Protein AF-A0A6M0GAZ0-F1 (afdb_monomer_lite)

Radius of gyration: 35.44 Å; chains: 1; bounding box: 78×43×115 Å

pLDDT: mean 94.2, std 7.36, range [50.94, 98.94]

Secondary structure (DSSP, 8-state):
--PEEEETTEEE-TT--EEE---SS--EEE-SS-EEE-TT-EEE--SSS-EEEEEESSS-SEEESSEEE--BSS-EEEEEESSS-SEEESSEEE--BSS-EEEEEESSS-SEEESSEEE--BSS-EEEEEE--TTS---SEEESSEEE--BSS-EEEEEESSS-SEEESSEEE--BSS-EEEEEESSS-SEEESSEEE--BSS-EEEEEESSSS-SEEESSEEE--BSS-EEEEEESSS-SEEE-S-EEE--BSS-EEEEEESSSEEEEESSEEE--BSS-EEEEEESSSEEEEESSEEEEEESS-EEEEEESSSEEEEESSEEEEEESS-EEEEEESSSEEEEESSEEEEEESS-EEEEEESSSEEEEESSEEE--BSS-EEEEESSSEEEEESSEEE--BSS-EEEEEESSSEEEEESSEEE--BSS-EEEEEESSSEEEEESSEEE--SB--EEEEEESSSEEEEESSEEE--EE--EEEEEESSSEEEEESSEEE--EES-EEE--STT-EE-SS--EEE--EE--EEE----SS-----EEE--EE--EEE--S---GGGEEE-SSSS-EEETTEEEES--EEEETTEEEEHHHHHHHHH-

Structure (mmCIF, N/CA/C/O backbone):
data_AF-A0A6M0GAZ0-F1
#
_entry.id   AF-A0A6M0GAZ0-F1
#
loop_
_atom_site.group_PDB
_atom_site.id
_atom_site.type_symbol
_atom_site.label_atom_id
_atom_site.label_alt_id
_atom_site.label_comp_id
_atom_site.label_asym_id
_atom_site.label_entity_id
_atom_site.label_seq_id
_atom_site.pdbx_PDB_ins_code
_atom_site.Cartn_x
_atom_site.Cartn_y
_atom_site.Cartn_z
_atom_site.occupancy
_atom_site.B_iso_or_equiv
_atom_site.auth_seq_id
_atom_site.auth_comp_id
_atom_site.auth_asym_id
_atom_site.auth_atom_id
_atom_site.pdbx_PDB_model_num
ATOM 1 N N . MET A 1 1 ? 18.419 14.462 -52.217 1.00 55.22 1 MET A N 1
ATOM 2 C CA . MET A 1 1 ? 19.013 14.616 -50.875 1.00 55.22 1 MET A CA 1
ATOM 3 C C . MET A 1 1 ? 20.013 13.489 -50.832 1.00 55.22 1 MET A C 1
ATOM 5 O O . MET A 1 1 ? 19.638 12.420 -51.302 1.00 55.22 1 MET A O 1
ATOM 9 N N . MET A 1 2 ? 21.279 13.795 -50.565 1.00 67.31 2 MET A N 1
ATOM 10 C CA . MET A 1 2 ? 22.370 12.916 -50.977 1.00 67.31 2 MET A CA 1
ATOM 11 C C . MET A 1 2 ? 22.547 11.798 -49.957 1.00 67.31 2 MET A C 1
ATOM 13 O O . MET A 1 2 ? 23.384 11.908 -49.081 1.00 67.31 2 MET A O 1
ATOM 17 N N . ALA A 1 3 ? 21.794 10.711 -50.103 1.00 78.88 3 ALA A N 1
ATOM 18 C CA . ALA A 1 3 ? 21.869 9.586 -49.179 1.00 78.88 3 ALA A CA 1
ATOM 19 C C . ALA A 1 3 ? 23.193 8.821 -49.288 1.00 78.88 3 ALA A C 1
ATOM 21 O O . ALA A 1 3 ? 23.699 8.556 -50.385 1.00 78.88 3 ALA A O 1
ATOM 22 N N . ILE A 1 4 ? 23.716 8.401 -48.138 1.00 85.19 4 ILE A N 1
ATOM 23 C CA . ILE A 1 4 ? 24.783 7.413 -48.031 1.00 85.19 4 ILE A CA 1
ATOM 24 C C . ILE A 1 4 ? 24.148 6.029 -47.999 1.00 85.19 4 ILE A C 1
ATOM 26 O O . ILE A 1 4 ? 23.398 5.678 -47.088 1.00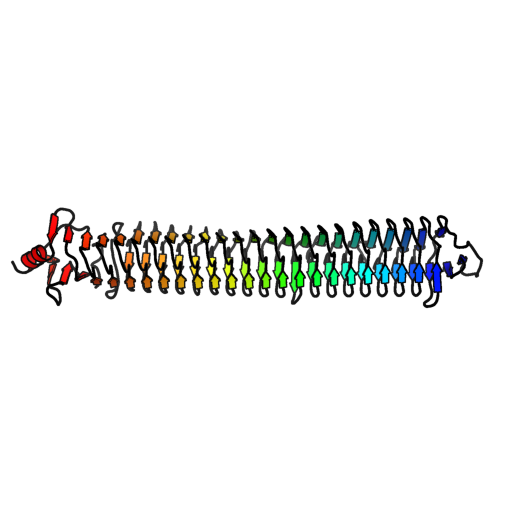 85.19 4 ILE A O 1
ATOM 30 N N . SER A 1 5 ? 24.472 5.226 -49.008 1.00 85.56 5 SER A N 1
ATOM 31 C CA . SER A 1 5 ? 24.066 3.824 -49.054 1.00 85.56 5 SER A CA 1
ATOM 32 C C . SER A 1 5 ? 25.159 2.967 -48.432 1.00 85.56 5 SER A C 1
ATOM 34 O O . SER A 1 5 ? 26.288 2.920 -48.938 1.00 85.56 5 SER A O 1
ATOM 36 N N . LEU A 1 6 ? 24.835 2.277 -47.340 1.00 88.25 6 LEU A N 1
ATOM 37 C CA . LEU A 1 6 ? 25.714 1.245 -46.796 1.00 88.25 6 LEU A CA 1
ATOM 38 C C . LEU A 1 6 ? 25.483 -0.055 -47.566 1.00 88.25 6 LEU A C 1
ATOM 40 O O . LEU A 1 6 ? 24.366 -0.366 -47.964 1.00 88.25 6 LEU A O 1
ATOM 44 N N . THR A 1 7 ? 26.544 -0.818 -47.806 1.00 86.88 7 THR A N 1
ATOM 45 C CA . THR A 1 7 ? 26.481 -2.106 -48.511 1.00 86.88 7 THR A CA 1
ATOM 46 C C . THR A 1 7 ? 27.345 -3.137 -47.794 1.00 86.88 7 THR A C 1
ATOM 48 O O . THR A 1 7 ? 28.139 -2.793 -46.924 1.00 86.88 7 THR A O 1
ATOM 51 N N . SER A 1 8 ? 27.312 -4.391 -48.249 1.00 84.25 8 SER A N 1
ATOM 52 C CA . SER A 1 8 ? 28.211 -5.447 -47.745 1.00 84.25 8 SER A CA 1
ATOM 53 C C . SER A 1 8 ? 29.713 -5.205 -47.943 1.00 84.25 8 SER A C 1
ATOM 55 O O . SER A 1 8 ? 30.521 -5.953 -47.400 1.00 84.25 8 SER A O 1
ATOM 57 N N . THR A 1 9 ? 30.114 -4.201 -48.730 1.00 85.06 9 THR A N 1
ATOM 58 C CA . THR A 1 9 ? 31.530 -3.965 -49.075 1.00 85.06 9 THR A CA 1
ATOM 59 C C . THR A 1 9 ? 32.077 -2.605 -48.645 1.00 85.06 9 THR A C 1
ATOM 61 O O . THR A 1 9 ? 33.279 -2.379 -48.762 1.00 85.06 9 THR A O 1
ATOM 64 N N . GLY A 1 10 ? 31.220 -1.694 -48.188 1.00 88.12 10 GLY A N 1
ATOM 65 C CA . GLY A 1 10 ? 31.592 -0.325 -47.839 1.00 88.12 10 GLY A CA 1
ATOM 66 C C . GLY A 1 10 ? 30.415 0.638 -47.948 1.00 88.12 10 GLY A C 1
ATOM 67 O O . GLY A 1 10 ? 29.276 0.209 -48.168 1.00 88.12 10 GLY A O 1
ATOM 68 N N . TRP A 1 11 ? 30.702 1.933 -47.847 1.00 90.56 11 TRP A N 1
ATOM 69 C CA . TRP A 1 11 ? 29.715 3.010 -47.950 1.00 90.56 11 TRP A CA 1
ATOM 70 C C . TRP A 1 11 ? 29.924 3.844 -49.217 1.00 90.56 11 TRP A C 1
ATOM 72 O O . TRP A 1 11 ? 31.056 4.106 -49.640 1.00 90.56 11 TRP A O 1
ATOM 82 N N . PHE A 1 12 ? 28.813 4.233 -49.839 1.00 88.94 12 PHE A N 1
ATOM 83 C CA . PHE A 1 12 ? 28.776 4.873 -51.151 1.00 88.94 12 PHE A CA 1
ATOM 84 C C . PHE A 1 12 ? 27.955 6.163 -51.114 1.00 88.94 12 PHE A C 1
ATOM 86 O O . PHE A 1 12 ? 26.992 6.263 -50.354 1.00 88.94 12 PHE A O 1
ATOM 93 N N . SER A 1 13 ? 28.313 7.131 -51.957 1.00 86.50 13 SER A N 1
ATOM 94 C CA . SER A 1 13 ? 27.469 8.303 -52.215 1.00 86.50 13 SER A CA 1
ATOM 95 C C . SER A 1 13 ? 26.224 7.934 -53.037 1.00 86.50 13 SER A C 1
ATOM 97 O O . SER A 1 13 ? 26.169 6.865 -53.647 1.00 86.50 13 SER A O 1
ATOM 99 N N . GLU A 1 14 ? 25.257 8.854 -53.135 1.00 81.50 14 GLU A N 1
ATOM 100 C CA . GLU A 1 14 ? 24.075 8.727 -54.014 1.00 81.50 14 GLU A CA 1
ATOM 101 C C . GLU A 1 14 ? 24.457 8.469 -55.491 1.00 81.50 14 GLU A C 1
ATOM 103 O O . GLU A 1 14 ? 23.704 7.847 -56.237 1.00 81.50 14 GLU A O 1
ATOM 108 N N . GLU A 1 15 ? 25.648 8.906 -55.920 1.00 85.56 15 GLU A N 1
ATOM 109 C CA . GLU A 1 15 ? 26.173 8.696 -57.279 1.00 85.56 15 GLU A CA 1
ATOM 110 C C . GLU A 1 15 ? 26.929 7.358 -57.444 1.00 85.56 15 GLU A C 1
ATOM 112 O O . GLU A 1 15 ? 27.618 7.158 -58.445 1.00 85.56 15 GLU A O 1
ATOM 117 N N . GLU A 1 16 ? 26.801 6.440 -56.478 1.00 84.81 16 GLU A N 1
ATOM 118 C CA . GLU A 1 16 ? 27.498 5.146 -56.417 1.00 84.81 16 GLU A CA 1
ATOM 119 C C . GLU A 1 16 ? 29.036 5.276 -56.343 1.00 84.81 16 GLU A C 1
ATOM 121 O O . GLU A 1 16 ? 29.774 4.354 -56.712 1.00 84.81 16 GLU A O 1
ATOM 126 N N . GLU A 1 17 ? 29.562 6.403 -55.845 1.00 87.06 17 GLU A N 1
ATOM 127 C CA . GLU A 1 17 ? 31.000 6.545 -55.591 1.00 87.06 17 GLU A CA 1
ATOM 128 C C . GLU A 1 17 ? 31.373 5.890 -54.260 1.00 87.06 17 GLU A C 1
ATOM 130 O O . GLU A 1 17 ? 30.801 6.215 -53.224 1.00 87.06 17 GLU A O 1
ATOM 135 N N . LEU A 1 18 ? 32.359 4.987 -54.275 1.00 90.38 18 LEU A N 1
ATOM 136 C CA . LEU A 1 18 ? 32.896 4.362 -53.064 1.00 90.38 18 LEU A CA 1
ATOM 137 C C . LEU A 1 18 ? 33.609 5.409 -52.198 1.00 90.38 18 LEU A C 1
ATOM 139 O O . LEU A 1 18 ? 34.613 5.985 -52.625 1.00 90.38 18 LEU A O 1
ATOM 143 N N . LEU A 1 19 ? 33.131 5.603 -50.971 1.00 87.38 19 LEU A N 1
ATOM 144 C CA . LEU A 1 19 ? 33.673 6.571 -50.014 1.00 87.38 19 LEU A CA 1
ATOM 145 C C . LEU A 1 19 ? 34.600 5.912 -48.983 1.00 87.38 19 LEU A C 1
ATOM 147 O O . LEU A 1 19 ? 35.550 6.545 -48.522 1.00 87.38 19 LEU A O 1
ATOM 151 N N . GLY A 1 20 ? 34.387 4.628 -48.693 1.00 88.25 20 GLY A N 1
ATOM 152 C CA . GLY A 1 20 ? 35.296 3.795 -47.911 1.00 88.25 20 GLY A CA 1
ATOM 153 C C . GLY A 1 20 ? 34.815 2.351 -47.798 1.00 88.25 20 GLY A C 1
ATOM 154 O O . GLY A 1 20 ? 33.773 1.988 -48.342 1.00 88.25 20 GLY A O 1
ATOM 155 N N . THR A 1 21 ? 35.623 1.509 -47.160 1.00 89.62 21 THR A N 1
ATOM 156 C CA . THR A 1 21 ? 35.412 0.059 -47.050 1.00 89.62 21 THR A CA 1
ATOM 157 C C . THR A 1 21 ? 35.538 -0.374 -45.604 1.00 89.62 21 THR A C 1
ATOM 159 O O . THR A 1 21 ? 36.457 0.092 -44.938 1.00 89.62 21 THR A O 1
ATOM 162 N N . TRP A 1 22 ? 34.702 -1.322 -45.198 1.00 90.25 22 TRP A N 1
ATOM 163 C CA . TRP A 1 22 ? 34.719 -1.922 -43.866 1.00 90.25 22 TRP A CA 1
ATOM 164 C C . TRP A 1 22 ? 36.052 -2.597 -43.531 1.00 90.25 22 TRP A C 1
ATOM 166 O O . TRP A 1 22 ? 36.683 -3.213 -44.408 1.00 90.25 22 TRP A O 1
ATOM 176 N N . SER A 1 23 ? 36.486 -2.497 -42.279 1.00 87.31 23 SER A N 1
ATOM 177 C CA . SER A 1 23 ? 37.766 -3.010 -41.807 1.00 87.31 23 SER A CA 1
ATOM 178 C C . SER A 1 23 ? 37.722 -3.378 -40.328 1.00 87.31 23 SER A C 1
ATOM 180 O O . SER A 1 23 ? 36.991 -2.787 -39.572 1.00 87.31 23 SER A O 1
ATOM 182 N N . SER A 1 24 ? 38.589 -4.284 -39.867 1.00 85.12 24 SER A N 1
ATOM 183 C CA . SER A 1 24 ? 38.675 -4.627 -38.433 1.00 85.12 24 SER A CA 1
ATOM 184 C C . SER A 1 24 ? 39.351 -3.539 -37.562 1.00 85.12 24 SER A C 1
ATOM 186 O O . SER A 1 24 ? 40.131 -3.859 -36.657 1.00 85.12 24 SER A O 1
ATOM 188 N N . GLN A 1 25 ? 39.265 -2.278 -37.970 1.00 89.75 25 GLN A N 1
ATOM 189 C CA . GLN A 1 25 ? 39.718 -1.082 -37.260 1.00 89.75 25 GLN A CA 1
ATOM 190 C C . GLN A 1 25 ? 38.511 -0.155 -37.153 1.00 89.75 25 GLN A C 1
ATOM 192 O O . GLN A 1 25 ? 37.586 -0.317 -37.927 1.00 89.75 25 GLN A O 1
ATOM 197 N N . ASP A 1 26 ? 38.592 0.862 -36.297 1.00 91.12 26 ASP A N 1
ATOM 198 C CA . ASP A 1 26 ? 37.555 1.891 -36.185 1.00 91.12 26 ASP A CA 1
ATOM 199 C C . ASP A 1 26 ? 37.107 2.423 -37.570 1.00 91.12 26 ASP A C 1
ATOM 201 O O . ASP A 1 26 ? 37.853 3.135 -38.263 1.00 91.12 26 ASP A O 1
ATOM 205 N N . ASP A 1 27 ? 35.879 2.092 -37.959 1.00 90.06 27 ASP A N 1
ATOM 206 C CA . ASP A 1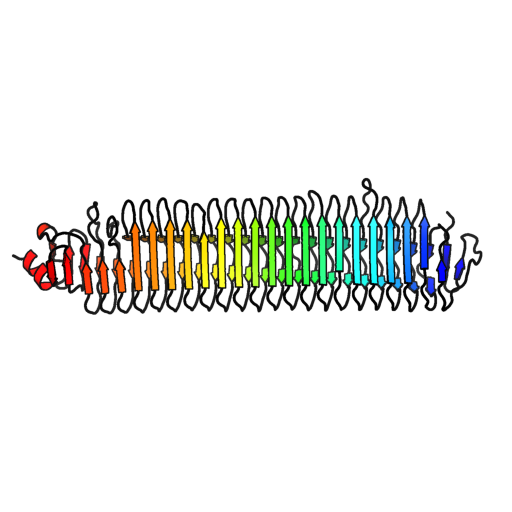 27 ? 35.209 2.541 -39.170 1.00 90.06 27 ASP A CA 1
ATOM 207 C C . ASP A 1 27 ? 34.283 3.722 -38.827 1.00 90.06 27 ASP A C 1
ATOM 209 O O . ASP A 1 27 ? 33.317 3.597 -38.077 1.00 90.06 27 ASP A O 1
ATOM 213 N N . ILE A 1 28 ? 34.564 4.905 -39.391 1.00 90.94 28 ILE A N 1
ATOM 214 C CA . ILE A 1 28 ? 33.798 6.135 -39.119 1.00 90.94 28 ILE A CA 1
ATOM 215 C C . ILE A 1 28 ? 33.057 6.596 -40.378 1.00 90.94 28 ILE A C 1
ATOM 217 O O . ILE A 1 28 ? 33.673 7.012 -41.366 1.00 90.94 28 ILE A O 1
ATOM 221 N N . VAL A 1 29 ? 31.728 6.608 -40.305 1.00 90.62 29 VAL A N 1
ATOM 222 C CA . VAL A 1 29 ? 30.812 7.160 -41.306 1.00 90.62 29 VAL A CA 1
ATOM 223 C C . VAL A 1 29 ? 30.126 8.397 -40.722 1.00 90.62 29 VAL A C 1
ATOM 225 O O . VAL A 1 29 ? 29.138 8.288 -40.009 1.00 90.62 29 VAL A O 1
ATOM 228 N N . ASP A 1 30 ? 30.642 9.584 -41.047 1.00 86.94 30 ASP A N 1
ATOM 229 C CA . ASP A 1 30 ? 30.060 10.880 -40.662 1.00 86.94 30 ASP A CA 1
ATOM 230 C C . ASP A 1 30 ? 30.201 11.871 -41.823 1.00 86.94 30 ASP A C 1
ATOM 232 O O . ASP A 1 30 ? 31.280 12.415 -42.085 1.00 86.94 30 ASP A O 1
ATOM 236 N N . LEU A 1 31 ? 29.117 12.059 -42.578 1.00 78.81 31 LEU A N 1
ATOM 237 C CA . LEU A 1 31 ? 29.119 12.877 -43.797 1.00 78.81 31 LEU A CA 1
ATOM 238 C C . LEU A 1 31 ? 28.058 13.986 -43.803 1.00 78.81 31 LEU A C 1
ATOM 240 O O . LEU A 1 31 ? 27.978 14.725 -44.780 1.00 78.81 31 LEU A O 1
ATOM 244 N N . ASN A 1 32 ? 27.321 14.179 -42.701 1.00 84.00 32 ASN A N 1
ATOM 245 C CA . ASN A 1 32 ? 26.171 15.098 -42.616 1.00 84.00 32 ASN A CA 1
ATOM 246 C C . ASN A 1 32 ? 25.089 14.841 -43.682 1.00 84.00 32 ASN A C 1
ATOM 248 O O . ASN A 1 32 ? 24.550 15.780 -44.269 1.00 84.00 32 ASN A O 1
ATOM 252 N N . GLU A 1 33 ? 24.800 13.568 -43.929 1.00 86.62 33 GLU A N 1
ATOM 253 C CA . GLU A 1 33 ? 23.763 13.105 -44.850 1.00 86.62 33 GLU A CA 1
ATOM 254 C C . GLU A 1 33 ? 22.944 11.982 -44.188 1.00 86.62 33 GLU A C 1
ATOM 256 O O . GLU A 1 33 ? 23.297 11.508 -43.101 1.00 86.62 33 GLU A O 1
ATOM 261 N N . ASP A 1 34 ? 21.847 11.574 -44.829 1.00 89.50 34 ASP A N 1
ATOM 262 C CA . ASP A 1 34 ? 21.031 10.435 -44.413 1.00 89.50 34 ASP A CA 1
ATOM 263 C C . ASP A 1 34 ? 21.744 9.110 -44.701 1.00 89.50 34 ASP A C 1
ATOM 265 O O . ASP A 1 34 ? 22.395 8.944 -45.733 1.00 89.50 34 ASP A O 1
ATOM 269 N N . ILE A 1 35 ? 21.614 8.147 -43.789 1.00 91.94 35 ILE A N 1
ATOM 270 C CA . ILE A 1 35 ? 22.108 6.780 -43.969 1.00 91.94 35 ILE A CA 1
ATOM 271 C C . ILE A 1 35 ? 20.920 5.870 -44.268 1.00 91.94 35 ILE A C 1
ATOM 273 O O . ILE A 1 35 ? 19.993 5.767 -43.463 1.00 91.94 35 ILE A O 1
ATOM 277 N N . PHE A 1 36 ? 20.969 5.172 -45.403 1.00 91.75 36 PHE A N 1
ATOM 278 C CA . PHE A 1 36 ? 19.941 4.213 -45.804 1.00 91.75 36 PHE A CA 1
ATOM 279 C C . PHE A 1 36 ? 20.510 2.795 -45.936 1.00 91.75 36 PHE A C 1
ATOM 281 O O . PHE A 1 36 ? 21.520 2.573 -46.613 1.00 91.75 36 PHE A O 1
ATOM 288 N N . VAL A 1 37 ? 19.826 1.830 -45.314 1.00 92.00 37 VAL A N 1
ATOM 289 C CA . VAL A 1 37 ? 20.124 0.392 -45.397 1.00 92.00 37 VAL A CA 1
ATOM 290 C C . VAL A 1 37 ? 18.864 -0.352 -45.838 1.00 92.00 37 VAL A C 1
ATOM 292 O O . VAL A 1 37 ? 17.895 -0.437 -45.089 1.00 92.00 37 VAL A O 1
ATOM 295 N N . ASP A 1 38 ? 18.880 -0.885 -47.060 1.00 91.69 38 ASP A N 1
ATOM 296 C CA . ASP A 1 38 ? 17.740 -1.593 -47.669 1.00 91.69 38 ASP A CA 1
ATOM 297 C C . ASP A 1 38 ? 17.507 -2.988 -47.047 1.00 91.69 38 ASP A C 1
ATOM 299 O O . ASP A 1 38 ? 18.443 -3.589 -46.518 1.00 91.69 38 ASP A O 1
ATOM 303 N N . GLU A 1 39 ? 16.298 -3.543 -47.189 1.00 90.31 39 GLU A N 1
ATOM 304 C CA . GLU A 1 39 ? 15.793 -4.769 -46.530 1.00 90.31 39 GLU A CA 1
ATOM 305 C C . GLU A 1 39 ? 16.716 -5.996 -46.673 1.00 90.31 39 GLU A C 1
ATOM 307 O O . GLU A 1 39 ? 16.804 -6.844 -45.788 1.00 90.31 39 GLU A O 1
ATOM 312 N N . PHE A 1 40 ? 17.455 -6.093 -47.779 1.00 88.44 40 PHE A N 1
ATOM 313 C CA . PHE A 1 40 ? 18.345 -7.227 -48.073 1.00 88.44 40 PHE A CA 1
ATOM 314 C C . PHE A 1 40 ? 19.833 -6.898 -47.937 1.00 88.44 40 PHE A C 1
ATOM 316 O O . PHE A 1 40 ? 20.690 -7.676 -48.373 1.00 88.44 40 PHE A O 1
ATOM 323 N N . THR A 1 41 ? 20.151 -5.741 -47.366 1.00 92.56 41 THR A N 1
ATOM 324 C CA . THR A 1 41 ? 21.522 -5.284 -47.174 1.00 92.56 41 THR A CA 1
ATOM 325 C C . THR A 1 41 ? 22.059 -5.760 -45.834 1.00 92.56 41 THR A C 1
ATOM 327 O O . THR A 1 41 ? 21.394 -5.655 -44.811 1.00 92.56 41 THR A O 1
ATOM 330 N N . ILE A 1 42 ? 23.295 -6.261 -45.852 1.00 91.31 42 ILE A N 1
ATOM 331 C CA . ILE A 1 42 ? 24.068 -6.569 -44.650 1.00 91.31 42 ILE A CA 1
ATOM 332 C C . ILE A 1 42 ? 25.247 -5.607 -44.616 1.00 91.31 42 ILE A C 1
ATOM 334 O O . ILE A 1 42 ? 26.096 -5.652 -45.506 1.00 91.31 42 ILE A O 1
ATOM 338 N N . VAL A 1 43 ? 25.286 -4.753 -43.606 1.00 90.94 43 VAL A N 1
ATOM 339 C CA . VAL A 1 43 ? 26.424 -3.917 -43.230 1.00 90.94 43 VAL A CA 1
ATOM 340 C C . VAL A 1 43 ? 27.184 -4.667 -42.143 1.00 90.94 43 VAL A C 1
ATOM 342 O O . VAL A 1 43 ? 26.573 -5.120 -41.181 1.00 90.94 43 VAL A O 1
ATOM 345 N N . ASN A 1 44 ? 28.488 -4.855 -42.326 1.00 89.75 44 ASN A N 1
ATOM 346 C CA . ASN A 1 44 ? 29.351 -5.542 -41.367 1.00 89.75 44 ASN A CA 1
ATOM 347 C C . ASN A 1 44 ? 30.700 -4.824 -41.334 1.00 89.75 44 ASN A C 1
ATOM 349 O O . ASN A 1 44 ? 31.423 -4.879 -42.332 1.00 89.75 44 ASN A O 1
ATOM 353 N N . THR A 1 45 ? 30.999 -4.143 -40.232 1.00 88.88 45 THR A N 1
ATOM 354 C CA . THR A 1 45 ? 32.244 -3.377 -40.051 1.00 88.88 45 THR A CA 1
ATOM 355 C C . THR A 1 45 ? 33.417 -4.267 -39.622 1.00 88.88 45 THR A C 1
ATOM 357 O O . THR A 1 45 ? 34.558 -3.911 -39.849 1.00 88.88 45 THR A O 1
ATOM 360 N N . PHE A 1 46 ? 33.179 -5.513 -39.191 1.00 79.38 46 PHE A N 1
ATOM 361 C CA . PHE A 1 46 ? 34.196 -6.492 -38.770 1.00 79.38 46 PHE A CA 1
ATOM 362 C C . PHE A 1 46 ? 34.902 -6.189 -37.424 1.00 79.38 46 PHE A C 1
ATOM 364 O O . PHE A 1 46 ? 35.945 -6.807 -37.158 1.00 79.38 46 PHE A O 1
ATOM 371 N N . GLY A 1 47 ? 34.311 -5.335 -36.574 1.00 79.75 47 GLY A N 1
ATOM 372 C CA . GLY A 1 47 ? 34.767 -4.964 -35.226 1.00 79.75 47 GLY A CA 1
ATOM 373 C C . GLY A 1 47 ? 35.757 -3.793 -35.200 1.00 79.75 47 GLY A C 1
ATOM 374 O O . GLY A 1 47 ? 36.446 -3.527 -36.182 1.00 79.75 47 GLY A O 1
ATOM 375 N N . GLY A 1 48 ? 35.926 -3.160 -34.043 1.00 87.81 48 GLY A N 1
ATOM 376 C CA . GLY A 1 48 ? 36.560 -1.841 -33.917 1.00 87.81 48 GLY A CA 1
ATOM 377 C C . GLY A 1 48 ? 35.739 -0.978 -32.963 1.00 87.81 48 GLY A C 1
ATOM 378 O O . GLY A 1 48 ? 34.795 -1.477 -32.387 1.00 87.81 48 GLY A O 1
ATOM 379 N N . ASN A 1 49 ? 36.103 0.284 -32.723 1.00 93.00 49 ASN A N 1
ATOM 380 C CA . ASN A 1 49 ? 35.142 1.227 -32.130 1.00 93.00 49 ASN A CA 1
ATOM 381 C C . ASN A 1 49 ? 34.506 2.014 -33.276 1.00 93.00 49 ASN A C 1
ATOM 383 O O . ASN A 1 49 ? 35.014 3.068 -33.682 1.00 93.00 49 ASN A O 1
ATOM 387 N N . ASP A 1 50 ? 33.452 1.456 -33.843 1.00 94.00 50 ASP A N 1
ATOM 388 C CA . ASP A 1 50 ? 32.835 1.918 -35.072 1.00 94.00 50 ASP A CA 1
ATOM 389 C C . ASP A 1 50 ? 31.815 3.027 -34.810 1.00 94.00 50 ASP A C 1
ATOM 391 O O . ASP A 1 50 ? 31.208 3.155 -33.743 1.00 94.00 50 ASP A O 1
ATOM 395 N N . SER A 1 51 ? 31.640 3.904 -35.796 1.00 95.44 51 SER A N 1
ATOM 396 C CA . SER A 1 51 ? 30.750 5.052 -35.666 1.00 95.44 51 SER A CA 1
ATOM 397 C C . SER A 1 51 ? 29.967 5.313 -36.939 1.00 95.44 51 SER A C 1
ATOM 399 O O . SER A 1 51 ? 30.521 5.719 -37.961 1.00 95.44 51 SER A O 1
ATOM 401 N N . LEU A 1 52 ? 28.653 5.118 -36.864 1.00 94.81 52 LEU A N 1
ATOM 402 C CA . LEU A 1 52 ? 27.701 5.408 -37.929 1.00 94.81 52 LEU A CA 1
ATOM 403 C C . LEU A 1 52 ? 26.853 6.614 -37.526 1.00 94.81 52 LEU A C 1
ATOM 405 O O . LEU A 1 52 ? 25.992 6.511 -36.655 1.00 94.81 52 LEU A O 1
ATOM 409 N N . ILE A 1 53 ? 27.088 7.763 -38.161 1.00 95.06 53 ILE A N 1
ATOM 410 C CA . ILE A 1 53 ? 26.429 9.032 -37.841 1.00 95.06 53 ILE A CA 1
ATOM 411 C C . ILE A 1 53 ? 25.673 9.545 -39.068 1.00 95.06 53 ILE A C 1
ATOM 413 O O . ILE A 1 53 ? 26.256 10.071 -40.019 1.00 95.06 53 ILE A O 1
ATOM 417 N N . GLY A 1 54 ? 24.348 9.430 -39.018 1.00 92.56 54 GLY A N 1
ATOM 418 C CA . GLY A 1 54 ? 23.445 10.063 -39.973 1.00 92.56 54 GLY A CA 1
ATOM 419 C C . GLY A 1 54 ? 22.938 11.387 -39.416 1.00 92.56 54 GLY A C 1
ATOM 420 O O . GLY A 1 54 ? 22.306 11.402 -38.362 1.00 92.56 54 GLY A O 1
ATOM 421 N N . ASN A 1 55 ? 23.210 12.507 -40.087 1.00 91.50 55 ASN A N 1
ATOM 422 C CA . ASN A 1 55 ? 22.884 13.842 -39.574 1.00 91.50 55 ASN A CA 1
ATOM 423 C C . ASN A 1 55 ? 22.273 14.726 -40.653 1.00 91.50 55 ASN A C 1
ATOM 425 O O . ASN A 1 55 ? 22.973 15.197 -41.549 1.00 91.50 55 ASN A O 1
ATOM 429 N N . VAL A 1 56 ? 20.978 15.004 -40.524 1.00 89.38 56 VAL A N 1
ATOM 430 C CA . VAL A 1 56 ? 20.220 15.758 -41.521 1.00 89.38 56 VAL A CA 1
ATOM 431 C C . VAL A 1 56 ? 19.329 16.828 -40.902 1.00 89.38 56 VAL A C 1
ATOM 433 O O . VAL A 1 56 ? 18.917 16.778 -39.746 1.00 89.38 56 VAL A O 1
ATOM 436 N N . ILE A 1 57 ? 18.990 17.836 -41.705 1.00 85.81 57 ILE A N 1
ATOM 437 C CA . ILE A 1 57 ? 17.988 18.837 -41.315 1.00 85.81 57 ILE A CA 1
ATOM 438 C C . ILE A 1 57 ? 16.580 18.328 -41.654 1.00 85.81 57 ILE A C 1
ATOM 440 O O . ILE A 1 57 ? 15.668 18.442 -40.841 1.00 85.81 57 ILE A O 1
ATOM 444 N N . PHE A 1 58 ? 16.408 17.775 -42.853 1.00 84.81 58 PHE A N 1
ATOM 445 C CA . PHE A 1 58 ? 15.163 17.196 -43.359 1.00 84.81 58 PHE A CA 1
ATOM 446 C C . PHE A 1 58 ? 15.448 15.744 -43.739 1.00 84.81 58 PHE A C 1
ATOM 448 O O . PHE A 1 58 ? 16.524 15.498 -44.270 1.00 84.81 58 PHE A O 1
ATOM 455 N N . GLY A 1 59 ? 14.512 14.820 -43.532 1.00 85.62 59 GLY A N 1
ATOM 456 C CA . GLY A 1 59 ? 14.742 13.393 -43.756 1.00 85.62 59 GLY A CA 1
ATOM 457 C C . GLY A 1 59 ? 15.190 12.649 -42.500 1.00 85.62 59 GLY A C 1
ATOM 458 O O . GLY A 1 59 ? 15.309 13.227 -41.420 1.00 85.62 59 GLY A O 1
ATOM 459 N N . ILE A 1 60 ? 15.405 11.346 -42.649 1.00 89.75 60 ILE A N 1
ATOM 460 C CA . ILE A 1 60 ? 15.728 10.451 -41.538 1.00 89.75 60 ILE A CA 1
ATOM 461 C C . ILE A 1 60 ? 17.248 10.388 -41.380 1.00 89.75 60 ILE A C 1
ATOM 463 O O . ILE A 1 60 ? 17.943 10.219 -42.375 1.00 89.75 60 ILE A O 1
ATOM 467 N N . GLY A 1 61 ? 17.763 10.515 -40.153 1.00 92.75 61 GLY A N 1
ATOM 468 C CA . GLY A 1 61 ? 19.204 10.399 -39.898 1.00 92.75 61 GLY A CA 1
ATOM 469 C C . GLY A 1 61 ? 19.724 9.016 -40.295 1.00 92.75 61 GLY A C 1
ATOM 470 O O . GLY A 1 61 ? 20.569 8.899 -41.179 1.00 92.75 61 GLY A O 1
ATOM 471 N N . ILE A 1 62 ? 19.162 7.967 -39.693 1.00 94.94 62 ILE A N 1
ATOM 472 C CA . ILE A 1 62 ? 19.419 6.568 -40.062 1.00 94.94 62 ILE A CA 1
ATOM 473 C C . ILE A 1 62 ? 18.093 5.860 -40.331 1.00 94.94 62 ILE A C 1
ATOM 475 O O . ILE A 1 62 ? 17.247 5.770 -39.442 1.00 94.94 62 ILE A O 1
ATOM 479 N N . HIS A 1 63 ? 17.926 5.331 -41.539 1.00 95.38 63 HIS A N 1
ATOM 480 C CA . HIS A 1 63 ? 16.793 4.494 -41.922 1.00 95.38 63 HIS A CA 1
ATOM 481 C C . HIS A 1 63 ? 17.288 3.079 -42.238 1.00 95.38 63 HIS A C 1
ATOM 483 O O . HIS A 1 63 ? 17.892 2.832 -43.285 1.00 95.38 63 HIS A O 1
ATOM 489 N N . ASN A 1 64 ? 17.022 2.152 -41.317 1.00 96.88 64 ASN A N 1
ATOM 490 C CA . ASN A 1 64 ? 17.437 0.759 -41.414 1.00 96.88 64 ASN A CA 1
ATOM 491 C C . ASN A 1 64 ? 16.252 -0.177 -41.676 1.00 96.88 64 ASN A C 1
ATOM 493 O O . ASN A 1 64 ? 15.330 -0.284 -40.864 1.00 96.88 64 ASN A O 1
ATOM 497 N N . GLN A 1 65 ? 16.311 -0.897 -42.792 1.00 96.88 65 GLN A N 1
ATOM 498 C CA . GLN A 1 65 ? 15.411 -2.001 -43.137 1.00 96.88 65 GLN A CA 1
ATOM 499 C C . GLN A 1 65 ? 16.155 -3.346 -43.200 1.00 96.88 65 GLN A C 1
ATOM 501 O O . GLN A 1 65 ? 15.513 -4.392 -43.163 1.00 96.88 65 GLN A O 1
ATOM 506 N N . GLY A 1 66 ? 17.491 -3.325 -43.293 1.00 94.94 66 GLY A N 1
ATOM 507 C CA . GLY A 1 66 ? 18.360 -4.502 -43.387 1.00 94.94 66 GLY A CA 1
ATOM 508 C C . GLY A 1 66 ? 19.069 -4.838 -42.072 1.00 94.94 66 GLY A C 1
ATOM 509 O O . GLY A 1 66 ? 18.503 -4.689 -40.994 1.00 94.94 66 GLY A O 1
ATOM 510 N N . LEU A 1 67 ? 20.315 -5.310 -42.154 1.00 96.38 67 LEU A N 1
ATOM 511 C CA . LEU A 1 67 ? 21.171 -5.594 -40.997 1.00 96.38 67 LEU A CA 1
ATOM 512 C C . LEU A 1 67 ? 22.322 -4.588 -40.926 1.00 96.38 67 LEU A C 1
ATOM 514 O O . LEU A 1 67 ? 23.126 -4.511 -41.856 1.00 96.38 67 LEU A O 1
ATOM 518 N N . ILE A 1 68 ? 22.432 -3.885 -39.803 1.00 96.75 68 ILE A N 1
ATOM 519 C CA . ILE A 1 68 ? 23.631 -3.166 -39.369 1.00 96.75 68 ILE A CA 1
ATOM 520 C C . ILE A 1 68 ? 24.303 -4.011 -38.293 1.00 96.75 68 ILE A C 1
ATOM 522 O O . ILE A 1 68 ? 23.712 -4.199 -37.240 1.00 96.75 68 ILE A O 1
ATOM 526 N N . ASN A 1 69 ? 25.499 -4.530 -38.568 1.00 95.38 69 ASN A N 1
ATOM 527 C CA . ASN A 1 69 ? 26.317 -5.267 -37.608 1.00 95.38 69 ASN A CA 1
ATOM 528 C C . ASN A 1 69 ? 27.669 -4.554 -37.436 1.00 95.38 69 ASN A C 1
ATOM 530 O O . ASN A 1 69 ? 28.394 -4.421 -38.430 1.00 95.38 69 ASN A O 1
ATOM 534 N N . THR A 1 70 ? 27.987 -4.079 -36.228 1.00 94.62 70 THR A N 1
ATOM 535 C CA . THR A 1 70 ? 29.264 -3.385 -35.955 1.00 94.62 70 THR A CA 1
ATOM 536 C C . THR A 1 70 ? 30.352 -4.289 -35.341 1.00 94.62 70 THR A C 1
ATOM 538 O O . THR A 1 70 ? 31.538 -3.987 -35.390 1.00 94.62 70 THR A O 1
ATOM 541 N N . GLY A 1 71 ? 30.009 -5.518 -34.948 1.00 90.56 71 GLY A N 1
ATOM 542 C CA . GLY A 1 71 ? 30.992 -6.492 -34.457 1.00 90.56 71 GLY A CA 1
ATOM 543 C C . GLY A 1 71 ? 31.391 -6.238 -33.002 1.00 90.56 71 GLY A C 1
ATOM 544 O O . GLY A 1 71 ? 30.588 -5.750 -32.246 1.00 90.56 71 GLY A O 1
ATOM 545 N N . ASP A 1 72 ? 32.579 -6.661 -32.560 1.00 92.69 72 ASP A N 1
ATOM 546 C CA . ASP A 1 72 ? 33.010 -6.386 -31.177 1.00 92.69 72 ASP A CA 1
ATOM 547 C C . ASP A 1 72 ? 33.729 -5.024 -31.088 1.00 92.69 72 ASP A C 1
ATOM 549 O O . ASP A 1 72 ? 34.628 -4.752 -31.894 1.00 92.69 72 ASP A O 1
ATOM 553 N N . GLY A 1 73 ? 33.466 -4.273 -30.022 1.00 93.06 73 GLY A N 1
ATOM 554 C CA . GLY A 1 73 ? 34.122 -3.030 -29.623 1.00 93.06 73 GLY A CA 1
ATOM 555 C C . GLY A 1 73 ? 33.117 -2.037 -29.042 1.00 93.06 73 GLY A C 1
ATOM 556 O O . GLY A 1 73 ? 32.010 -2.427 -28.734 1.00 93.06 73 GLY A O 1
ATOM 557 N N . ASN A 1 74 ? 33.524 -0.790 -28.784 1.00 96.00 74 ASN A N 1
ATOM 558 C CA . ASN A 1 74 ? 32.604 0.220 -28.247 1.00 96.00 74 ASN A CA 1
ATOM 559 C C . ASN A 1 74 ? 32.027 1.037 -29.405 1.00 96.00 74 ASN A C 1
ATOM 561 O O . ASN A 1 74 ? 32.614 2.050 -29.814 1.00 96.00 74 ASN A O 1
ATOM 565 N N . ASP A 1 75 ? 30.898 0.589 -29.924 1.00 97.00 75 ASP A N 1
ATOM 566 C CA . ASP A 1 75 ? 30.316 1.057 -31.166 1.00 97.00 75 ASP A CA 1
ATOM 567 C C . ASP A 1 75 ? 29.235 2.112 -30.955 1.00 97.00 75 ASP A C 1
ATOM 569 O O . ASP A 1 75 ? 28.576 2.222 -29.920 1.00 97.00 75 ASP A O 1
ATOM 573 N N . THR A 1 76 ? 29.043 2.949 -31.973 1.00 97.06 76 THR A N 1
ATOM 574 C CA . THR A 1 76 ? 28.066 4.037 -31.935 1.00 97.06 76 THR A CA 1
ATOM 575 C C . THR A 1 76 ? 27.228 4.087 -33.207 1.00 97.06 76 THR A C 1
ATOM 577 O O . THR A 1 76 ? 27.739 4.241 -34.316 1.00 97.06 76 THR A O 1
ATOM 580 N N . VAL A 1 77 ? 25.906 4.044 -33.050 1.00 97.38 77 VAL A N 1
ATOM 581 C CA . VAL A 1 77 ? 24.929 4.232 -34.130 1.00 97.38 77 VAL A CA 1
ATOM 582 C C . VAL A 1 77 ? 24.058 5.430 -33.780 1.00 97.38 77 VAL A C 1
ATOM 584 O O . VAL A 1 77 ? 23.199 5.361 -32.905 1.00 97.38 77 VAL A O 1
ATOM 587 N N . THR A 1 78 ? 24.298 6.562 -34.440 1.00 96.88 78 THR A N 1
ATOM 588 C CA . THR A 1 78 ? 23.656 7.841 -34.123 1.00 96.88 78 THR A CA 1
ATOM 589 C C . THR A 1 78 ? 22.864 8.393 -35.300 1.00 96.88 78 THR A C 1
ATOM 591 O O . THR A 1 78 ? 23.418 8.812 -36.315 1.00 96.88 78 THR A O 1
ATOM 594 N N . GLY A 1 79 ? 21.549 8.468 -35.129 1.00 95.31 79 GLY A N 1
ATOM 595 C CA . GLY A 1 79 ? 20.656 9.208 -36.006 1.00 95.31 79 GLY A CA 1
ATOM 596 C C . GLY A 1 79 ? 20.373 10.603 -35.457 1.00 95.31 79 GLY A C 1
ATOM 597 O O . GLY A 1 79 ? 20.012 10.761 -34.290 1.00 95.31 79 GLY A O 1
ATOM 598 N N . MET A 1 80 ? 20.496 11.630 -36.294 1.00 93.12 80 MET A N 1
ATOM 599 C CA . MET A 1 80 ? 20.125 13.010 -35.985 1.00 93.12 80 MET A CA 1
ATOM 600 C C . MET A 1 80 ? 19.252 13.584 -37.098 1.00 93.12 80 MET A C 1
ATOM 602 O O . MET A 1 80 ? 19.632 13.576 -38.269 1.00 93.12 80 MET A O 1
ATOM 606 N N . SER A 1 81 ? 18.084 14.112 -36.730 1.00 91.12 81 SER A N 1
ATOM 607 C CA . SER A 1 81 ? 17.206 14.827 -37.660 1.00 91.12 81 SER A CA 1
ATOM 608 C C . SER A 1 81 ? 16.536 16.014 -36.987 1.00 91.12 81 SER A C 1
ATOM 610 O O . SER A 1 81 ? 16.052 15.921 -35.862 1.00 91.12 81 SER A O 1
ATOM 612 N N . TYR A 1 82 ? 16.468 17.158 -37.668 1.00 85.50 82 TYR A N 1
ATOM 613 C CA . TYR A 1 82 ? 15.738 18.298 -37.121 1.00 85.50 82 TYR A CA 1
ATOM 614 C C . TYR A 1 82 ? 14.222 18.133 -37.304 1.00 85.50 82 TYR A C 1
ATOM 616 O O . TYR A 1 82 ? 13.485 18.293 -36.335 1.00 85.50 82 TYR A O 1
ATOM 624 N N . PHE A 1 83 ? 13.735 17.797 -38.503 1.00 83.06 83 PHE A N 1
ATOM 625 C CA . PHE A 1 83 ? 12.293 17.787 -38.803 1.00 83.06 83 PHE A CA 1
ATOM 626 C C . PHE A 1 83 ? 11.608 16.413 -38.780 1.00 83.06 83 PHE A C 1
ATOM 628 O O . PHE A 1 83 ? 10.413 16.373 -38.488 1.00 83.06 83 PHE A O 1
ATOM 635 N N . ASP A 1 84 ? 12.323 15.324 -39.065 1.00 85.56 84 ASP A N 1
ATOM 636 C CA . ASP A 1 84 ? 11.762 13.968 -39.172 1.00 85.56 84 ASP A CA 1
ATOM 637 C C . ASP A 1 84 ? 12.361 13.037 -38.099 1.00 85.56 84 ASP A C 1
ATOM 639 O O . ASP A 1 84 ? 12.979 13.503 -37.136 1.00 85.56 84 ASP A O 1
ATOM 643 N N . PHE A 1 85 ? 12.115 11.725 -38.215 1.00 85.88 85 PHE A N 1
ATOM 644 C CA . PHE A 1 85 ? 12.678 10.721 -37.311 1.00 85.88 85 PHE A CA 1
ATOM 645 C C . PHE A 1 85 ? 14.202 10.754 -37.354 1.00 85.88 85 PHE A C 1
ATOM 647 O O . PHE A 1 85 ? 14.797 10.934 -38.416 1.00 85.88 85 PHE A O 1
ATOM 654 N N . SER A 1 86 ? 14.854 10.584 -36.210 1.00 92.19 86 SER A N 1
ATOM 655 C CA . SER A 1 86 ? 16.314 10.586 -36.181 1.00 92.19 86 SER A CA 1
ATOM 656 C C . SER A 1 86 ? 16.873 9.200 -36.489 1.00 92.19 86 SER A C 1
ATOM 658 O O . SER A 1 86 ? 17.770 9.090 -37.324 1.00 92.19 86 SER A O 1
ATOM 660 N N . LEU A 1 87 ? 16.267 8.151 -35.929 1.00 95.25 87 LEU A N 1
ATOM 661 C CA . LEU A 1 87 ? 16.564 6.752 -36.223 1.00 95.25 87 LEU A CA 1
ATOM 662 C C . LEU A 1 87 ? 15.259 5.969 -36.432 1.00 95.25 87 LEU A C 1
ATOM 664 O O . LEU A 1 87 ? 14.456 5.824 -35.510 1.00 95.25 87 LEU A O 1
ATOM 668 N N . GLU A 1 88 ? 15.054 5.446 -37.641 1.00 96.50 88 GLU A N 1
ATOM 669 C CA . GLU A 1 88 ? 13.956 4.535 -37.985 1.00 96.50 88 GLU A CA 1
ATOM 670 C C . GLU A 1 88 ? 14.519 3.137 -38.253 1.00 96.50 88 GLU A C 1
ATOM 672 O O . GLU A 1 88 ? 15.247 2.922 -39.224 1.00 96.50 88 GLU A O 1
ATOM 677 N N . ASN A 1 89 ? 14.177 2.182 -37.387 1.00 97.69 89 ASN A N 1
ATOM 678 C CA . ASN A 1 89 ? 14.619 0.798 -37.483 1.00 97.69 89 ASN A CA 1
ATOM 679 C C . ASN A 1 89 ? 13.431 -0.144 -37.706 1.00 97.69 89 ASN A C 1
ATOM 681 O O . ASN A 1 89 ? 12.557 -0.295 -36.851 1.00 97.69 89 ASN A O 1
ATOM 685 N N . SER A 1 90 ? 13.426 -0.809 -38.855 1.00 97.75 90 SER A N 1
ATOM 686 C CA . SER A 1 90 ? 12.526 -1.922 -39.187 1.00 97.75 90 SER A CA 1
ATOM 687 C C . SER A 1 90 ? 13.276 -3.225 -39.489 1.00 97.75 90 SER A C 1
ATOM 689 O O . SER A 1 90 ? 12.647 -4.276 -39.584 1.00 97.75 90 SER A O 1
ATOM 691 N N . GLY A 1 91 ? 14.608 -3.156 -39.597 1.00 97.31 91 GLY A N 1
ATOM 692 C CA . GLY A 1 91 ? 15.509 -4.300 -39.705 1.00 97.31 91 GLY A CA 1
ATOM 693 C C . GLY A 1 91 ? 16.175 -4.645 -38.369 1.00 97.31 91 GLY A C 1
ATOM 694 O O . GLY A 1 91 ? 15.533 -4.643 -37.320 1.00 97.31 91 GLY A O 1
ATOM 695 N N . THR A 1 92 ? 17.473 -4.935 -38.397 1.00 98.12 92 THR A N 1
ATOM 696 C CA . THR A 1 92 ? 18.285 -5.247 -37.214 1.00 98.12 92 THR A CA 1
ATOM 697 C C . THR A 1 92 ? 19.467 -4.289 -37.106 1.00 98.12 92 THR A C 1
ATOM 699 O O . THR A 1 92 ? 20.191 -4.094 -38.082 1.00 98.12 92 THR A O 1
ATOM 702 N N . ILE A 1 93 ? 19.662 -3.714 -35.925 1.00 98.19 93 ILE A N 1
ATOM 703 C CA . ILE A 1 93 ? 20.909 -3.082 -35.487 1.00 98.19 93 ILE A CA 1
ATOM 704 C C . ILE A 1 93 ? 21.506 -4.021 -34.438 1.00 98.19 93 ILE A C 1
ATOM 706 O O . ILE A 1 93 ? 20.808 -4.367 -33.493 1.00 98.19 93 ILE A O 1
ATOM 710 N N . ASP A 1 94 ? 22.737 -4.469 -34.649 1.00 97.81 94 ASP A N 1
ATOM 711 C CA . ASP A 1 94 ? 23.459 -5.447 -33.832 1.00 97.81 94 ASP A CA 1
ATOM 712 C C . ASP A 1 94 ? 24.868 -4.910 -33.552 1.00 97.81 94 ASP A C 1
ATOM 714 O O . ASP A 1 94 ? 25.712 -4.929 -34.454 1.00 97.81 94 ASP A O 1
ATOM 718 N N . THR A 1 95 ? 25.106 -4.373 -32.355 1.00 97.06 95 THR A N 1
ATOM 719 C CA . THR A 1 95 ? 26.398 -3.751 -32.022 1.00 97.06 95 THR A CA 1
ATOM 720 C C . THR A 1 95 ? 27.407 -4.682 -31.363 1.00 97.06 95 THR A C 1
ATOM 722 O O . THR A 1 95 ? 28.553 -4.303 -31.230 1.00 97.06 95 THR A O 1
ATOM 725 N N . GLY A 1 96 ? 27.037 -5.943 -31.112 1.00 94.19 96 GLY A N 1
ATOM 726 C CA . GLY A 1 96 ? 27.974 -7.006 -30.747 1.00 94.19 96 GLY A CA 1
ATOM 727 C C . GLY A 1 96 ? 28.386 -7.021 -29.276 1.00 94.19 96 GLY A C 1
ATOM 728 O O . GLY A 1 96 ? 27.557 -7.313 -28.438 1.00 94.19 96 GLY A O 1
ATOM 729 N N . ASN A 1 97 ? 29.675 -6.938 -28.945 1.00 95.56 97 ASN A N 1
ATOM 730 C CA . ASN A 1 97 ? 30.104 -6.880 -27.539 1.00 95.56 97 ASN A CA 1
ATOM 731 C C . ASN A 1 97 ? 30.985 -5.659 -27.322 1.00 95.56 97 ASN A C 1
ATOM 733 O O . ASN A 1 97 ? 31.977 -5.491 -28.031 1.00 95.56 97 ASN A O 1
ATOM 737 N N . GLY A 1 98 ? 30.757 -4.956 -26.228 1.00 95.88 98 GLY A N 1
ATOM 738 C CA . GLY A 1 98 ? 31.478 -3.777 -25.789 1.00 95.88 98 GLY A CA 1
ATOM 739 C C . GLY A 1 98 ? 30.493 -2.810 -25.157 1.00 95.88 98 GLY A C 1
ATOM 740 O O . GLY A 1 98 ? 29.383 -3.193 -24.847 1.00 95.88 98 GLY A O 1
ATOM 741 N N . ASN A 1 99 ? 30.931 -1.587 -24.876 1.00 97.69 99 ASN A N 1
ATOM 742 C CA . ASN A 1 99 ? 30.042 -0.575 -24.312 1.00 97.69 99 ASN A CA 1
ATOM 743 C C . ASN A 1 99 ? 29.503 0.286 -25.452 1.00 97.69 99 ASN A C 1
ATOM 745 O O . ASN A 1 99 ? 30.148 1.272 -25.847 1.00 97.69 99 ASN A O 1
ATOM 749 N N . ASP A 1 100 ? 28.345 -0.094 -25.961 1.00 98.19 100 ASP A N 1
ATOM 750 C CA . ASP A 1 100 ? 27.768 0.412 -27.190 1.00 98.19 100 ASP A CA 1
ATOM 751 C C . ASP A 1 100 ? 26.724 1.503 -26.957 1.00 98.19 100 ASP A C 1
ATOM 753 O O . ASP A 1 100 ? 26.149 1.690 -25.878 1.00 98.19 100 ASP A O 1
ATOM 757 N N . ALA A 1 101 ? 26.474 2.285 -28.006 1.00 98.25 101 ALA A N 1
ATOM 758 C CA . ALA A 1 101 ? 25.478 3.341 -27.974 1.00 98.25 101 ALA A CA 1
ATOM 759 C C . ALA A 1 101 ? 24.637 3.404 -29.249 1.00 98.25 101 ALA A C 1
ATOM 761 O O . ALA A 1 101 ? 25.121 3.749 -30.331 1.00 98.25 101 ALA A O 1
ATOM 762 N N . VAL A 1 102 ? 23.325 3.229 -29.096 1.00 98.38 102 VAL A N 1
ATOM 763 C CA . VAL A 1 102 ? 22.330 3.516 -30.134 1.00 98.38 102 VAL A CA 1
ATOM 764 C C . VAL A 1 102 ? 21.565 4.775 -29.752 1.00 98.38 102 VAL A C 1
ATOM 766 O O . VAL A 1 102 ? 20.793 4.808 -28.794 1.00 98.38 102 VAL A O 1
ATOM 769 N N . THR A 1 103 ? 21.784 5.852 -30.502 1.00 97.69 103 THR A N 1
ATOM 770 C CA . THR A 1 103 ? 21.258 7.179 -30.174 1.00 97.69 103 THR A CA 1
ATOM 771 C C . THR A 1 103 ? 20.405 7.745 -31.301 1.00 97.69 103 THR A C 1
ATOM 773 O O . THR A 1 103 ? 20.835 7.859 -32.444 1.00 97.69 103 THR A O 1
ATOM 776 N N . GLY A 1 104 ? 19.200 8.192 -30.963 1.00 95.44 104 GLY A N 1
ATOM 777 C CA . GLY A 1 104 ? 18.394 9.059 -31.809 1.00 95.44 104 GLY A CA 1
ATOM 778 C C . GLY A 1 104 ? 18.277 10.446 -31.185 1.00 95.44 104 GLY A C 1
ATOM 779 O O . GLY A 1 104 ? 17.827 10.567 -30.042 1.00 95.44 104 GLY A O 1
ATOM 780 N N . ILE A 1 105 ? 18.559 11.511 -31.939 1.00 92.88 105 ILE A N 1
ATOM 781 C CA . ILE A 1 105 ? 18.266 12.903 -31.546 1.00 92.88 105 ILE A CA 1
ATOM 782 C C . ILE A 1 105 ? 17.386 13.572 -32.599 1.00 92.88 105 ILE A C 1
ATOM 784 O O . ILE A 1 105 ? 17.808 13.796 -33.733 1.00 92.88 105 ILE A O 1
ATOM 788 N N . SER A 1 106 ? 16.154 13.896 -32.225 1.00 89.62 106 SER A N 1
ATOM 789 C CA . SER A 1 106 ? 15.165 14.510 -33.110 1.00 89.62 106 SER A CA 1
ATOM 790 C C . SER A 1 106 ? 14.769 15.904 -32.631 1.00 89.62 106 SER A C 1
ATOM 792 O O . SER A 1 106 ? 14.689 16.171 -31.433 1.00 89.62 106 SER A O 1
ATOM 794 N N . GLY A 1 107 ? 14.503 16.816 -33.565 1.00 83.19 107 GLY A N 1
ATOM 795 C CA . GLY A 1 107 ? 13.922 18.116 -33.240 1.00 83.19 107 GLY A CA 1
ATOM 796 C C . GLY A 1 107 ? 12.407 18.024 -33.034 1.00 83.19 107 GLY A C 1
ATOM 797 O O . GLY A 1 107 ? 11.919 18.274 -31.935 1.00 83.19 107 GLY A O 1
ATOM 798 N N . TYR A 1 108 ? 11.660 17.680 -34.092 1.00 80.00 108 TYR A N 1
ATOM 799 C CA . TYR A 1 108 ? 10.184 17.724 -34.115 1.00 80.00 108 TYR A CA 1
ATOM 800 C C . TYR A 1 108 ? 9.470 16.362 -34.057 1.00 80.00 108 TYR A C 1
ATOM 802 O O . TYR A 1 108 ? 8.304 16.317 -33.644 1.00 80.00 108 TYR A O 1
ATOM 810 N N . ALA A 1 109 ? 10.112 15.284 -34.512 1.00 83.19 109 ALA A N 1
ATOM 811 C CA . ALA A 1 109 ? 9.509 13.953 -34.614 1.00 83.19 109 ALA A CA 1
ATOM 812 C C . ALA A 1 109 ? 9.949 13.031 -33.468 1.00 83.19 109 ALA A C 1
ATOM 814 O O . ALA A 1 109 ? 10.526 13.491 -32.489 1.00 83.19 109 ALA A O 1
ATOM 815 N N . SER A 1 110 ? 9.617 11.739 -33.558 1.00 82.56 110 SER A N 1
ATOM 816 C CA . SER A 1 110 ? 10.125 10.759 -32.591 1.00 82.56 110 SER A CA 1
ATOM 817 C C . SER A 1 110 ? 11.603 10.497 -32.836 1.00 82.56 110 SER A C 1
ATOM 819 O O . SER A 1 110 ? 12.051 10.534 -33.982 1.00 82.56 110 SER A O 1
ATOM 821 N N . SER A 1 111 ? 12.354 10.230 -31.772 1.00 91.56 111 SER A N 1
ATOM 822 C CA . SER A 1 111 ? 13.788 10.025 -31.901 1.00 91.56 111 SER A CA 1
ATOM 823 C C . SER A 1 111 ? 14.104 8.637 -32.426 1.00 91.56 111 SER A C 1
ATOM 825 O O . SER A 1 111 ? 14.481 8.486 -33.584 1.00 91.56 111 SER A O 1
ATOM 827 N N . ILE A 1 112 ? 13.868 7.619 -31.607 1.00 95.75 112 ILE A N 1
ATOM 828 C CA . ILE A 1 112 ? 14.001 6.229 -32.028 1.00 95.75 112 ILE A CA 1
ATOM 829 C C . ILE A 1 112 ? 12.605 5.706 -32.349 1.00 95.75 112 ILE A C 1
ATOM 831 O O . ILE A 1 112 ? 11.737 5.674 -31.475 1.00 95.75 112 ILE A O 1
ATOM 835 N N . LEU A 1 113 ? 12.388 5.298 -33.597 1.00 96.31 113 LEU A N 1
ATOM 836 C CA . LEU A 1 113 ? 11.227 4.528 -34.028 1.00 96.31 113 LEU A CA 1
ATOM 837 C C . LEU A 1 113 ? 11.684 3.098 -34.327 1.00 96.31 113 LEU A C 1
ATOM 839 O O . LEU A 1 113 ? 12.232 2.832 -35.395 1.00 96.31 113 LEU A O 1
ATOM 843 N N . ASN A 1 114 ? 11.465 2.185 -33.381 1.00 98.06 114 ASN A N 1
ATOM 844 C CA . ASN A 1 114 ? 11.851 0.785 -33.502 1.00 98.06 114 ASN A CA 1
ATOM 845 C C . ASN A 1 114 ? 10.633 -0.115 -33.754 1.00 98.06 114 ASN A C 1
ATOM 847 O O . ASN A 1 114 ? 9.707 -0.203 -32.943 1.00 98.06 114 ASN A O 1
ATOM 851 N N . SER A 1 115 ? 10.653 -0.807 -34.884 1.00 98.12 115 SER A N 1
ATOM 852 C CA . SER A 1 115 ? 9.722 -1.881 -35.255 1.00 98.12 115 SER A CA 1
ATOM 853 C C . SER A 1 115 ? 10.435 -3.194 -35.593 1.00 98.12 115 SER A C 1
ATOM 855 O O . SER A 1 115 ? 9.771 -4.212 -35.775 1.00 98.12 115 SER A O 1
ATOM 857 N N . GLY A 1 116 ? 11.770 -3.165 -35.656 1.00 98.06 116 GLY A N 1
ATOM 858 C CA . GLY A 1 116 ? 12.636 -4.325 -35.827 1.00 98.06 116 GLY A CA 1
ATOM 859 C C . GLY A 1 116 ? 13.361 -4.686 -34.529 1.00 98.06 116 GLY A C 1
ATOM 860 O O . GLY A 1 116 ? 12.756 -4.695 -33.458 1.00 98.06 116 GLY A O 1
ATOM 861 N N . THR A 1 117 ? 14.658 -4.969 -34.619 1.00 98.62 117 THR A N 1
ATOM 862 C CA . THR A 1 117 ? 15.509 -5.336 -33.476 1.00 98.62 117 THR A CA 1
ATOM 863 C C . THR A 1 117 ? 16.651 -4.342 -33.310 1.00 98.62 117 THR A C 1
ATOM 865 O O . THR A 1 117 ? 17.332 -4.018 -34.284 1.00 98.62 117 THR A O 1
ATOM 868 N N . ILE A 1 118 ? 16.865 -3.880 -32.084 1.00 98.62 118 ILE A N 1
ATOM 869 C CA . ILE A 1 118 ? 18.105 -3.252 -31.626 1.00 98.62 118 ILE A CA 1
ATOM 870 C C . ILE A 1 118 ? 18.702 -4.226 -30.611 1.00 98.62 118 ILE A C 1
ATOM 872 O O . ILE A 1 118 ? 18.029 -4.527 -29.632 1.00 98.62 118 ILE A O 1
ATOM 876 N N . ASN A 1 119 ? 19.892 -4.745 -30.891 1.00 98.25 119 ASN A N 1
ATOM 877 C CA . ASN A 1 119 ? 20.655 -5.653 -30.043 1.00 98.25 119 ASN A CA 1
ATOM 878 C C . ASN A 1 119 ? 22.017 -5.014 -29.754 1.00 98.25 119 ASN A C 1
ATOM 880 O O . ASN A 1 119 ? 22.748 -4.770 -30.718 1.00 98.25 119 ASN A O 1
ATOM 884 N N . THR A 1 120 ? 22.348 -4.731 -28.494 1.00 97.81 120 THR A N 1
ATOM 885 C CA . THR A 1 120 ? 23.679 -4.197 -28.138 1.00 97.81 120 THR A CA 1
ATOM 886 C C . THR A 1 120 ? 24.625 -5.228 -27.530 1.00 97.81 120 THR A C 1
ATOM 888 O O . THR A 1 120 ? 25.828 -5.115 -27.704 1.00 97.81 120 THR A O 1
ATOM 891 N N . GLY A 1 121 ? 24.085 -6.346 -27.042 1.00 95.56 121 GLY A N 1
ATOM 892 C CA . GLY A 1 121 ? 24.822 -7.580 -26.801 1.00 95.56 121 GLY A CA 1
ATOM 893 C C . GLY A 1 121 ? 25.457 -7.702 -25.416 1.00 95.56 121 GLY A C 1
ATOM 894 O O . GLY A 1 121 ? 24.779 -8.151 -24.513 1.00 95.56 121 GLY A O 1
ATOM 895 N N . ASN A 1 122 ? 26.766 -7.545 -25.221 1.00 96.56 122 ASN A N 1
ATOM 896 C CA . ASN A 1 122 ? 27.301 -7.570 -23.843 1.00 96.56 122 ASN A CA 1
ATOM 897 C C . ASN A 1 122 ? 28.224 -6.388 -23.595 1.00 96.56 122 ASN A C 1
ATOM 899 O O . ASN A 1 122 ? 29.210 -6.232 -24.314 1.00 96.56 122 ASN A O 1
ATOM 903 N N . GLY A 1 123 ? 28.035 -5.726 -22.464 1.00 97.00 123 GLY A N 1
ATOM 904 C CA . GLY A 1 123 ? 28.818 -4.608 -21.961 1.00 97.00 123 GLY A CA 1
ATOM 905 C C . GLY A 1 123 ? 27.897 -3.607 -21.277 1.00 97.00 123 GLY A C 1
ATOM 906 O O . GLY A 1 123 ? 26.738 -3.898 -21.066 1.00 97.00 123 GLY A O 1
ATOM 907 N N . ASP A 1 124 ? 28.425 -2.460 -20.845 1.00 98.25 124 ASP A N 1
ATOM 908 C CA . ASP A 1 124 ? 27.563 -1.416 -20.268 1.00 98.25 124 ASP A CA 1
ATOM 909 C C . ASP A 1 124 ? 27.013 -0.549 -21.422 1.00 98.25 124 ASP A C 1
ATOM 911 O O . ASP A 1 124 ? 27.676 0.416 -21.840 1.00 98.25 124 ASP A O 1
ATOM 915 N N . ASP A 1 125 ? 25.836 -0.898 -21.938 1.00 98.50 125 ASP A N 1
ATOM 916 C CA . ASP A 1 125 ? 25.260 -0.371 -23.173 1.00 98.50 125 ASP A CA 1
ATOM 917 C C . ASP A 1 125 ? 24.225 0.734 -22.962 1.00 98.50 125 ASP A C 1
ATOM 919 O O . ASP A 1 125 ? 23.613 0.917 -21.905 1.00 98.50 125 ASP A O 1
ATOM 923 N N . THR A 1 126 ? 24.004 1.525 -24.016 1.00 98.50 126 THR A N 1
ATOM 924 C CA . THR A 1 126 ? 23.043 2.629 -23.984 1.00 98.50 126 THR A CA 1
ATOM 925 C C . THR A 1 126 ? 22.158 2.706 -25.224 1.00 98.50 126 THR A C 1
ATOM 927 O O . THR A 1 126 ? 22.622 2.810 -26.359 1.00 98.50 126 THR A O 1
ATOM 930 N N . VAL A 1 127 ? 20.846 2.801 -25.009 1.00 98.69 127 VAL A N 1
ATOM 931 C CA . VAL A 1 127 ? 19.863 3.127 -26.052 1.00 98.69 127 VAL A CA 1
ATOM 932 C C . VAL A 1 127 ? 19.141 4.411 -25.667 1.00 98.69 127 VAL A C 1
ATOM 934 O O . VAL A 1 127 ? 18.327 4.438 -24.745 1.00 98.69 127 VAL A O 1
ATOM 937 N N . THR A 1 128 ? 19.432 5.512 -26.364 1.00 98.25 128 THR A N 1
ATOM 938 C CA . THR A 1 128 ? 18.917 6.843 -26.007 1.00 98.25 128 THR A CA 1
ATOM 939 C C . THR A 1 128 ? 18.134 7.492 -27.137 1.00 98.25 128 THR A C 1
ATOM 941 O O . THR A 1 128 ? 18.670 7.810 -28.196 1.00 98.25 128 THR A O 1
ATOM 944 N N . GLY A 1 129 ? 16.867 7.804 -26.882 1.00 96.62 129 GLY A N 1
ATOM 945 C CA . GLY A 1 129 ? 16.031 8.588 -27.779 1.00 96.62 129 GLY A CA 1
ATOM 946 C C . GLY A 1 129 ? 15.673 9.945 -27.179 1.00 96.62 129 GLY A C 1
ATOM 947 O O . GLY A 1 129 ? 14.954 10.010 -26.186 1.00 96.62 129 GLY A O 1
ATOM 948 N N . ARG A 1 130 ? 16.136 11.044 -27.783 1.00 94.38 130 ARG A N 1
ATOM 949 C CA . ARG A 1 130 ? 15.868 12.416 -27.321 1.00 94.38 130 ARG A CA 1
ATOM 950 C C . ARG A 1 130 ? 15.150 13.279 -28.363 1.00 94.38 130 ARG A C 1
ATOM 952 O O . ARG A 1 130 ? 15.753 13.668 -29.358 1.00 94.38 130 ARG A O 1
ATOM 959 N N . ALA A 1 131 ? 13.906 13.656 -28.082 1.00 90.94 131 ALA A N 1
ATOM 960 C CA . ALA A 1 131 ? 13.153 14.652 -28.848 1.00 90.94 131 ALA A CA 1
ATOM 961 C C . ALA A 1 131 ? 13.292 16.039 -28.190 1.00 90.94 131 ALA A C 1
ATOM 963 O O . ALA A 1 131 ? 12.833 16.222 -27.065 1.00 90.94 131 ALA A O 1
ATOM 964 N N . GLU A 1 132 ? 13.956 17.001 -28.845 1.00 82.19 132 GLU A N 1
ATOM 965 C CA . GLU A 1 132 ? 14.477 18.236 -28.228 1.00 82.19 132 GLU A CA 1
ATOM 966 C C . GLU A 1 132 ? 13.540 19.457 -28.214 1.00 82.19 132 GLU A C 1
ATOM 968 O O . GLU A 1 132 ? 13.807 20.394 -27.459 1.00 82.19 132 GLU A O 1
ATOM 973 N N . ILE A 1 133 ? 12.491 19.519 -29.042 1.00 75.62 133 ILE A N 1
ATOM 974 C CA . ILE A 1 133 ? 11.740 20.773 -29.242 1.00 75.62 133 ILE A CA 1
ATOM 975 C C . ILE A 1 133 ? 10.322 20.722 -28.648 1.00 75.62 133 ILE A C 1
ATOM 977 O O . ILE A 1 133 ? 9.498 19.889 -29.017 1.00 75.62 133 ILE A O 1
ATOM 981 N N . ASP A 1 134 ? 10.012 21.746 -27.842 1.00 60.91 134 ASP A N 1
ATOM 982 C CA . ASP A 1 134 ? 8.739 22.057 -27.151 1.00 60.91 134 ASP A CA 1
ATOM 983 C C . ASP A 1 134 ? 7.478 22.236 -28.036 1.00 60.91 134 ASP A C 1
ATOM 985 O O . ASP A 1 134 ? 6.417 22.606 -27.535 1.00 60.91 134 ASP A O 1
ATOM 989 N N . ILE A 1 135 ? 7.545 22.044 -29.358 1.00 61.81 135 ILE A N 1
ATOM 990 C CA . ILE A 1 135 ? 6.396 22.283 -30.264 1.00 61.81 135 ILE A CA 1
ATOM 991 C C . ILE A 1 135 ? 6.031 21.080 -31.149 1.00 61.81 135 ILE A C 1
ATOM 993 O O . ILE A 1 135 ? 5.220 21.226 -32.066 1.00 61.81 135 ILE A O 1
ATOM 997 N N . GLY A 1 136 ? 6.623 19.908 -30.896 1.00 58.78 136 GLY A N 1
ATOM 998 C CA . GLY A 1 136 ? 6.439 18.683 -31.684 1.00 58.78 136 GLY A CA 1
ATOM 999 C C . GLY A 1 136 ? 5.618 17.582 -30.998 1.00 58.78 136 GLY A C 1
ATOM 1000 O O . GLY A 1 136 ? 5.294 17.658 -29.819 1.00 58.78 136 GLY A O 1
ATOM 1001 N N . VAL A 1 137 ? 5.306 16.524 -31.757 1.00 70.31 137 VAL A N 1
ATOM 1002 C CA . VAL A 1 137 ? 4.697 15.264 -31.267 1.00 70.31 137 VAL A CA 1
ATOM 1003 C C . VAL A 1 137 ? 5.756 14.223 -30.878 1.00 70.31 137 VAL A C 1
ATOM 1005 O O . VAL A 1 137 ? 5.428 13.050 -30.704 1.00 70.31 137 VAL A O 1
ATOM 1008 N N . GLY A 1 138 ? 7.022 14.633 -30.799 1.00 79.75 138 GLY A N 1
ATOM 1009 C CA . GLY A 1 138 ? 8.164 13.736 -30.711 1.00 79.75 138 GLY A CA 1
ATOM 1010 C C . GLY A 1 138 ? 8.179 12.884 -29.455 1.00 79.75 138 GLY A C 1
ATOM 1011 O O . GLY A 1 138 ? 8.081 13.408 -28.351 1.00 79.75 138 GLY A O 1
ATOM 1012 N N . ILE A 1 139 ? 8.298 11.574 -29.630 1.00 90.56 139 ILE A N 1
ATOM 1013 C CA . ILE A 1 139 ? 8.492 10.596 -28.556 1.00 90.56 139 ILE A CA 1
ATOM 1014 C C . ILE A 1 139 ? 9.994 10.323 -28.432 1.00 90.56 139 ILE A C 1
ATOM 1016 O O . ILE A 1 139 ? 10.682 10.271 -29.453 1.00 90.56 139 ILE A O 1
ATOM 1020 N N . GLY A 1 140 ? 10.508 10.145 -27.213 1.00 94.69 140 GLY A N 1
ATOM 1021 C CA . GLY A 1 140 ? 11.910 9.771 -27.016 1.00 94.69 140 GLY A CA 1
ATOM 1022 C C . GLY A 1 140 ? 12.219 8.446 -27.717 1.00 94.69 140 GLY A C 1
ATOM 1023 O O . GLY A 1 140 ? 12.942 8.419 -28.716 1.00 94.69 140 GLY A O 1
ATOM 1024 N N . ILE A 1 141 ? 11.585 7.371 -27.246 1.00 97.12 141 ILE A N 1
ATOM 1025 C CA . ILE A 1 141 ? 11.645 6.034 -27.850 1.00 97.12 141 ILE A CA 1
ATOM 1026 C C . ILE A 1 141 ? 10.227 5.521 -28.113 1.00 97.12 141 ILE A C 1
ATOM 1028 O O . ILE A 1 141 ? 9.422 5.395 -27.191 1.00 97.12 141 ILE A O 1
ATOM 1032 N N . PHE A 1 142 ? 9.923 5.202 -29.367 1.00 97.06 142 PHE A N 1
ATOM 1033 C CA . PHE A 1 142 ? 8.742 4.437 -29.751 1.00 97.06 142 PHE A CA 1
ATOM 1034 C C . PHE A 1 142 ? 9.183 3.024 -30.132 1.00 97.06 142 PHE A C 1
ATOM 1036 O O . PHE A 1 142 ? 9.793 2.828 -31.183 1.00 97.06 142 PHE A O 1
ATOM 1043 N N . ASN A 1 143 ? 8.862 2.044 -29.290 1.00 98.50 143 ASN A N 1
ATOM 1044 C CA . ASN A 1 143 ? 9.205 0.645 -29.488 1.00 98.50 143 ASN A CA 1
ATOM 1045 C C . ASN A 1 143 ? 7.958 -0.209 -29.751 1.00 98.50 143 ASN A C 1
ATOM 1047 O O . ASN A 1 143 ? 7.019 -0.264 -28.954 1.00 98.50 143 ASN A O 1
ATOM 1051 N N . SER A 1 144 ? 7.973 -0.906 -30.879 1.00 98.44 144 SER A N 1
ATOM 1052 C CA . SER A 1 144 ? 7.002 -1.936 -31.269 1.00 98.44 144 SER A CA 1
ATOM 1053 C C . SER A 1 144 ? 7.669 -3.252 -31.682 1.00 98.44 144 SER A C 1
ATOM 1055 O O . SER A 1 144 ? 6.969 -4.221 -31.965 1.00 98.44 144 SER A O 1
ATOM 1057 N N . GLY A 1 145 ? 9.005 -3.272 -31.712 1.00 98.50 145 GLY A N 1
ATOM 1058 C CA . GLY A 1 145 ? 9.830 -4.452 -31.943 1.00 98.50 145 GLY A CA 1
ATOM 1059 C C . GLY A 1 145 ? 10.562 -4.859 -30.664 1.00 98.50 145 GLY A C 1
ATOM 1060 O O . GLY A 1 145 ? 9.961 -4.876 -29.591 1.00 98.50 145 GLY A O 1
ATOM 1061 N N . THR A 1 146 ? 11.852 -5.159 -30.777 1.00 98.75 146 THR A N 1
ATOM 1062 C CA . THR A 1 146 ? 12.712 -5.562 -29.655 1.00 98.75 146 THR A CA 1
ATOM 1063 C C . THR A 1 146 ? 13.859 -4.575 -29.478 1.00 98.75 146 THR A C 1
ATOM 1065 O O . THR A 1 146 ? 14.513 -4.206 -30.457 1.00 98.75 146 THR A O 1
ATOM 1068 N N . ILE A 1 147 ? 14.087 -4.161 -28.238 1.00 98.75 147 ILE A N 1
ATOM 1069 C CA . ILE A 1 147 ? 15.340 -3.580 -27.756 1.00 98.75 147 ILE A CA 1
ATOM 1070 C C . ILE A 1 147 ? 15.889 -4.600 -26.760 1.00 98.75 147 ILE A C 1
ATOM 1072 O O . ILE A 1 147 ? 15.178 -4.925 -25.817 1.00 98.75 147 ILE A O 1
ATOM 1076 N N . ASP A 1 148 ? 17.074 -5.129 -27.031 1.00 98.56 148 ASP A N 1
ATOM 1077 C CA . ASP A 1 148 ? 17.787 -6.133 -26.238 1.00 98.56 148 ASP A CA 1
ATOM 1078 C C . ASP A 1 148 ? 19.192 -5.580 -25.984 1.00 98.56 148 ASP A C 1
ATOM 1080 O O . ASP A 1 148 ? 19.917 -5.323 -26.951 1.00 98.56 148 ASP A O 1
ATOM 1084 N N . THR A 1 149 ? 19.547 -5.288 -24.735 1.00 98.12 149 THR A N 1
ATOM 1085 C CA . THR A 1 149 ? 20.902 -4.809 -24.410 1.00 98.12 149 THR A CA 1
ATOM 1086 C C . THR A 1 149 ? 21.828 -5.907 -23.890 1.00 98.12 149 THR A C 1
ATOM 1088 O O . THR A 1 149 ? 23.040 -5.748 -23.930 1.00 98.12 149 THR A O 1
ATOM 1091 N N . GLY A 1 150 ? 21.273 -7.090 -23.609 1.00 95.88 150 GLY A N 1
ATOM 1092 C CA . GLY A 1 150 ? 21.990 -8.288 -23.192 1.00 95.88 150 GLY A CA 1
ATOM 1093 C C . GLY A 1 150 ? 22.626 -8.175 -21.803 1.00 95.88 150 GLY A C 1
ATOM 1094 O O . GLY A 1 150 ? 21.901 -7.921 -20.868 1.00 95.88 150 GLY A O 1
ATOM 1095 N N . ASN A 1 151 ? 23.895 -8.538 -21.577 1.00 96.12 151 ASN A N 1
ATOM 1096 C CA . ASN A 1 151 ? 24.439 -8.497 -20.197 1.00 96.12 151 ASN A CA 1
ATOM 1097 C C . ASN A 1 151 ? 25.333 -7.283 -19.967 1.00 96.12 151 ASN A C 1
ATOM 1099 O O . ASN A 1 151 ? 26.271 -7.066 -20.738 1.00 96.12 151 ASN A O 1
ATOM 1103 N N . GLY A 1 152 ? 25.197 -6.671 -18.799 1.00 96.88 152 GLY A N 1
ATOM 1104 C CA . GLY A 1 152 ? 25.998 -5.553 -18.325 1.00 96.88 152 GLY A CA 1
ATOM 1105 C C . GLY A 1 152 ? 25.090 -4.482 -17.742 1.00 96.88 152 GLY A C 1
ATOM 1106 O O . GLY A 1 152 ? 23.901 -4.694 -17.599 1.00 96.88 152 GLY A O 1
ATOM 1107 N N . ARG A 1 153 ? 25.646 -3.355 -17.287 1.00 98.25 153 ARG A N 1
ATOM 1108 C CA . ARG A 1 153 ? 24.823 -2.323 -16.631 1.00 98.25 153 ARG A CA 1
ATOM 1109 C C . ARG A 1 153 ? 24.280 -1.375 -17.677 1.00 98.25 153 ARG A C 1
ATOM 1111 O O . ARG A 1 153 ? 24.905 -0.346 -17.974 1.00 98.25 153 ARG A O 1
ATOM 1118 N N . ASP A 1 154 ? 23.119 -1.717 -18.190 1.00 98.56 154 ASP A N 1
ATOM 1119 C CA . ASP A 1 154 ? 22.562 -1.127 -19.383 1.00 98.56 154 ASP A CA 1
ATOM 1120 C C . ASP A 1 154 ? 21.601 0.011 -19.081 1.00 98.56 154 ASP A C 1
ATOM 1122 O O . ASP A 1 154 ? 21.076 0.211 -17.979 1.00 98.56 154 ASP A O 1
ATOM 1126 N N . THR A 1 155 ? 21.394 0.864 -20.080 1.00 98.69 155 THR A N 1
ATOM 1127 C CA . THR A 1 155 ? 20.492 2.003 -19.951 1.00 98.69 155 THR A CA 1
ATOM 1128 C C . THR A 1 155 ? 19.663 2.237 -21.203 1.00 98.69 155 THR A C 1
ATOM 1130 O O . THR A 1 155 ? 20.170 2.636 -22.253 1.00 98.69 155 THR A O 1
ATOM 1133 N N . VAL A 1 156 ? 18.341 2.165 -21.052 1.00 98.75 156 VAL A N 1
ATOM 1134 C CA . VAL A 1 156 ? 17.367 2.567 -22.072 1.00 98.75 156 VAL A CA 1
ATOM 1135 C C . VAL A 1 156 ? 16.681 3.858 -21.635 1.00 98.75 156 VAL A C 1
ATOM 1137 O O . VAL A 1 156 ? 15.923 3.893 -20.669 1.00 98.75 156 VAL A O 1
ATOM 1140 N N . THR A 1 157 ? 16.933 4.957 -22.346 1.00 98.50 157 THR A N 1
ATOM 1141 C CA . THR A 1 157 ? 16.438 6.289 -21.973 1.00 98.50 157 THR A CA 1
ATOM 1142 C C . THR A 1 157 ? 15.658 6.963 -23.097 1.00 98.50 157 THR A C 1
ATOM 1144 O O . THR A 1 157 ? 16.199 7.317 -24.144 1.00 98.50 157 THR A O 1
ATOM 1147 N N . GLY A 1 158 ? 14.380 7.237 -22.849 1.00 97.19 158 GLY A N 1
ATOM 1148 C CA . GLY A 1 158 ? 13.530 8.046 -23.714 1.00 97.19 158 GLY A CA 1
ATOM 1149 C C . GLY A 1 158 ? 13.240 9.411 -23.098 1.00 97.19 158 GLY A C 1
ATOM 1150 O O . GLY A 1 158 ? 12.661 9.500 -22.019 1.00 97.19 158 GLY A O 1
ATOM 1151 N N . ILE A 1 159 ? 13.610 10.491 -23.783 1.00 94.75 159 ILE A N 1
ATOM 1152 C CA . ILE A 1 159 ? 13.387 11.872 -23.345 1.00 94.75 159 ILE A CA 1
ATOM 1153 C C . ILE A 1 159 ? 12.544 12.604 -24.384 1.00 94.75 159 ILE A C 1
ATOM 1155 O O . ILE A 1 159 ? 12.921 12.694 -25.554 1.00 94.75 159 ILE A O 1
ATOM 1159 N N . SER A 1 160 ? 11.448 13.209 -23.937 1.00 92.12 160 SER A N 1
ATOM 1160 C CA . SER A 1 160 ? 10.649 14.135 -24.730 1.00 92.12 160 SER A CA 1
ATOM 1161 C C . SER A 1 160 ? 10.211 15.339 -23.906 1.00 92.12 160 SER A C 1
ATOM 1163 O O . SER A 1 160 ? 9.808 15.222 -22.751 1.00 92.12 160 SER A O 1
ATOM 1165 N N . TYR A 1 161 ? 10.253 16.521 -24.514 1.00 86.50 161 TYR A N 1
ATOM 1166 C CA . TYR A 1 161 ? 9.750 17.735 -23.874 1.00 86.50 161 TYR A CA 1
ATOM 1167 C C . TYR A 1 161 ? 8.219 17.842 -23.889 1.00 86.50 161 TYR A C 1
ATOM 1169 O O . TYR A 1 161 ? 7.650 18.423 -22.974 1.00 86.50 161 TYR A O 1
ATOM 1177 N N . VAL A 1 162 ? 7.541 17.264 -24.884 1.00 81.69 162 VAL A N 1
ATOM 1178 C CA . VAL A 1 162 ? 6.086 17.441 -25.064 1.00 81.69 162 VAL A CA 1
ATOM 1179 C C . VAL A 1 162 ? 5.336 16.118 -24.975 1.00 81.69 162 VAL A C 1
ATOM 1181 O O . VAL A 1 162 ? 4.276 16.039 -24.369 1.00 81.69 162 VAL A O 1
ATOM 1184 N N . ASN A 1 163 ? 5.856 15.059 -25.589 1.00 88.44 163 ASN A N 1
ATOM 1185 C CA . ASN A 1 163 ? 5.157 13.782 -25.698 1.00 88.44 163 ASN A CA 1
ATOM 1186 C C . ASN A 1 163 ? 5.831 12.712 -24.827 1.00 88.44 163 ASN A C 1
ATOM 1188 O O . ASN A 1 163 ? 6.490 13.043 -23.843 1.00 88.44 163 ASN A O 1
ATOM 1192 N N . LEU A 1 164 ? 5.602 11.438 -25.132 1.00 91.94 164 LEU A N 1
ATOM 1193 C CA . LEU A 1 164 ? 6.033 10.317 -24.304 1.00 91.94 164 LEU A CA 1
ATOM 1194 C C . LEU A 1 164 ? 7.562 10.236 -24.201 1.00 91.94 164 LEU A C 1
ATOM 1196 O O . LEU A 1 164 ? 8.265 10.445 -25.195 1.00 91.94 164 LEU A O 1
ATOM 1200 N N . GLY A 1 165 ? 8.072 9.886 -23.018 1.00 95.12 165 GLY A N 1
ATOM 1201 C CA . GLY A 1 165 ? 9.477 9.506 -22.864 1.00 95.12 165 GLY A CA 1
ATOM 1202 C C . GLY A 1 165 ? 9.734 8.197 -23.608 1.00 95.12 165 GLY A C 1
ATOM 1203 O O . GLY A 1 165 ? 10.414 8.181 -24.635 1.00 95.12 165 GLY A O 1
ATOM 1204 N N . ILE A 1 166 ? 9.094 7.124 -23.141 1.00 97.75 166 ILE A N 1
ATOM 1205 C CA . ILE A 1 166 ? 9.086 5.803 -23.776 1.00 97.75 166 ILE A CA 1
ATOM 1206 C C . ILE A 1 166 ? 7.642 5.381 -24.060 1.00 97.75 166 ILE A C 1
ATOM 1208 O O . ILE A 1 166 ? 6.777 5.424 -23.185 1.00 97.75 166 ILE A O 1
ATOM 1212 N N . HIS A 1 167 ? 7.386 4.928 -25.284 1.00 97.81 167 HIS A N 1
ATOM 1213 C CA . HIS A 1 167 ? 6.193 4.174 -25.648 1.00 97.81 167 HIS A CA 1
ATOM 1214 C C . HIS A 1 167 ? 6.616 2.768 -26.058 1.00 97.81 167 HIS A C 1
ATOM 1216 O O . HIS A 1 167 ? 7.164 2.583 -27.141 1.00 97.81 167 HIS A O 1
ATOM 1222 N N . ASN A 1 168 ? 6.332 1.786 -25.208 1.00 98.56 168 ASN A N 1
ATOM 1223 C CA . ASN A 1 168 ? 6.611 0.386 -25.463 1.00 98.56 168 ASN A CA 1
ATOM 1224 C C . ASN A 1 168 ? 5.326 -0.405 -25.749 1.00 98.56 168 ASN A C 1
ATOM 1226 O O . ASN A 1 168 ? 4.388 -0.441 -24.951 1.00 98.56 168 ASN A O 1
ATOM 1230 N N . SER A 1 169 ? 5.296 -1.057 -26.903 1.00 98.50 169 SER A N 1
ATOM 1231 C CA . SER A 1 169 ? 4.287 -2.045 -27.310 1.00 98.50 169 SER A CA 1
ATOM 1232 C C . SER A 1 169 ? 4.914 -3.373 -27.747 1.00 98.50 169 SER A C 1
ATOM 1234 O O . SER A 1 169 ? 4.187 -4.309 -28.073 1.00 98.50 169 SER A O 1
ATOM 1236 N N . GLY A 1 170 ? 6.249 -3.437 -27.755 1.00 98.50 170 GLY A N 1
ATOM 1237 C CA . GLY A 1 170 ? 7.044 -4.625 -28.033 1.00 98.50 170 GLY A CA 1
ATOM 1238 C C . GLY A 1 170 ? 7.785 -5.082 -26.777 1.00 98.50 170 GLY A C 1
ATOM 1239 O O . GLY A 1 170 ? 7.183 -5.163 -25.707 1.00 98.50 170 GLY A O 1
ATOM 1240 N N . ILE A 1 171 ? 9.075 -5.375 -26.912 1.00 98.81 171 ILE A N 1
ATOM 1241 C CA . ILE A 1 171 ? 9.945 -5.852 -25.830 1.00 98.81 171 ILE A CA 1
ATOM 1242 C C . ILE A 1 171 ? 11.089 -4.858 -25.630 1.00 98.81 171 ILE A C 1
ATOM 1244 O O . ILE A 1 171 ? 11.723 -4.444 -26.603 1.00 98.81 171 ILE A O 1
ATOM 1248 N N . ILE A 1 172 ? 11.319 -4.479 -24.379 1.00 98.81 172 ILE A N 1
ATOM 1249 C CA . ILE A 1 172 ? 12.575 -3.912 -23.892 1.00 98.81 172 ILE A CA 1
ATOM 1250 C C . ILE A 1 172 ? 13.112 -4.948 -22.907 1.00 98.81 172 ILE A C 1
ATOM 1252 O O . ILE A 1 172 ? 12.416 -5.235 -21.939 1.00 98.81 172 ILE A O 1
ATOM 1256 N N . ASP A 1 173 ? 14.267 -5.519 -23.208 1.00 98.69 173 ASP A N 1
ATOM 1257 C CA . ASP A 1 173 ? 14.980 -6.513 -22.407 1.00 98.69 173 ASP A CA 1
ATOM 1258 C C . ASP A 1 173 ? 16.377 -5.946 -22.136 1.00 98.69 173 ASP A C 1
ATOM 1260 O O . ASP A 1 173 ? 17.086 -5.627 -23.095 1.00 98.69 173 ASP A O 1
ATOM 1264 N N . THR A 1 174 ? 16.726 -5.716 -20.871 1.00 98.19 174 THR A N 1
ATOM 1265 C CA . THR A 1 174 ? 18.076 -5.256 -20.504 1.00 98.19 174 THR A CA 1
ATOM 1266 C C . THR A 1 174 ? 18.973 -6.358 -19.953 1.00 98.19 174 THR A C 1
ATOM 1268 O O . THR A 1 174 ? 20.144 -6.111 -19.738 1.00 98.19 174 THR A O 1
ATOM 1271 N N . GLY A 1 175 ? 18.453 -7.587 -19.857 1.00 95.06 175 GLY A N 1
ATOM 1272 C CA . GLY A 1 175 ? 19.196 -8.797 -19.529 1.00 95.06 175 GLY A CA 1
ATOM 1273 C C . GLY A 1 175 ? 19.631 -8.931 -18.072 1.00 95.06 175 GLY A C 1
ATOM 1274 O O . GLY A 1 175 ? 18.796 -9.262 -17.250 1.00 95.06 175 GLY A O 1
ATOM 1275 N N . ASN A 1 176 ? 20.926 -8.924 -17.758 1.00 94.69 176 ASN A N 1
ATOM 1276 C CA . ASN A 1 176 ? 21.384 -9.119 -16.370 1.00 94.69 176 ASN A CA 1
ATOM 1277 C C . ASN A 1 176 ? 22.423 -8.062 -15.999 1.00 94.69 176 ASN A C 1
ATOM 1279 O O . ASN A 1 176 ? 23.171 -7.618 -16.865 1.00 94.69 176 ASN A O 1
ATOM 1283 N N . ASP A 1 177 ? 22.611 -7.891 -14.690 1.00 97.62 177 ASP A N 1
ATOM 1284 C CA . ASP A 1 177 ? 23.288 -6.802 -13.987 1.00 97.62 177 ASP A CA 1
ATOM 1285 C C . ASP A 1 177 ? 22.348 -5.614 -13.713 1.00 97.62 177 ASP A C 1
ATOM 1287 O O . ASP A 1 177 ? 21.161 -5.669 -13.965 1.00 97.62 177 ASP A O 1
ATOM 1291 N N . ASN A 1 178 ? 22.857 -4.572 -13.048 1.00 98.38 178 ASN A N 1
ATOM 1292 C CA . ASN A 1 178 ? 22.016 -3.476 -12.563 1.00 98.38 178 ASN A CA 1
ATOM 1293 C C . ASN A 1 178 ? 21.659 -2.499 -13.689 1.00 98.38 178 ASN A C 1
ATOM 1295 O O . ASN A 1 178 ? 22.468 -1.611 -14.013 1.00 98.38 178 ASN A O 1
ATOM 1299 N N . ASP A 1 179 ? 20.432 -2.589 -14.171 1.00 98.62 179 ASP A N 1
ATOM 1300 C CA . ASP A 1 179 ? 19.966 -1.894 -15.357 1.00 98.62 179 ASP A CA 1
ATOM 1301 C C . ASP A 1 179 ? 19.064 -0.704 -15.069 1.00 98.62 179 ASP A C 1
ATOM 1303 O O . ASP A 1 179 ? 18.587 -0.446 -13.958 1.00 98.62 179 ASP A O 1
ATOM 1307 N N . THR A 1 180 ? 18.847 0.117 -16.096 1.00 98.75 180 THR A N 1
ATOM 1308 C CA . THR A 1 180 ? 17.977 1.285 -15.986 1.00 98.75 180 THR A CA 1
ATOM 1309 C C . THR A 1 180 ? 17.136 1.530 -17.233 1.00 98.75 180 THR A C 1
ATOM 1311 O O . THR A 1 180 ? 17.640 1.844 -18.311 1.00 98.75 180 THR A O 1
ATOM 1314 N N . VAL A 1 181 ? 15.816 1.576 -17.054 1.00 98.81 181 VAL A N 1
ATOM 1315 C CA . VAL A 1 181 ? 14.851 2.028 -18.063 1.00 98.81 181 VAL A CA 1
ATOM 1316 C C . VAL A 1 181 ? 14.202 3.331 -17.603 1.00 98.81 181 VAL A C 1
ATOM 1318 O O . VAL A 1 181 ? 13.444 3.369 -16.636 1.00 98.81 181 VAL A O 1
ATOM 1321 N N . THR A 1 182 ? 14.468 4.434 -18.304 1.00 98.62 182 THR A N 1
ATOM 1322 C CA . THR A 1 182 ? 13.958 5.766 -17.939 1.00 98.62 182 THR A CA 1
ATOM 1323 C C . THR A 1 182 ? 13.163 6.422 -19.062 1.00 98.62 182 THR A C 1
ATOM 1325 O O . THR A 1 182 ? 13.684 6.718 -20.136 1.00 98.62 182 THR A O 1
ATOM 1328 N N . GLY A 1 183 ? 11.907 6.763 -18.783 1.00 97.81 183 GLY A N 1
ATOM 1329 C CA . GLY A 1 183 ? 11.073 7.602 -19.638 1.00 97.81 183 GLY A CA 1
ATOM 1330 C C . GLY A 1 183 ? 10.820 8.968 -19.006 1.00 97.81 183 GLY A C 1
ATOM 1331 O O . GLY A 1 183 ? 10.145 9.071 -17.986 1.00 97.81 183 GLY A O 1
ATOM 1332 N N . ASN A 1 184 ? 11.327 10.035 -19.620 1.00 95.44 184 ASN A N 1
ATOM 1333 C CA . ASN A 1 184 ? 11.144 11.410 -19.162 1.00 95.44 184 ASN A CA 1
ATOM 1334 C C . ASN A 1 184 ? 10.291 12.203 -20.156 1.00 95.44 184 ASN A C 1
ATOM 1336 O O . ASN A 1 184 ? 10.686 12.398 -21.307 1.00 95.44 184 ASN A O 1
ATOM 1340 N N . SER A 1 185 ? 9.139 12.675 -19.690 1.00 91.94 185 SER A N 1
ATOM 1341 C CA . SER A 1 185 ? 8.214 13.520 -20.435 1.00 91.94 185 SER A CA 1
ATOM 1342 C C . SER A 1 185 ? 8.030 14.878 -19.755 1.00 91.94 185 SER A C 1
ATOM 1344 O O . SER A 1 185 ? 7.866 14.973 -18.535 1.00 91.94 185 SER A O 1
ATOM 1346 N N . GLY A 1 186 ? 8.003 15.956 -20.539 1.00 84.38 186 GLY A N 1
ATOM 1347 C CA . GLY A 1 186 ? 7.572 17.260 -20.035 1.00 84.38 186 GLY A CA 1
ATOM 1348 C C . GLY A 1 186 ? 6.057 17.327 -19.808 1.00 84.38 186 GLY A C 1
ATOM 1349 O O . GLY A 1 186 ? 5.636 17.557 -18.676 1.00 84.38 186 GLY A O 1
ATOM 1350 N N . ASP A 1 187 ? 5.244 17.080 -20.842 1.00 83.81 187 ASP A N 1
ATOM 1351 C CA . ASP A 1 187 ? 3.790 17.342 -20.812 1.00 83.81 187 ASP A CA 1
ATOM 1352 C C . ASP A 1 187 ? 2.881 16.094 -20.785 1.00 83.81 187 ASP A C 1
ATOM 1354 O O . ASP A 1 187 ? 1.678 16.221 -20.537 1.00 83.81 187 ASP A O 1
ATOM 1358 N N . THR A 1 188 ? 3.404 14.892 -21.053 1.00 89.31 188 THR A N 1
ATOM 1359 C CA . THR A 1 188 ? 2.612 13.646 -21.122 1.00 89.31 188 THR A CA 1
ATOM 1360 C C . THR A 1 188 ? 3.232 12.551 -20.248 1.00 89.31 188 THR A C 1
ATOM 1362 O O . THR A 1 188 ? 3.686 12.853 -19.151 1.00 89.31 188 THR A O 1
ATOM 1365 N N . VAL A 1 189 ? 3.165 11.278 -20.641 1.00 93.38 189 VAL A N 1
ATOM 1366 C CA . VAL A 1 189 ? 3.528 10.157 -19.770 1.00 93.38 189 VAL A CA 1
ATOM 1367 C C . VAL A 1 189 ? 5.010 9.820 -19.907 1.00 93.38 189 VAL A C 1
ATOM 1369 O O . VAL A 1 189 ? 5.529 9.770 -21.024 1.00 93.38 189 VAL A O 1
ATOM 1372 N N . GLY A 1 190 ? 5.682 9.566 -18.783 1.00 96.31 190 GLY A N 1
ATOM 1373 C CA . GLY A 1 190 ? 7.080 9.133 -18.771 1.00 96.31 190 GLY A CA 1
ATOM 1374 C C . GLY A 1 190 ? 7.265 7.819 -19.530 1.00 96.31 190 GLY A C 1
ATOM 1375 O O . GLY A 1 190 ? 7.934 7.795 -20.565 1.00 96.31 190 GLY A O 1
ATOM 1376 N N . ILE A 1 191 ? 6.603 6.755 -19.065 1.00 98.19 191 ILE A N 1
ATOM 1377 C CA . ILE A 1 191 ? 6.583 5.434 -19.713 1.00 98.19 191 ILE A CA 1
ATOM 1378 C C . ILE A 1 191 ? 5.139 4.996 -19.975 1.00 98.19 191 ILE A C 1
ATOM 1380 O O . ILE A 1 191 ? 4.334 4.876 -19.053 1.00 98.19 191 ILE A O 1
ATOM 1384 N N . VAL A 1 192 ? 4.815 4.696 -21.231 1.00 98.19 192 VAL A N 1
ATOM 1385 C CA . VAL A 1 192 ? 3.604 3.952 -21.607 1.00 98.19 192 VAL A CA 1
ATOM 1386 C C . VAL A 1 192 ? 4.026 2.552 -22.005 1.00 98.19 192 VAL A C 1
ATOM 1388 O O . VAL A 1 192 ? 4.684 2.386 -23.030 1.00 98.19 192 VAL A O 1
ATOM 1391 N N . ASN A 1 193 ? 3.625 1.555 -21.223 1.00 98.69 193 ASN A N 1
ATOM 1392 C CA . ASN A 1 193 ? 3.923 0.158 -21.500 1.00 98.69 193 ASN A CA 1
ATOM 1393 C C . ASN A 1 193 ? 2.642 -0.615 -21.819 1.00 98.69 193 ASN A C 1
ATOM 1395 O O . ASN A 1 193 ? 1.694 -0.625 -21.040 1.00 98.69 193 ASN A O 1
ATOM 1399 N N . SER A 1 194 ? 2.618 -1.263 -22.974 1.00 98.50 194 SER A N 1
ATOM 1400 C CA . SER A 1 194 ? 1.583 -2.214 -23.399 1.00 98.50 194 SER A CA 1
ATOM 1401 C C . SER A 1 194 ? 2.168 -3.536 -23.902 1.00 98.50 194 SER A C 1
ATOM 1403 O O . SER A 1 194 ? 1.408 -4.425 -24.278 1.00 98.50 194 SER A O 1
ATOM 1405 N N . GLY A 1 195 ? 3.499 -3.644 -23.912 1.00 98.50 195 GLY A N 1
ATOM 1406 C CA . GLY A 1 195 ? 4.247 -4.868 -24.172 1.00 98.50 195 GLY A CA 1
ATOM 1407 C C . GLY A 1 195 ? 4.974 -5.314 -22.904 1.00 98.50 195 GLY A C 1
ATOM 1408 O O . GLY A 1 195 ? 4.374 -5.320 -21.828 1.00 98.50 195 GLY A O 1
ATOM 1409 N N . THR A 1 196 ? 6.256 -5.644 -23.031 1.00 98.81 196 THR A N 1
ATOM 1410 C CA . THR A 1 196 ? 7.110 -6.099 -21.926 1.00 98.81 196 THR A CA 1
ATOM 1411 C C . THR A 1 196 ? 8.294 -5.160 -21.736 1.00 98.81 196 THR A C 1
ATOM 1413 O O . THR A 1 196 ? 8.955 -4.797 -22.711 1.00 98.81 196 THR A O 1
ATOM 1416 N N . VAL A 1 197 ? 8.537 -4.770 -20.489 1.00 98.88 197 VAL A N 1
ATOM 1417 C CA . VAL A 1 197 ? 9.829 -4.274 -20.004 1.00 98.88 197 VAL A CA 1
ATOM 1418 C C . VAL A 1 197 ? 10.354 -5.351 -19.061 1.00 98.88 197 VAL A C 1
ATOM 1420 O O . VAL A 1 197 ? 9.644 -5.684 -18.117 1.00 98.88 197 VAL A O 1
ATOM 1423 N N . ASP A 1 198 ? 11.513 -5.917 -19.362 1.00 98.69 198 ASP A N 1
ATOM 1424 C CA . ASP A 1 198 ? 12.197 -6.953 -18.585 1.00 98.69 198 ASP A CA 1
ATOM 1425 C C . ASP A 1 198 ? 13.617 -6.459 -18.294 1.00 98.69 198 ASP A C 1
ATOM 1427 O O . ASP A 1 198 ? 14.311 -6.077 -19.237 1.00 98.69 198 ASP A O 1
ATOM 1431 N N . THR A 1 199 ? 14.017 -6.380 -17.026 1.00 98.38 199 THR A N 1
ATOM 1432 C CA . THR A 1 199 ? 15.395 -6.007 -16.645 1.00 98.38 199 THR A CA 1
ATOM 1433 C C . THR A 1 199 ? 16.204 -7.163 -16.050 1.00 98.38 199 THR A C 1
ATOM 1435 O O . THR A 1 199 ? 17.404 -7.035 -15.890 1.00 98.38 199 THR A O 1
ATOM 1438 N N . GLY A 1 200 ? 15.566 -8.325 -15.857 1.00 96.06 200 GLY A N 1
ATOM 1439 C CA . GLY A 1 200 ? 16.200 -9.603 -15.524 1.00 96.06 200 GLY A CA 1
ATOM 1440 C C . GLY A 1 200 ? 16.867 -9.697 -14.145 1.00 96.06 200 GLY A C 1
ATOM 1441 O O . GLY A 1 200 ? 16.187 -9.572 -13.143 1.00 96.06 200 GLY A O 1
ATOM 1442 N N . GLU A 1 201 ? 18.113 -10.164 -14.030 1.00 96.81 201 GLU A N 1
ATOM 1443 C CA . GLU A 1 201 ? 18.763 -10.284 -12.705 1.00 96.81 201 GLU A CA 1
ATOM 1444 C C . GLU A 1 201 ? 19.596 -9.038 -12.413 1.00 96.81 201 GLU A C 1
ATOM 1446 O O . GLU A 1 201 ? 20.546 -8.782 -13.137 1.00 96.81 201 GLU A O 1
ATOM 1451 N N . GLY A 1 202 ? 19.380 -8.346 -11.303 1.00 97.62 202 GLY A N 1
ATOM 1452 C CA . GLY A 1 202 ? 20.077 -7.099 -11.020 1.00 97.62 202 GLY A CA 1
ATOM 1453 C C . GLY A 1 202 ? 19.396 -6.308 -9.920 1.00 97.62 202 GLY A C 1
ATOM 1454 O O . GLY A 1 202 ? 18.369 -6.704 -9.406 1.00 97.62 202 GLY A O 1
ATOM 1455 N N . ASN A 1 203 ? 20.007 -5.200 -9.503 1.00 98.56 203 ASN A N 1
ATOM 1456 C CA . ASN A 1 203 ? 19.281 -4.179 -8.747 1.00 98.56 203 ASN A CA 1
ATOM 1457 C C . ASN A 1 203 ? 18.865 -3.087 -9.731 1.00 98.56 203 ASN A C 1
ATOM 1459 O O . ASN A 1 203 ? 19.639 -2.145 -9.977 1.00 98.56 203 ASN A O 1
ATOM 1463 N N . ASP A 1 204 ? 17.671 -3.225 -10.280 1.00 98.75 204 ASP A N 1
ATOM 1464 C CA . ASP A 1 204 ? 17.247 -2.531 -11.481 1.00 98.75 204 ASP A CA 1
ATOM 1465 C C . ASP A 1 204 ? 16.345 -1.343 -11.199 1.00 98.75 204 ASP A C 1
ATOM 1467 O O . ASP A 1 204 ? 15.729 -1.190 -10.141 1.00 98.75 204 ASP A O 1
ATOM 1471 N N . ILE A 1 205 ? 16.278 -0.436 -12.173 1.00 98.88 205 ILE A N 1
ATOM 1472 C CA . ILE A 1 205 ? 15.514 0.800 -12.045 1.00 98.88 205 ILE A CA 1
ATOM 1473 C C . ILE A 1 205 ? 14.627 1.021 -13.266 1.00 98.88 205 ILE A C 1
ATOM 1475 O O . ILE A 1 205 ? 15.098 1.343 -14.355 1.00 98.88 205 ILE A O 1
ATOM 1479 N N . VAL A 1 206 ? 13.312 1.029 -13.054 1.00 98.88 206 VAL A N 1
ATOM 1480 C CA . VAL A 1 206 ? 12.325 1.468 -14.047 1.00 98.88 206 VAL A CA 1
ATOM 1481 C C . VAL A 1 206 ? 11.682 2.770 -13.586 1.00 98.88 206 VAL A C 1
ATOM 1483 O O . VAL A 1 206 ? 10.948 2.816 -12.603 1.00 98.88 206 VAL A O 1
ATOM 1486 N N . THR A 1 207 ? 11.937 3.869 -14.298 1.00 98.69 207 THR A N 1
ATOM 1487 C CA . THR A 1 207 ? 11.488 5.210 -13.894 1.00 98.69 207 THR A CA 1
ATOM 1488 C C . THR A 1 207 ? 10.718 5.937 -14.995 1.00 98.69 207 THR A C 1
ATOM 1490 O O . THR A 1 207 ? 11.254 6.263 -16.053 1.00 98.69 207 THR A O 1
ATOM 1493 N N . GLY A 1 208 ? 9.461 6.286 -14.720 1.00 98.12 208 GLY A N 1
ATOM 1494 C CA . GLY A 1 208 ? 8.642 7.164 -15.557 1.00 98.12 208 GLY A CA 1
ATOM 1495 C C . GLY A 1 208 ? 8.409 8.520 -14.894 1.00 98.12 208 GLY A C 1
ATOM 1496 O O . GLY A 1 208 ? 7.817 8.587 -13.821 1.00 98.12 208 GLY A O 1
ATOM 1497 N N . ILE A 1 209 ? 8.839 9.612 -15.529 1.00 96.06 209 ILE A N 1
ATOM 1498 C CA . ILE A 1 209 ? 8.706 10.982 -15.006 1.00 96.06 209 ILE A CA 1
ATOM 1499 C C . ILE A 1 209 ? 7.875 11.842 -15.958 1.00 96.06 209 ILE A C 1
ATOM 1501 O O . ILE A 1 209 ? 8.157 11.904 -17.154 1.00 96.06 209 ILE A O 1
ATOM 1505 N N . ALA A 1 210 ? 6.914 12.571 -15.394 1.00 92.38 210 ALA A N 1
ATOM 1506 C CA . ALA A 1 210 ? 6.045 13.522 -16.070 1.00 92.38 210 ALA A CA 1
ATOM 1507 C C . ALA A 1 210 ? 5.886 14.816 -15.249 1.00 92.38 210 ALA A C 1
ATOM 1509 O O . ALA A 1 210 ? 5.473 14.782 -14.090 1.00 92.38 210 ALA A O 1
ATOM 1510 N N . ARG A 1 211 ? 6.195 15.985 -15.830 1.00 81.12 211 ARG A N 1
ATOM 1511 C CA . ARG A 1 211 ? 6.258 17.268 -15.087 1.00 81.12 211 ARG A CA 1
ATOM 1512 C C . ARG A 1 211 ? 4.926 18.015 -14.942 1.00 81.12 211 ARG A C 1
ATOM 1514 O O . ARG A 1 211 ? 4.853 18.961 -14.155 1.00 81.12 211 ARG A O 1
ATOM 1521 N N . HIS A 1 212 ? 3.882 17.619 -15.669 1.00 79.62 212 HIS A N 1
ATOM 1522 C CA . HIS A 1 212 ? 2.610 18.350 -15.732 1.00 79.62 212 HIS A CA 1
ATOM 1523 C C . HIS A 1 212 ? 1.384 17.455 -15.452 1.00 79.62 212 HIS A C 1
ATOM 1525 O O . HIS A 1 212 ? 1.389 16.659 -14.518 1.00 79.62 212 HIS A O 1
ATOM 1531 N N . ASN A 1 213 ? 0.273 17.628 -16.178 1.00 79.44 213 ASN A N 1
ATOM 1532 C CA . ASN A 1 213 ? -1.018 16.974 -15.900 1.00 79.44 213 ASN A CA 1
ATOM 1533 C C . ASN A 1 213 ? -1.082 15.518 -16.390 1.00 79.44 213 ASN A C 1
ATOM 1535 O O . ASN A 1 213 ? -2.095 15.082 -16.936 1.00 79.44 213 ASN A O 1
ATOM 1539 N N . SER A 1 214 ? 0.008 14.781 -16.253 1.00 86.81 214 SER A N 1
ATOM 1540 C CA . SER A 1 214 ? 0.227 13.521 -16.946 1.00 86.81 214 SER A CA 1
ATOM 1541 C C . SER A 1 214 ? 0.946 12.507 -16.066 1.00 86.81 214 SER A C 1
ATOM 1543 O O . SER A 1 214 ? 1.517 12.879 -15.043 1.00 86.81 214 SER A O 1
ATOM 1545 N N . GLY A 1 215 ? 0.797 11.222 -16.403 1.00 91.88 215 GLY A N 1
ATOM 1546 C CA . GLY A 1 215 ? 1.188 10.122 -15.519 1.00 91.88 215 GLY A CA 1
ATOM 1547 C C . GLY A 1 215 ? 2.678 9.788 -15.565 1.00 91.88 215 GLY A C 1
ATOM 1548 O O . GLY A 1 215 ? 3.327 10.031 -16.576 1.00 91.88 215 GLY A O 1
ATOM 1549 N N . GLY A 1 216 ? 3.223 9.202 -14.502 1.00 96.69 216 GLY A N 1
ATOM 1550 C CA . GLY A 1 216 ? 4.617 8.751 -14.485 1.00 96.69 216 GLY A CA 1
ATOM 1551 C C . GLY A 1 216 ? 4.797 7.496 -15.337 1.00 96.69 216 GLY A C 1
ATOM 1552 O O . GLY A 1 216 ? 5.402 7.537 -16.412 1.00 96.69 216 GLY A O 1
ATOM 1553 N N . ILE A 1 217 ? 4.191 6.398 -14.882 1.00 98.50 217 ILE A N 1
ATOM 1554 C CA . ILE A 1 217 ? 4.126 5.110 -15.582 1.00 98.50 217 ILE A CA 1
ATOM 1555 C C . ILE A 1 217 ? 2.659 4.766 -15.856 1.00 98.50 217 ILE A C 1
ATOM 1557 O O . ILE A 1 217 ? 1.830 4.754 -14.951 1.00 98.50 217 ILE A O 1
ATOM 1561 N N . SER A 1 218 ? 2.335 4.445 -17.107 1.00 98.25 218 SER A N 1
ATOM 1562 C CA . SER A 1 218 ? 1.051 3.864 -17.509 1.00 98.25 218 SER A CA 1
ATOM 1563 C C . SER A 1 218 ? 1.285 2.451 -18.029 1.00 98.25 218 SER A C 1
ATOM 1565 O O . SER A 1 218 ? 1.619 2.274 -19.204 1.00 98.25 218 SER A O 1
ATOM 1567 N N . ASN A 1 219 ? 1.067 1.456 -17.174 1.00 98.75 219 ASN A N 1
ATOM 1568 C CA . ASN A 1 219 ? 1.261 0.047 -17.483 1.00 98.75 219 ASN A CA 1
ATOM 1569 C C . ASN A 1 219 ? -0.058 -0.646 -17.865 1.00 98.75 219 ASN A C 1
ATOM 1571 O O . ASN A 1 219 ? -1.060 -0.590 -17.150 1.00 98.75 219 ASN A O 1
ATOM 1575 N N . ARG A 1 220 ? -0.040 -1.297 -19.027 1.00 98.56 220 ARG A N 1
ATOM 1576 C CA . ARG A 1 220 ? -1.090 -2.154 -19.601 1.00 98.56 220 ARG A CA 1
ATOM 1577 C C . ARG A 1 220 ? -0.534 -3.505 -20.077 1.00 98.56 220 ARG A C 1
ATOM 1579 O O . ARG A 1 220 ? -1.262 -4.256 -20.721 1.00 98.56 220 ARG A O 1
ATOM 1586 N N . GLY A 1 221 ? 0.751 -3.756 -19.833 1.00 98.50 221 GLY A N 1
ATOM 1587 C CA . GLY A 1 221 ? 1.465 -4.975 -20.199 1.00 98.50 221 GLY A CA 1
ATOM 1588 C C . GLY A 1 221 ? 2.184 -5.548 -18.981 1.00 98.50 221 GLY A C 1
ATOM 1589 O O . GLY A 1 221 ? 1.582 -5.660 -17.914 1.00 98.50 221 GLY A O 1
ATOM 1590 N N . THR A 1 222 ? 3.463 -5.875 -19.135 1.00 98.81 222 THR A N 1
ATOM 1591 C CA . THR A 1 222 ? 4.308 -6.401 -18.056 1.00 98.81 222 THR A CA 1
ATOM 1592 C C . THR A 1 222 ? 5.521 -5.506 -17.848 1.00 98.81 222 THR A C 1
ATOM 1594 O O . THR A 1 222 ? 6.179 -5.123 -18.817 1.00 98.81 222 THR A O 1
ATOM 1597 N N . ILE A 1 223 ? 5.792 -5.169 -16.593 1.00 98.88 223 ILE A N 1
ATOM 1598 C CA . ILE A 1 223 ? 7.100 -4.714 -16.119 1.00 98.88 223 ILE A CA 1
ATOM 1599 C C . ILE A 1 223 ? 7.603 -5.834 -15.211 1.00 98.88 223 ILE A C 1
ATOM 1601 O O . ILE A 1 223 ? 6.893 -6.179 -14.271 1.00 98.88 223 ILE A O 1
ATOM 1605 N N . ASN A 1 224 ? 8.746 -6.418 -15.546 1.00 98.75 224 ASN A N 1
ATOM 1606 C CA . ASN A 1 224 ? 9.428 -7.447 -14.776 1.00 98.75 224 ASN A CA 1
ATOM 1607 C C . ASN A 1 224 ? 10.838 -6.944 -14.460 1.00 98.75 224 ASN A C 1
ATOM 1609 O O . ASN A 1 224 ? 11.553 -6.603 -15.401 1.00 98.75 224 ASN A O 1
ATOM 1613 N N . THR A 1 225 ? 11.217 -6.861 -13.188 1.00 98.50 225 THR A N 1
ATOM 1614 C CA . THR A 1 225 ? 12.599 -6.522 -12.805 1.00 98.50 225 THR A CA 1
ATOM 1615 C C . THR A 1 225 ? 13.389 -7.702 -12.252 1.00 98.50 225 THR A C 1
ATOM 1617 O O . THR A 1 225 ? 14.589 -7.593 -12.104 1.00 98.50 225 THR A O 1
ATOM 1620 N N . GLY A 1 226 ? 12.743 -8.865 -12.101 1.00 97.12 226 GLY A N 1
ATOM 1621 C CA . GLY A 1 226 ? 13.397 -10.148 -11.858 1.00 97.12 226 GLY A CA 1
ATOM 1622 C C . GLY A 1 226 ? 14.008 -10.304 -10.463 1.00 97.12 226 GLY A C 1
ATOM 1623 O O . GLY A 1 226 ? 13.264 -10.363 -9.504 1.00 97.12 226 GLY A O 1
ATOM 1624 N N . ASN A 1 227 ? 15.302 -10.600 -10.326 1.00 97.44 227 ASN A N 1
ATOM 1625 C CA . ASN A 1 227 ? 15.885 -10.848 -8.993 1.00 97.44 227 ASN A CA 1
ATOM 1626 C C . ASN A 1 227 ? 16.896 -9.763 -8.634 1.00 97.44 227 ASN A C 1
ATOM 1628 O O . ASN A 1 227 ? 17.914 -9.644 -9.308 1.00 97.44 227 ASN A O 1
ATOM 1632 N N . GLY A 1 228 ? 16.737 -9.183 -7.458 1.00 98.06 228 GLY A N 1
ATOM 1633 C CA . GLY A 1 228 ? 17.635 -8.266 -6.780 1.00 98.06 228 GLY A CA 1
ATOM 1634 C C . GLY A 1 228 ? 16.807 -7.176 -6.118 1.00 98.06 228 GLY A C 1
ATOM 1635 O O . GLY A 1 228 ? 15.612 -7.332 -5.953 1.00 98.06 228 GLY A O 1
ATOM 1636 N N . ASN A 1 229 ? 17.451 -6.119 -5.632 1.00 98.69 229 ASN A N 1
ATOM 1637 C CA . ASN A 1 229 ? 16.742 -5.046 -4.937 1.00 98.69 229 ASN A CA 1
ATOM 1638 C C . ASN A 1 229 ? 16.349 -3.971 -5.949 1.00 98.69 229 ASN A C 1
ATOM 1640 O O . ASN A 1 229 ? 17.141 -3.054 -6.224 1.00 98.69 229 ASN A O 1
ATOM 1644 N N . ASP A 1 230 ? 15.140 -4.081 -6.471 1.00 98.81 230 ASP A N 1
ATOM 1645 C CA . ASP A 1 230 ? 14.673 -3.331 -7.620 1.00 98.81 230 ASP A CA 1
ATOM 1646 C C . ASP A 1 230 ? 13.866 -2.096 -7.246 1.00 98.81 230 ASP A C 1
ATOM 1648 O O . ASP A 1 230 ? 13.419 -1.870 -6.118 1.00 98.81 230 ASP A O 1
ATOM 1652 N N . THR A 1 231 ? 13.700 -1.204 -8.216 1.00 98.88 231 THR A N 1
ATOM 1653 C CA . THR A 1 231 ? 12.923 0.016 -8.039 1.00 98.88 231 THR A CA 1
ATOM 1654 C C . THR A 1 231 ? 12.089 0.346 -9.266 1.00 98.88 231 THR A C 1
ATOM 1656 O O . THR A 1 231 ? 12.602 0.698 -10.329 1.00 98.88 231 THR A O 1
ATOM 1659 N N . VAL A 1 232 ? 10.772 0.406 -9.078 1.00 98.88 232 VAL A N 1
ATOM 1660 C CA . VAL A 1 232 ? 9.816 0.920 -10.063 1.00 98.88 232 VAL A CA 1
ATOM 1661 C C . VAL A 1 232 ? 9.229 2.234 -9.557 1.00 98.88 232 VAL A C 1
ATOM 1663 O O . VAL A 1 232 ? 8.484 2.272 -8.582 1.00 98.88 232 VAL A O 1
ATOM 1666 N N . THR A 1 233 ? 9.535 3.347 -10.226 1.00 98.81 233 THR A N 1
ATOM 1667 C CA . THR A 1 233 ? 9.063 4.683 -9.830 1.00 98.81 233 THR A CA 1
ATOM 1668 C C . THR A 1 233 ? 8.271 5.378 -10.932 1.00 98.81 233 THR A C 1
ATOM 1670 O O . THR A 1 233 ? 8.784 5.671 -12.012 1.00 98.81 233 THR A O 1
ATOM 1673 N N . GLY A 1 234 ? 7.029 5.751 -10.631 1.00 98.44 234 GLY A N 1
ATOM 1674 C CA . GLY A 1 234 ? 6.212 6.617 -11.478 1.00 98.44 234 GLY A CA 1
ATOM 1675 C C . GLY A 1 234 ? 5.969 7.968 -10.817 1.00 98.44 234 GLY A C 1
ATOM 1676 O O . GLY A 1 234 ? 5.270 8.047 -9.814 1.00 98.44 234 GLY A O 1
ATOM 1677 N N . SER A 1 235 ? 6.510 9.048 -11.381 1.00 97.25 235 SER A N 1
ATOM 1678 C CA . SER A 1 235 ? 6.340 10.413 -10.876 1.00 97.25 235 SER A CA 1
ATOM 1679 C C . SER A 1 235 ? 5.539 11.278 -11.848 1.00 97.25 235 SER A C 1
ATOM 1681 O O . SER A 1 235 ? 5.932 11.472 -12.998 1.00 97.25 235 SER A O 1
ATOM 1683 N N . ALA A 1 236 ? 4.425 11.817 -11.364 1.00 93.81 236 ALA A N 1
ATOM 1684 C CA . ALA A 1 236 ? 3.466 12.631 -12.091 1.00 93.81 236 ALA A CA 1
ATOM 1685 C C . ALA A 1 236 ? 3.272 14.000 -11.427 1.00 93.81 236 ALA A C 1
ATOM 1687 O O . ALA A 1 236 ? 3.244 14.122 -10.201 1.00 93.81 236 ALA A O 1
ATOM 1688 N N . GLY A 1 237 ? 3.051 15.035 -12.242 1.00 88.00 237 GLY A N 1
ATOM 1689 C CA . GLY A 1 237 ? 2.692 16.364 -11.750 1.00 88.00 237 GLY A CA 1
ATOM 1690 C C . GLY A 1 237 ? 1.297 16.379 -11.121 1.00 88.00 237 GLY A C 1
ATOM 1691 O O . GLY A 1 237 ? 1.193 16.502 -9.915 1.00 88.00 237 GLY A O 1
ATOM 1692 N N . ASN A 1 238 ? 0.219 16.237 -11.901 1.00 88.88 238 ASN A N 1
ATOM 1693 C CA . ASN A 1 238 ? -1.161 16.235 -11.365 1.00 88.88 238 ASN A CA 1
ATOM 1694 C C . ASN A 1 238 ? -1.968 14.957 -11.655 1.00 88.88 238 ASN A C 1
ATOM 1696 O O . ASN A 1 238 ? -3.071 14.821 -11.131 1.00 88.88 238 ASN A O 1
ATOM 1700 N N . ALA A 1 239 ? -1.469 14.049 -12.497 1.00 93.69 239 ALA A N 1
ATOM 1701 C CA . ALA A 1 239 ? -2.153 12.788 -12.800 1.00 93.69 239 ALA A CA 1
ATOM 1702 C C . ALA A 1 239 ? -1.626 11.643 -11.919 1.00 93.69 239 ALA A C 1
ATOM 1704 O O . ALA A 1 239 ? -1.096 11.903 -10.846 1.00 93.69 239 ALA A O 1
ATOM 1705 N N . VAL A 1 240 ? -1.794 10.397 -12.368 1.00 96.56 240 VAL A N 1
ATOM 1706 C CA . VAL A 1 240 ? -1.432 9.196 -11.606 1.00 96.56 240 VAL A CA 1
ATOM 1707 C C . VAL A 1 240 ? 0.074 8.924 -11.664 1.00 96.56 240 VAL A C 1
ATOM 1709 O O . VAL A 1 240 ? 0.643 8.914 -12.757 1.00 96.56 240 VAL A O 1
ATOM 1712 N N . GLY A 1 241 ? 0.711 8.660 -10.520 1.00 97.94 241 GLY A N 1
ATOM 1713 C CA . GLY A 1 241 ? 2.129 8.284 -10.452 1.00 97.94 241 GLY A CA 1
ATOM 1714 C C . GLY A 1 241 ? 2.403 6.977 -11.200 1.00 97.94 241 GLY A C 1
ATOM 1715 O O . GLY A 1 241 ? 3.058 6.987 -12.247 1.00 97.94 241 GLY A O 1
ATOM 1716 N N . ILE A 1 242 ? 1.822 5.876 -10.717 1.00 98.75 242 ILE A N 1
ATOM 1717 C CA . ILE A 1 242 ? 1.794 4.567 -11.390 1.00 98.75 242 ILE A CA 1
ATOM 1718 C C . ILE A 1 242 ? 0.346 4.167 -11.672 1.00 98.75 242 ILE A C 1
ATOM 1720 O O . ILE A 1 242 ? -0.457 4.008 -10.757 1.00 98.75 242 ILE A O 1
ATOM 1724 N N . TYR A 1 243 ? 0.012 3.975 -12.945 1.00 98.62 243 TYR A N 1
ATOM 1725 C CA . TYR A 1 243 ? -1.285 3.481 -13.398 1.00 98.62 243 TYR A CA 1
ATOM 1726 C C . TYR A 1 243 ? -1.139 2.056 -13.943 1.00 98.62 243 TYR A C 1
ATOM 1728 O O . TYR A 1 243 ? -0.786 1.878 -15.110 1.00 98.62 243 TYR A O 1
ATOM 1736 N N . ASN A 1 244 ? -1.404 1.049 -13.107 1.00 98.75 244 ASN A N 1
ATOM 1737 C CA . ASN A 1 244 ? -1.353 -0.372 -13.456 1.00 98.75 244 ASN A CA 1
ATOM 1738 C C . ASN A 1 244 ? -2.762 -0.900 -13.779 1.00 98.75 244 ASN A C 1
ATOM 1740 O O . ASN A 1 244 ? -3.564 -1.202 -12.886 1.00 98.75 244 ASN A O 1
ATOM 1744 N N . PHE A 1 245 ? -3.103 -0.967 -15.069 1.00 98.31 245 PHE A N 1
ATOM 1745 C CA . PHE A 1 245 ? -4.461 -1.286 -15.517 1.00 98.31 245 PHE A CA 1
ATOM 1746 C C . PHE A 1 245 ? -4.566 -2.658 -16.172 1.00 98.31 245 PHE A C 1
ATOM 1748 O O . PHE A 1 245 ? -4.197 -2.806 -17.338 1.00 98.31 245 PHE A O 1
ATOM 1755 N N . LEU A 1 246 ? -5.139 -3.627 -15.443 1.00 97.81 246 LEU A N 1
ATOM 1756 C CA . LEU A 1 246 ? -5.271 -5.026 -15.880 1.00 97.81 246 LEU A CA 1
ATOM 1757 C C . LEU A 1 246 ? -3.933 -5.602 -16.389 1.00 97.81 246 LEU A C 1
ATOM 1759 O O . LEU A 1 246 ? -3.889 -6.273 -17.419 1.00 97.81 246 LEU A O 1
ATOM 1763 N N . ALA A 1 247 ? -2.853 -5.263 -15.689 1.00 98.44 247 ALA A N 1
ATOM 1764 C CA . ALA A 1 247 ? -1.464 -5.448 -16.090 1.00 98.44 247 ALA A CA 1
ATOM 1765 C C . ALA A 1 247 ? -0.618 -5.944 -14.911 1.00 98.44 247 ALA A C 1
ATOM 1767 O O . ALA A 1 247 ? -1.128 -6.029 -13.794 1.00 98.44 247 ALA A O 1
ATOM 1768 N N . THR A 1 248 ? 0.648 -6.268 -15.159 1.00 98.81 248 THR A N 1
ATOM 1769 C CA . THR A 1 248 ? 1.555 -6.814 -14.141 1.00 98.81 248 THR A CA 1
ATOM 1770 C C . THR A 1 248 ? 2.763 -5.908 -13.952 1.00 98.81 248 THR A C 1
ATOM 1772 O O . THR A 1 248 ? 3.388 -5.491 -14.932 1.00 98.81 248 THR A O 1
ATOM 1775 N N . ILE A 1 249 ? 3.071 -5.617 -12.694 1.00 98.88 249 ILE A N 1
ATOM 1776 C CA . ILE A 1 249 ? 4.389 -5.187 -12.229 1.00 98.88 249 ILE A CA 1
ATOM 1777 C C . ILE A 1 249 ? 4.876 -6.318 -11.322 1.00 98.88 249 ILE A C 1
ATOM 1779 O O . ILE A 1 249 ? 4.162 -6.659 -10.384 1.00 98.88 249 ILE A O 1
ATOM 1783 N N . ASP A 1 250 ? 6.006 -6.920 -11.662 1.00 98.81 250 ASP A N 1
ATOM 1784 C CA . ASP A 1 250 ? 6.638 -8.031 -10.948 1.00 98.81 250 ASP A CA 1
ATOM 1785 C C . ASP A 1 250 ? 8.090 -7.630 -10.667 1.00 98.81 250 ASP A C 1
ATOM 1787 O O . ASP A 1 250 ? 8.819 -7.341 -11.618 1.00 98.81 250 ASP A O 1
ATOM 1791 N N . THR A 1 251 ? 8.482 -7.509 -9.401 1.00 98.56 251 THR A N 1
ATOM 1792 C CA . THR A 1 251 ? 9.878 -7.213 -9.024 1.00 98.56 251 THR A CA 1
ATOM 1793 C C . THR A 1 251 ? 10.624 -8.426 -8.468 1.00 98.56 251 THR A C 1
ATOM 1795 O O . THR A 1 251 ? 11.814 -8.346 -8.229 1.00 98.56 251 THR A O 1
ATOM 1798 N N . GLY A 1 252 ? 9.949 -9.579 -8.391 1.00 96.88 252 GLY A N 1
ATOM 1799 C CA . GLY A 1 252 ? 10.536 -10.890 -8.130 1.00 96.88 252 GLY A CA 1
ATOM 1800 C C . GLY A 1 252 ? 11.155 -11.102 -6.745 1.00 96.88 252 GLY A C 1
ATOM 1801 O O . GLY A 1 252 ? 10.441 -11.483 -5.829 1.00 96.88 252 GLY A O 1
ATOM 1802 N N . HIS A 1 253 ? 12.476 -11.112 -6.590 1.00 96.62 253 HIS A N 1
ATOM 1803 C CA . HIS A 1 253 ? 13.094 -11.427 -5.289 1.00 96.62 253 HIS A CA 1
ATOM 1804 C C . HIS A 1 253 ? 14.164 -10.413 -4.909 1.00 96.62 253 HIS A C 1
ATOM 1806 O O . HIS A 1 253 ? 15.213 -10.381 -5.542 1.00 96.62 253 HIS A O 1
ATOM 1812 N N . GLY A 1 254 ? 14.009 -9.772 -3.761 1.00 98.19 254 GLY A N 1
ATOM 1813 C CA . GLY A 1 254 ? 14.956 -8.861 -3.133 1.00 98.19 254 GLY A CA 1
ATOM 1814 C C . GLY A 1 254 ? 14.199 -7.864 -2.270 1.00 98.19 254 GLY A C 1
ATOM 1815 O O . GLY A 1 254 ? 13.013 -8.024 -2.060 1.00 98.19 254 GLY A O 1
ATOM 1816 N N . ASP A 1 255 ? 14.890 -6.877 -1.698 1.00 98.75 255 ASP A N 1
ATOM 1817 C CA . ASP A 1 255 ? 14.192 -5.798 -0.981 1.00 98.75 255 ASP A CA 1
ATOM 1818 C C . ASP A 1 255 ? 13.773 -4.715 -1.994 1.00 98.75 255 ASP A C 1
ATOM 1820 O O . ASP A 1 255 ? 14.563 -3.806 -2.301 1.00 98.75 255 ASP A O 1
ATOM 1824 N N . ASP A 1 256 ? 12.557 -4.820 -2.522 1.00 98.81 256 ASP A N 1
ATOM 1825 C CA . ASP A 1 256 ? 12.082 -4.057 -3.673 1.00 98.81 256 ASP A CA 1
ATOM 1826 C C . ASP A 1 256 ? 11.291 -2.803 -3.310 1.00 98.81 256 ASP A C 1
ATOM 1828 O O . ASP A 1 256 ? 10.727 -2.641 -2.223 1.00 98.81 256 ASP A O 1
ATOM 1832 N N . ASN A 1 257 ? 11.219 -1.868 -4.260 1.00 98.88 257 ASN A N 1
ATOM 1833 C CA . ASN A 1 257 ? 10.454 -0.641 -4.090 1.00 98.88 257 ASN A CA 1
ATOM 1834 C C . ASN A 1 257 ? 9.583 -0.286 -5.298 1.00 98.88 257 ASN A C 1
ATOM 1836 O O . ASN A 1 257 ? 10.077 0.061 -6.372 1.00 98.88 257 ASN A O 1
ATOM 1840 N N . VAL A 1 258 ? 8.268 -0.221 -5.089 1.00 98.94 258 VAL A N 1
ATOM 1841 C CA . VAL A 1 258 ? 7.310 0.314 -6.063 1.00 98.94 258 VAL A CA 1
ATOM 1842 C C . VAL A 1 258 ? 6.725 1.622 -5.541 1.00 98.94 258 VAL A C 1
ATOM 1844 O O . VAL A 1 258 ? 5.890 1.645 -4.638 1.00 98.94 258 VAL A O 1
ATOM 1847 N N . THR A 1 259 ? 7.121 2.744 -6.143 1.00 98.88 259 THR A N 1
ATOM 1848 C CA . THR A 1 259 ? 6.725 4.085 -5.694 1.00 98.88 259 THR A CA 1
ATOM 1849 C C . THR A 1 259 ? 5.962 4.864 -6.767 1.00 98.88 259 THR A C 1
ATOM 1851 O O . THR A 1 259 ? 6.487 5.210 -7.828 1.00 98.88 259 THR A O 1
ATOM 1854 N N . GLY A 1 260 ? 4.718 5.234 -6.466 1.00 98.69 260 GLY A N 1
ATOM 1855 C CA . GLY A 1 260 ? 3.906 6.128 -7.289 1.00 98.69 260 GLY A CA 1
ATOM 1856 C C . GLY A 1 260 ? 3.731 7.495 -6.636 1.00 98.69 260 GLY A C 1
ATOM 1857 O O . GLY A 1 260 ? 3.197 7.594 -5.538 1.00 98.69 260 GLY A O 1
ATOM 1858 N N . ILE A 1 261 ? 4.154 8.563 -7.311 1.00 98.19 261 ILE A N 1
ATOM 1859 C CA . ILE A 1 261 ? 4.091 9.944 -6.817 1.00 98.19 261 ILE A CA 1
ATOM 1860 C C . ILE A 1 261 ? 3.200 10.772 -7.738 1.00 98.19 261 ILE A C 1
ATOM 1862 O O . ILE A 1 261 ? 3.480 10.891 -8.928 1.00 98.19 261 ILE A O 1
ATOM 1866 N N . ALA A 1 262 ? 2.178 11.406 -7.176 1.00 96.38 262 ALA A N 1
ATOM 1867 C CA . ALA A 1 262 ? 1.273 12.322 -7.854 1.00 96.38 262 ALA A CA 1
ATOM 1868 C C . ALA A 1 262 ? 1.135 13.622 -7.056 1.00 96.38 262 ALA A C 1
ATOM 1870 O O . ALA A 1 262 ? 0.862 13.606 -5.861 1.00 96.38 262 ALA A O 1
ATOM 1871 N N . GLY A 1 263 ? 1.250 14.781 -7.699 1.00 91.62 263 GLY A N 1
ATOM 1872 C CA . GLY A 1 263 ? 1.025 16.063 -7.017 1.00 91.62 263 GLY A CA 1
ATOM 1873 C C . GLY A 1 263 ? -0.448 16.420 -6.792 1.00 91.62 263 GLY A C 1
ATOM 1874 O O . GLY A 1 263 ? -0.719 17.326 -6.010 1.00 91.62 263 GLY A O 1
ATOM 1875 N N . TYR A 1 264 ? -1.406 15.729 -7.426 1.00 93.19 264 TYR A N 1
ATOM 1876 C CA . TYR A 1 264 ? -2.837 15.945 -7.164 1.00 93.19 264 TYR A CA 1
ATOM 1877 C C . TYR A 1 264 ? -3.654 14.653 -7.110 1.00 93.19 264 TYR A C 1
ATOM 1879 O O . TYR A 1 264 ? -4.321 14.433 -6.108 1.00 93.19 264 TYR A O 1
ATOM 1887 N N . SER A 1 265 ? -3.619 13.822 -8.159 1.00 95.31 265 SER A N 1
ATOM 1888 C CA . SER A 1 265 ? -4.488 12.640 -8.274 1.00 95.31 265 SER A CA 1
ATOM 1889 C C . SER A 1 265 ? -3.989 11.442 -7.447 1.00 95.31 265 SER A C 1
ATOM 1891 O O . SER A 1 265 ? -3.729 11.594 -6.258 1.00 95.31 265 SER A O 1
ATOM 1893 N N . VAL A 1 266 ? -3.880 10.251 -8.039 1.00 97.88 266 VAL A N 1
ATOM 1894 C CA . VAL A 1 266 ? -3.563 9.007 -7.326 1.00 97.88 266 VAL A CA 1
ATOM 1895 C C . VAL A 1 266 ? -2.063 8.695 -7.366 1.00 97.88 266 VAL A C 1
ATOM 1897 O O . VAL A 1 266 ? -1.464 8.721 -8.439 1.00 97.88 266 VAL A O 1
ATOM 1900 N N . GLY A 1 267 ? -1.447 8.356 -6.231 1.00 98.44 267 GLY A N 1
ATOM 1901 C CA . GLY A 1 267 ? -0.052 7.901 -6.195 1.00 98.44 267 GLY A CA 1
ATOM 1902 C C . GLY A 1 267 ? 0.125 6.608 -6.996 1.00 98.44 267 GLY A C 1
ATOM 1903 O O . GLY A 1 267 ? 0.794 6.600 -8.033 1.00 98.44 267 GLY A O 1
ATOM 1904 N N . ILE A 1 268 ? -0.557 5.542 -6.568 1.00 98.88 268 ILE A N 1
ATOM 1905 C CA . ILE A 1 268 ? -0.642 4.256 -7.277 1.00 98.88 268 ILE A CA 1
ATOM 1906 C C . ILE A 1 268 ? -2.106 3.897 -7.525 1.00 98.88 268 ILE A C 1
ATOM 1908 O O . ILE A 1 268 ? -2.873 3.715 -6.585 1.00 98.88 268 ILE A O 1
ATOM 1912 N N . PHE A 1 269 ? -2.483 3.744 -8.791 1.00 98.81 269 PHE A N 1
ATOM 1913 C CA . PHE A 1 269 ? -3.737 3.113 -9.190 1.00 98.81 269 PHE A CA 1
ATOM 1914 C C . PHE A 1 269 ? -3.444 1.688 -9.658 1.00 98.81 269 PHE A C 1
ATOM 1916 O O . PHE A 1 269 ? -2.767 1.498 -10.673 1.00 98.81 269 PHE A O 1
ATOM 1923 N N . ASN A 1 270 ? -3.991 0.692 -8.966 1.00 98.88 270 ASN A N 1
ATOM 1924 C CA . ASN A 1 270 ? -3.852 -0.713 -9.316 1.00 98.88 270 ASN A CA 1
ATOM 1925 C C . ASN A 1 270 ? -5.214 -1.368 -9.574 1.00 98.88 270 ASN A C 1
ATOM 1927 O O . ASN A 1 270 ? -6.099 -1.388 -8.722 1.00 98.88 270 ASN A O 1
ATOM 1931 N N . SER A 1 271 ? -5.367 -1.958 -10.756 1.00 98.75 271 SER A N 1
ATOM 1932 C CA . SER A 1 271 ? -6.475 -2.872 -11.093 1.00 98.75 271 SER A CA 1
ATOM 1933 C C . SER A 1 271 ? -5.985 -4.187 -11.706 1.00 98.75 271 SER A C 1
ATOM 1935 O O . SER A 1 271 ? -6.792 -5.006 -12.138 1.00 98.75 271 SER A O 1
ATOM 1937 N N . GLY A 1 272 ? -4.665 -4.362 -11.793 1.00 98.69 272 GLY A N 1
ATOM 1938 C CA . GLY A 1 272 ? -4.003 -5.595 -12.200 1.00 98.69 272 GLY A CA 1
ATOM 1939 C C . GLY A 1 272 ? -3.294 -6.233 -11.009 1.00 98.69 272 GLY A C 1
ATOM 1940 O O . GLY A 1 272 ? -3.872 -6.317 -9.929 1.00 98.69 272 GLY A O 1
ATOM 1941 N N . THR A 1 273 ? -2.048 -6.643 -11.208 1.00 98.88 273 THR A N 1
ATOM 1942 C CA . THR A 1 273 ? -1.184 -7.223 -10.179 1.00 98.88 273 THR A CA 1
ATOM 1943 C C . THR A 1 273 ? 0.063 -6.365 -9.997 1.00 98.88 273 THR A C 1
ATOM 1945 O O . THR A 1 273 ? 0.683 -5.962 -10.984 1.00 98.88 273 THR A O 1
ATOM 1948 N N . ILE A 1 274 ? 0.403 -6.090 -8.743 1.00 98.88 274 ILE A N 1
ATOM 1949 C CA . ILE A 1 274 ? 1.738 -5.678 -8.308 1.00 98.88 274 ILE A CA 1
ATOM 1950 C C . ILE A 1 274 ? 2.225 -6.800 -7.389 1.00 98.88 274 ILE A C 1
ATOM 1952 O O . ILE A 1 274 ? 1.524 -7.103 -6.422 1.00 98.88 274 ILE A O 1
ATOM 1956 N N . ASP A 1 275 ? 3.334 -7.438 -7.741 1.00 98.81 275 ASP A N 1
ATOM 1957 C CA . ASP A 1 275 ? 3.953 -8.549 -7.011 1.00 98.81 275 ASP A CA 1
ATOM 1958 C C . ASP A 1 275 ? 5.425 -8.202 -6.763 1.00 98.81 275 ASP A C 1
ATOM 1960 O O . ASP A 1 275 ? 6.125 -7.894 -7.727 1.00 98.81 275 ASP A O 1
ATOM 1964 N N . THR A 1 276 ? 5.868 -8.173 -5.508 1.00 98.62 276 THR A N 1
ATOM 1965 C CA . THR A 1 276 ? 7.284 -7.927 -5.158 1.00 98.62 276 THR A CA 1
ATOM 1966 C C . THR A 1 276 ? 8.000 -9.175 -4.630 1.00 98.62 276 THR A C 1
ATOM 1968 O O . THR A 1 276 ? 9.217 -9.218 -4.563 1.00 98.62 276 THR A O 1
ATOM 1971 N N . GLY A 1 277 ? 7.243 -10.257 -4.419 1.00 97.81 277 GLY A N 1
ATOM 1972 C CA . GLY A 1 277 ? 7.742 -11.614 -4.240 1.00 97.81 277 GLY A CA 1
ATOM 1973 C C . GLY A 1 277 ? 8.405 -11.920 -2.896 1.00 97.81 277 GLY A C 1
ATOM 1974 O O . GLY A 1 277 ? 7.703 -12.348 -1.999 1.00 97.81 277 GLY A O 1
ATOM 1975 N N . ASN A 1 278 ? 9.731 -11.938 -2.761 1.00 97.69 278 ASN A N 1
ATOM 1976 C CA . ASN A 1 278 ? 10.337 -12.228 -1.445 1.00 97.69 278 ASN A CA 1
ATOM 1977 C C . ASN A 1 278 ? 11.426 -11.209 -1.127 1.00 97.69 278 ASN A C 1
ATOM 1979 O O . ASN A 1 278 ? 12.348 -11.058 -1.923 1.00 97.69 278 ASN A O 1
ATOM 1983 N N . GLY A 1 279 ? 11.451 -10.734 0.109 1.00 98.38 279 GLY A N 1
ATOM 1984 C CA . GLY A 1 279 ? 12.368 -9.736 0.646 1.00 98.38 279 GLY A CA 1
ATOM 1985 C C . GLY A 1 279 ? 11.570 -8.697 1.423 1.00 98.38 279 GLY A C 1
ATOM 1986 O O . GLY A 1 279 ? 10.378 -8.863 1.594 1.00 98.38 279 GLY A O 1
ATOM 1987 N N . ASN A 1 280 ? 12.225 -7.687 1.995 1.00 98.75 280 ASN A N 1
ATOM 1988 C CA . ASN A 1 280 ? 11.512 -6.660 2.764 1.00 98.75 280 ASN A CA 1
ATOM 1989 C C . ASN A 1 280 ? 11.097 -5.535 1.819 1.00 98.75 280 ASN A C 1
ATOM 1991 O O . ASN A 1 280 ? 11.851 -4.577 1.593 1.00 98.75 280 ASN A O 1
ATOM 1995 N N . ASP A 1 281 ? 9.907 -5.666 1.264 1.00 98.88 281 ASP A N 1
ATOM 1996 C CA . ASP A 1 281 ? 9.445 -4.867 0.150 1.00 98.88 281 ASP A CA 1
ATOM 1997 C C . ASP A 1 281 ? 8.687 -3.627 0.591 1.00 98.88 281 ASP A C 1
ATOM 1999 O O . ASP A 1 281 ? 8.121 -3.510 1.681 1.00 98.88 281 ASP A O 1
ATOM 2003 N N . THR A 1 282 ? 8.666 -2.628 -0.283 1.00 98.88 282 THR A N 1
ATOM 2004 C CA . THR A 1 282 ? 7.938 -1.388 -0.042 1.00 98.88 282 THR A CA 1
ATOM 2005 C C . THR A 1 282 ? 7.133 -0.964 -1.258 1.00 98.88 282 THR A C 1
ATOM 2007 O O . THR A 1 282 ? 7.668 -0.602 -2.304 1.00 98.88 282 THR A O 1
ATOM 2010 N N . ILE A 1 283 ? 5.819 -0.855 -1.082 1.00 98.94 283 ILE A N 1
ATOM 2011 C CA . ILE A 1 283 ? 4.904 -0.267 -2.060 1.00 98.94 283 ILE A CA 1
ATOM 2012 C C . ILE A 1 283 ? 4.364 1.038 -1.490 1.00 98.94 283 ILE A C 1
ATOM 2014 O O . ILE A 1 283 ? 3.612 1.048 -0.517 1.00 98.94 283 ILE A O 1
ATOM 2018 N N . THR A 1 284 ? 4.728 2.166 -2.100 1.00 98.88 284 THR A N 1
ATOM 2019 C CA . THR A 1 284 ? 4.355 3.497 -1.604 1.00 98.88 284 THR A CA 1
ATOM 2020 C C . THR A 1 284 ? 3.615 4.327 -2.647 1.00 98.88 284 THR A C 1
ATOM 2022 O O . THR A 1 284 ? 4.157 4.702 -3.686 1.00 98.88 284 THR A O 1
ATOM 2025 N N . GLY A 1 285 ? 2.380 4.710 -2.332 1.00 98.81 285 GLY A N 1
ATOM 2026 C CA . GLY A 1 285 ? 1.612 5.689 -3.093 1.00 98.81 285 GLY A CA 1
ATOM 2027 C C . GLY A 1 285 ? 1.575 7.042 -2.388 1.00 98.81 285 GLY A C 1
ATOM 2028 O O . GLY A 1 285 ? 1.091 7.146 -1.265 1.00 98.81 285 GLY A O 1
ATOM 2029 N N . ILE A 1 286 ? 2.069 8.091 -3.042 1.00 98.62 286 ILE A N 1
ATOM 2030 C CA . ILE A 1 286 ? 2.094 9.468 -2.534 1.00 98.62 286 ILE A CA 1
ATOM 2031 C C . ILE A 1 286 ? 1.225 10.344 -3.433 1.00 98.62 286 ILE A C 1
ATOM 2033 O O . ILE A 1 286 ? 1.496 10.466 -4.627 1.00 98.62 286 ILE A O 1
ATOM 2037 N N . ALA A 1 287 ? 0.223 11.001 -2.854 1.00 97.38 287 ALA A N 1
ATOM 2038 C CA . ALA A 1 287 ? -0.676 11.908 -3.559 1.00 97.38 287 ALA A CA 1
ATOM 2039 C C . ALA A 1 287 ? -0.804 13.261 -2.859 1.00 97.38 287 ALA A C 1
ATOM 2041 O O . ALA A 1 287 ? -1.092 13.331 -1.669 1.00 97.38 287 ALA A O 1
ATOM 2042 N N . GLY A 1 288 ? -0.705 14.359 -3.602 1.00 94.31 288 GLY A N 1
ATOM 2043 C CA . GLY A 1 288 ? -0.920 15.691 -3.033 1.00 94.31 288 GLY A CA 1
ATOM 2044 C C . GLY A 1 288 ? -2.372 15.994 -2.644 1.00 94.31 288 GLY A C 1
ATOM 2045 O O . GLY A 1 288 ? -2.589 16.912 -1.864 1.00 94.31 288 GLY A O 1
ATOM 2046 N N . TYR A 1 289 ? -3.380 15.277 -3.167 1.00 94.25 289 TYR A N 1
ATOM 2047 C CA . TYR A 1 289 ? -4.776 15.568 -2.808 1.00 94.25 289 TYR A CA 1
ATOM 2048 C C . TYR A 1 289 ? -5.768 14.399 -2.871 1.00 94.25 289 TYR A C 1
ATOM 2050 O O . TYR A 1 289 ? -6.671 14.353 -2.046 1.00 94.25 289 TYR A O 1
ATOM 2058 N N . GLU A 1 290 ? -5.720 13.494 -3.848 1.00 96.25 290 GLU A N 1
ATOM 2059 C CA . GLU A 1 290 ? -6.766 12.467 -3.965 1.00 96.25 290 GLU A CA 1
ATOM 2060 C C . GLU A 1 290 ? -6.452 11.235 -3.118 1.00 96.25 290 GLU A C 1
ATOM 2062 O O . GLU A 1 290 ? -6.924 11.139 -1.986 1.00 96.25 290 GLU A O 1
ATOM 2067 N N . ILE A 1 291 ? -5.720 10.268 -3.669 1.00 98.50 291 ILE A N 1
ATOM 2068 C CA . ILE A 1 291 ? -5.580 8.948 -3.050 1.00 98.50 291 ILE A CA 1
ATOM 2069 C C . ILE A 1 291 ? -4.118 8.513 -3.082 1.00 98.50 291 ILE A C 1
ATOM 2071 O O . ILE A 1 291 ? -3.504 8.527 -4.145 1.00 98.50 291 ILE A O 1
ATOM 2075 N N . GLY A 1 292 ? -3.555 8.092 -1.948 1.00 98.62 292 GLY A N 1
ATOM 2076 C CA . GLY A 1 292 ? -2.209 7.513 -1.920 1.00 98.62 292 GLY A CA 1
ATOM 2077 C C . GLY A 1 292 ? -2.141 6.251 -2.787 1.00 98.62 292 GLY A C 1
ATOM 2078 O O . GLY A 1 292 ? -1.485 6.246 -3.831 1.00 98.62 292 GLY A O 1
ATOM 2079 N N . ILE A 1 293 ? -2.884 5.213 -2.395 1.00 98.94 293 ILE A N 1
ATOM 2080 C CA . ILE A 1 293 ? -3.042 3.958 -3.148 1.00 98.94 293 ILE A CA 1
ATOM 2081 C C . ILE A 1 293 ? -4.528 3.673 -3.391 1.00 98.94 293 ILE A C 1
ATOM 2083 O O . ILE A 1 293 ? -5.301 3.544 -2.444 1.00 98.94 293 ILE A O 1
ATOM 2087 N N . GLU A 1 294 ? -4.926 3.527 -4.654 1.00 98.88 294 GLU A N 1
ATOM 2088 C CA . GLU A 1 294 ? -6.230 2.998 -5.061 1.00 98.88 294 GLU A CA 1
ATOM 2089 C C . GLU A 1 294 ? -6.044 1.580 -5.610 1.00 98.88 294 GLU A C 1
ATOM 2091 O O . GLU A 1 294 ? -5.535 1.392 -6.717 1.00 98.88 294 GLU A O 1
ATOM 2096 N N . ASN A 1 295 ? -6.462 0.576 -4.840 1.00 98.88 295 ASN A N 1
ATOM 2097 C CA . ASN A 1 295 ? -6.345 -0.829 -5.204 1.00 98.88 295 ASN A CA 1
ATOM 2098 C C . ASN A 1 295 ? -7.719 -1.456 -5.474 1.00 98.88 295 ASN A C 1
ATOM 2100 O O . ASN A 1 295 ? -8.596 -1.506 -4.614 1.00 98.88 295 ASN A O 1
ATOM 2104 N N . SER A 1 296 ? -7.884 -1.988 -6.678 1.00 98.81 296 SER A N 1
ATOM 2105 C CA . SER A 1 296 ? -9.016 -2.820 -7.111 1.00 98.81 296 SER A CA 1
ATOM 2106 C C . SER A 1 296 ? -8.566 -4.154 -7.718 1.00 98.81 296 SER A C 1
ATOM 2108 O O . SER A 1 296 ? -9.402 -4.959 -8.126 1.00 98.81 296 SER A O 1
ATOM 2110 N N . GLY A 1 297 ? -7.250 -4.374 -7.791 1.00 98.81 297 GLY A N 1
ATOM 2111 C CA . GLY A 1 297 ? -6.614 -5.605 -8.245 1.00 98.81 297 GLY A CA 1
ATOM 2112 C C . GLY A 1 297 ? -5.962 -6.347 -7.081 1.00 98.81 297 GLY A C 1
ATOM 2113 O O . GLY A 1 297 ? -6.556 -6.473 -6.011 1.00 98.81 297 GLY A O 1
ATOM 2114 N N . THR A 1 298 ? -4.739 -6.821 -7.288 1.00 98.94 298 THR A N 1
ATOM 2115 C CA . THR A 1 298 ? -3.923 -7.499 -6.277 1.00 98.94 298 THR A CA 1
ATOM 2116 C C . THR A 1 298 ? -2.623 -6.739 -6.055 1.00 98.94 298 THR A C 1
ATOM 2118 O O . THR A 1 298 ? -1.944 -6.377 -7.016 1.00 98.94 298 THR A O 1
ATOM 2121 N N . ILE A 1 299 ? -2.301 -6.511 -4.790 1.00 98.94 299 ILE A N 1
ATOM 2122 C CA . ILE A 1 299 ? -0.972 -6.162 -4.301 1.00 98.94 299 ILE A CA 1
ATOM 2123 C C . ILE A 1 299 ? -0.504 -7.359 -3.468 1.00 98.94 299 ILE A C 1
ATOM 2125 O O . ILE A 1 299 ? -1.237 -7.771 -2.567 1.00 98.94 299 ILE A O 1
ATOM 2129 N N . ASN A 1 300 ? 0.646 -7.929 -3.810 1.00 98.81 300 ASN A N 1
ATOM 2130 C CA . ASN A 1 300 ? 1.277 -9.044 -3.113 1.00 98.81 300 ASN A CA 1
ATOM 2131 C C . ASN A 1 300 ? 2.739 -8.685 -2.832 1.00 98.81 300 ASN A C 1
ATOM 2133 O O . ASN A 1 300 ? 3.424 -8.306 -3.779 1.00 98.81 300 ASN A O 1
ATOM 2137 N N . THR A 1 301 ? 3.191 -8.767 -1.581 1.00 98.62 301 THR A N 1
ATOM 2138 C CA . THR A 1 301 ? 4.605 -8.515 -1.245 1.00 98.62 301 THR A CA 1
ATOM 2139 C C . THR A 1 301 ? 5.363 -9.783 -0.865 1.00 98.62 301 THR A C 1
ATOM 2141 O O . THR A 1 301 ? 6.475 -9.951 -1.325 1.00 98.62 301 THR A O 1
ATOM 2144 N N . GLY A 1 302 ? 4.681 -10.769 -0.278 1.00 98.00 302 GLY A N 1
ATOM 2145 C CA . GLY A 1 302 ? 5.112 -12.164 -0.197 1.00 98.00 302 GLY A CA 1
ATOM 2146 C C . GLY A 1 302 ? 5.847 -12.522 1.098 1.00 98.00 302 GLY A C 1
ATOM 2147 O O . GLY A 1 302 ? 5.216 -12.559 2.140 1.00 98.00 302 GLY A O 1
ATOM 2148 N N . ASP A 1 303 ? 7.097 -12.978 1.064 1.00 98.25 303 ASP A N 1
ATOM 2149 C CA . ASP A 1 303 ? 7.815 -13.312 2.312 1.00 98.25 303 ASP A CA 1
ATOM 2150 C C . ASP A 1 303 ? 8.830 -12.205 2.658 1.00 98.25 303 ASP A C 1
ATOM 2152 O O . ASP A 1 303 ? 9.803 -12.039 1.925 1.00 98.25 303 ASP A O 1
ATOM 2156 N N . GLY A 1 304 ? 8.709 -11.563 3.820 1.00 98.56 304 GLY A N 1
ATOM 2157 C CA . GLY A 1 304 ? 9.614 -10.543 4.360 1.00 98.56 304 GLY A CA 1
ATOM 2158 C C . GLY A 1 304 ? 8.893 -9.566 5.292 1.00 98.56 304 GLY A C 1
ATOM 2159 O O . GLY A 1 304 ? 7.700 -9.688 5.498 1.00 98.56 304 GLY A O 1
ATOM 2160 N N . ASP A 1 305 ? 9.616 -8.633 5.922 1.00 98.81 305 ASP A N 1
ATOM 2161 C CA . ASP A 1 305 ? 8.985 -7.566 6.717 1.00 98.81 305 ASP A CA 1
ATOM 2162 C C . ASP A 1 305 ? 8.549 -6.425 5.768 1.00 98.81 305 ASP A C 1
ATOM 2164 O O . ASP A 1 305 ? 9.310 -5.477 5.524 1.00 98.81 305 ASP A O 1
ATOM 2168 N N . ASP A 1 306 ? 7.341 -6.513 5.215 1.00 98.88 306 ASP A N 1
ATOM 2169 C CA . ASP A 1 306 ? 6.893 -5.686 4.095 1.00 98.88 306 ASP A CA 1
ATOM 2170 C C . ASP A 1 306 ? 6.136 -4.423 4.505 1.00 98.88 306 ASP A C 1
ATOM 2172 O O . ASP A 1 306 ? 5.611 -4.261 5.610 1.00 98.88 306 ASP A O 1
ATOM 2176 N N . THR A 1 307 ? 6.039 -3.461 3.586 1.00 98.94 307 THR A N 1
ATOM 2177 C CA . THR A 1 307 ? 5.259 -2.237 3.794 1.00 98.94 307 THR A CA 1
ATOM 2178 C C . THR A 1 307 ? 4.436 -1.832 2.575 1.00 98.94 307 THR A C 1
ATOM 2180 O O . THR A 1 307 ? 4.964 -1.510 1.513 1.00 98.94 307 THR A O 1
ATOM 2183 N N . VAL A 1 308 ? 3.124 -1.676 2.768 1.00 98.94 308 VAL A N 1
ATOM 2184 C CA . VAL A 1 308 ? 2.201 -1.037 1.818 1.00 98.94 308 VAL A CA 1
ATOM 2185 C C . VAL A 1 308 ? 1.691 0.276 2.411 1.00 98.94 308 VAL A C 1
ATOM 2187 O O . VAL A 1 308 ? 0.881 0.290 3.340 1.00 98.94 308 VAL A O 1
ATOM 2190 N N . ALA A 1 309 ? 2.145 1.406 1.866 1.00 98.88 309 ALA A N 1
ATOM 2191 C CA . ALA A 1 309 ? 1.891 2.735 2.419 1.00 98.88 309 ALA A CA 1
ATOM 2192 C C . ALA A 1 309 ? 1.207 3.686 1.425 1.00 98.88 309 ALA A C 1
ATOM 2194 O O . ALA A 1 309 ? 1.765 4.058 0.392 1.00 98.88 309 ALA A O 1
ATOM 2195 N N . GLY A 1 310 ? 0.016 4.167 1.775 1.00 98.81 310 GLY A N 1
ATOM 2196 C CA . GLY A 1 310 ? -0.694 5.209 1.035 1.00 98.81 310 GLY A CA 1
ATOM 2197 C C . GLY A 1 310 ? -0.698 6.528 1.798 1.00 98.81 310 GLY A C 1
ATOM 2198 O O . GLY A 1 310 ? -1.269 6.611 2.880 1.00 98.81 310 GLY A O 1
ATOM 2199 N N . ASN A 1 311 ? -0.079 7.568 1.242 1.00 98.50 311 ASN A N 1
ATOM 2200 C CA . ASN A 1 311 ? 0.099 8.867 1.889 1.00 98.50 311 ASN A CA 1
ATOM 2201 C C . ASN A 1 311 ? -0.522 9.994 1.060 1.00 98.50 311 ASN A C 1
ATOM 2203 O O . ASN A 1 311 ? -0.171 10.176 -0.110 1.00 98.50 311 ASN A O 1
ATOM 2207 N N . THR A 1 312 ? -1.392 10.801 1.669 1.00 98.00 312 THR A N 1
ATOM 2208 C CA . THR A 1 312 ? -1.939 11.992 1.016 1.00 98.00 312 THR A CA 1
ATOM 2209 C C . THR A 1 312 ? -2.228 13.165 1.955 1.00 98.00 312 THR A C 1
ATOM 2211 O O . THR A 1 312 ? -2.636 12.988 3.098 1.00 98.00 312 THR A O 1
ATOM 2214 N N . GLU A 1 313 ? -2.074 14.389 1.445 1.00 95.50 313 GLU A N 1
ATOM 2215 C CA . GLU A 1 313 ? -2.579 15.611 2.100 1.00 95.50 313 GLU A CA 1
ATOM 2216 C C . GLU A 1 313 ? -4.092 15.812 1.867 1.00 95.50 313 GLU A C 1
ATOM 2218 O O . GLU A 1 313 ? -4.678 16.799 2.309 1.00 95.50 313 GLU A O 1
ATOM 2223 N N . GLY A 1 314 ? -4.757 14.909 1.142 1.00 93.94 314 GLY A N 1
ATOM 2224 C CA . GLY A 1 314 ? -6.193 15.001 0.909 1.00 93.94 314 GLY A CA 1
ATOM 2225 C C . GLY A 1 314 ? -6.934 13.705 1.203 1.00 93.94 314 GLY A C 1
ATOM 2226 O O . GLY A 1 314 ? -6.898 13.239 2.331 1.00 93.94 314 GLY A O 1
ATOM 2227 N N . ASN A 1 315 ? -7.714 13.192 0.257 1.00 96.31 315 ASN A N 1
ATOM 2228 C CA . ASN A 1 315 ? -8.913 12.403 0.536 1.00 96.31 315 ASN A CA 1
ATOM 2229 C C . ASN A 1 315 ? -8.660 11.076 1.274 1.00 96.31 315 ASN A C 1
ATOM 2231 O O . ASN A 1 315 ? -9.149 10.937 2.393 1.00 96.31 315 ASN A O 1
ATOM 2235 N N . VAL A 1 316 ? -7.957 10.116 0.663 1.00 98.50 316 VAL A N 1
ATOM 2236 C CA . VAL A 1 316 ? -7.803 8.761 1.227 1.00 98.50 316 VAL A CA 1
ATOM 2237 C C . VAL A 1 316 ? -6.355 8.282 1.164 1.00 98.50 316 VAL A C 1
ATOM 2239 O O . VAL A 1 316 ? -5.729 8.350 0.110 1.00 98.50 316 VAL A O 1
ATOM 2242 N N . GLY A 1 317 ? -5.816 7.746 2.259 1.00 98.69 317 GLY A N 1
ATOM 2243 C CA . GLY A 1 317 ? -4.473 7.158 2.264 1.00 98.69 317 GLY A CA 1
ATOM 2244 C C . GLY A 1 317 ? -4.438 5.901 1.396 1.00 98.69 317 GLY A C 1
ATOM 2245 O O . GLY A 1 317 ? -3.806 5.887 0.337 1.00 98.69 317 GLY A O 1
ATOM 2246 N N . ILE A 1 318 ? -5.191 4.876 1.803 1.00 98.94 318 ILE A N 1
ATOM 2247 C CA . ILE A 1 318 ? -5.405 3.638 1.036 1.00 98.94 318 ILE A CA 1
ATOM 2248 C C . ILE A 1 318 ? -6.901 3.420 0.799 1.00 98.94 318 ILE A C 1
ATOM 2250 O O . ILE A 1 318 ? -7.671 3.279 1.748 1.00 98.94 318 ILE A O 1
ATOM 2254 N N . LEU A 1 319 ? -7.304 3.343 -0.470 1.00 98.88 319 LEU A N 1
ATOM 2255 C CA . LEU A 1 319 ? -8.614 2.864 -0.903 1.00 98.88 319 LEU A CA 1
ATOM 2256 C C . LEU A 1 319 ? -8.464 1.438 -1.439 1.00 98.88 319 LEU A C 1
ATOM 2258 O O . LEU A 1 319 ? -8.006 1.244 -2.565 1.00 98.88 319 LEU A O 1
ATOM 2262 N N . ASN A 1 320 ? -8.869 0.442 -0.652 1.00 98.88 320 ASN A N 1
ATOM 2263 C CA . ASN A 1 320 ? -8.815 -0.962 -1.044 1.00 98.88 320 ASN A CA 1
ATOM 2264 C C . ASN A 1 320 ? -10.211 -1.514 -1.360 1.00 98.88 320 ASN A C 1
ATOM 2266 O O . ASN A 1 320 ? -11.120 -1.508 -0.532 1.00 98.88 320 ASN A O 1
ATOM 2270 N N . SER A 1 321 ? -10.368 -2.039 -2.566 1.00 98.81 321 SER A N 1
ATOM 2271 C CA . SER A 1 321 ? -11.524 -2.816 -3.034 1.00 98.81 321 SER A CA 1
ATOM 2272 C C . SER A 1 321 ? -11.112 -4.152 -3.666 1.00 98.81 321 SER A C 1
ATOM 2274 O O . SER A 1 321 ? -11.972 -4.930 -4.075 1.00 98.81 321 SER A O 1
ATOM 2276 N N . GLY A 1 322 ? -9.802 -4.400 -3.750 1.00 98.81 322 GLY A N 1
ATOM 2277 C CA . GLY A 1 322 ? -9.197 -5.632 -4.234 1.00 98.81 322 GLY A CA 1
ATOM 2278 C C . GLY A 1 322 ? -8.572 -6.430 -3.091 1.00 98.81 322 GLY A C 1
ATOM 2279 O O . GLY A 1 322 ? -9.175 -6.583 -2.029 1.00 98.81 322 GLY A O 1
ATOM 2280 N N . ILE A 1 323 ? -7.367 -6.942 -3.320 1.00 98.94 323 ILE A N 1
ATOM 2281 C CA . ILE A 1 323 ? -6.585 -7.719 -2.353 1.00 98.94 323 ILE A CA 1
ATOM 2282 C C . ILE A 1 323 ? -5.263 -6.998 -2.097 1.00 98.94 323 ILE A C 1
ATOM 2284 O O . ILE A 1 323 ? -4.576 -6.625 -3.050 1.00 98.94 323 ILE A O 1
ATOM 2288 N N . ILE A 1 324 ? -4.923 -6.825 -0.826 1.00 98.94 324 ILE A N 1
ATOM 2289 C CA . ILE A 1 324 ? -3.569 -6.546 -0.348 1.00 98.94 324 ILE A CA 1
ATOM 2290 C C . ILE A 1 324 ? -3.168 -7.770 0.478 1.00 98.94 324 ILE A C 1
ATOM 2292 O O . ILE A 1 324 ? -3.889 -8.115 1.412 1.00 98.94 324 ILE A O 1
ATOM 2296 N N . ASN A 1 325 ? -2.094 -8.448 0.087 1.00 98.88 325 ASN A N 1
ATOM 2297 C CA . ASN A 1 325 ? -1.548 -9.614 0.772 1.00 98.88 325 ASN A CA 1
ATOM 2298 C C . ASN A 1 325 ? -0.068 -9.360 1.054 1.00 98.88 325 ASN A C 1
ATOM 2300 O O . ASN A 1 325 ? 0.674 -9.221 0.083 1.00 98.88 325 ASN A O 1
ATOM 2304 N N . THR A 1 326 ? 0.343 -9.264 2.317 1.00 98.69 326 THR A N 1
ATOM 2305 C CA . THR A 1 326 ? 1.757 -9.014 2.627 1.00 98.69 326 THR A CA 1
ATOM 2306 C C . THR A 1 326 ? 2.533 -10.290 2.903 1.00 98.69 326 THR A C 1
ATOM 2308 O O . THR A 1 326 ? 3.538 -10.454 2.249 1.00 98.69 326 THR A O 1
ATOM 2311 N N . GLY A 1 327 ? 1.948 -11.293 3.563 1.00 98.19 327 GLY A N 1
ATOM 2312 C CA . GLY A 1 327 ? 2.364 -12.694 3.459 1.00 98.19 327 GLY A CA 1
ATOM 2313 C C . GLY A 1 327 ? 3.004 -13.252 4.730 1.00 98.19 327 GLY A C 1
ATOM 2314 O O . GLY A 1 327 ? 2.264 -13.699 5.600 1.00 98.19 327 GLY A O 1
ATOM 2315 N N . THR A 1 328 ? 4.324 -13.411 4.815 1.00 98.44 328 THR A N 1
ATOM 2316 C CA . THR A 1 328 ? 4.966 -13.816 6.084 1.00 98.44 328 THR A CA 1
ATOM 2317 C C . THR A 1 328 ? 6.089 -12.870 6.465 1.00 98.44 328 THR A C 1
ATOM 2319 O O . THR A 1 328 ? 6.939 -12.586 5.639 1.00 98.44 328 THR A O 1
ATOM 2322 N N . GLY A 1 329 ? 6.169 -12.490 7.737 1.00 98.62 329 GLY A N 1
ATOM 2323 C CA . GLY A 1 329 ? 7.057 -11.443 8.241 1.00 98.62 329 GLY A CA 1
ATOM 2324 C C . GLY A 1 329 ? 6.257 -10.392 9.004 1.00 98.62 329 GLY A C 1
ATOM 2325 O O . GLY A 1 329 ? 5.057 -10.535 9.152 1.00 98.62 329 GLY A O 1
ATOM 2326 N N . ASN A 1 330 ? 6.925 -9.402 9.596 1.00 98.81 330 ASN A N 1
ATOM 2327 C CA . ASN A 1 330 ? 6.258 -8.366 10.391 1.00 98.81 330 ASN A CA 1
ATOM 2328 C C . ASN A 1 330 ? 5.865 -7.206 9.479 1.00 98.81 330 ASN A C 1
ATOM 2330 O O . ASN A 1 330 ? 6.635 -6.257 9.277 1.00 98.81 330 ASN A O 1
ATOM 2334 N N . ASP A 1 331 ? 4.665 -7.288 8.936 1.00 98.88 331 ASP A N 1
ATOM 2335 C CA . ASP A 1 331 ? 4.220 -6.454 7.840 1.00 98.88 331 ASP A CA 1
ATOM 2336 C C . ASP A 1 331 ? 3.499 -5.195 8.301 1.00 98.88 331 ASP A C 1
ATOM 2338 O O . ASP A 1 331 ? 2.956 -5.080 9.402 1.00 98.88 331 ASP A O 1
ATOM 2342 N N . THR A 1 332 ? 3.465 -4.191 7.430 1.00 98.94 332 THR A N 1
ATOM 2343 C CA . THR A 1 332 ? 2.754 -2.939 7.682 1.00 98.94 332 THR A CA 1
ATOM 2344 C C . THR A 1 332 ? 1.893 -2.516 6.500 1.00 98.94 332 THR A C 1
ATOM 2346 O O . THR A 1 332 ? 2.389 -2.161 5.434 1.00 98.94 332 THR A O 1
ATOM 2349 N N . VAL A 1 333 ? 0.584 -2.391 6.721 1.00 98.94 333 VAL A N 1
ATOM 2350 C CA . VAL A 1 333 ? -0.349 -1.726 5.802 1.00 98.94 333 VAL A CA 1
ATOM 2351 C C . VAL A 1 333 ? -0.824 -0.422 6.432 1.00 98.94 333 VAL A C 1
ATOM 2353 O O . VAL A 1 333 ? -1.582 -0.427 7.402 1.00 98.94 333 VAL A O 1
ATOM 2356 N N . ILE A 1 334 ? -0.397 0.720 5.886 1.00 98.88 334 ILE A N 1
ATOM 2357 C CA . ILE A 1 334 ? -0.659 2.035 6.484 1.00 98.88 334 ILE A CA 1
ATOM 2358 C C . ILE A 1 334 ? -1.240 3.054 5.501 1.00 98.88 334 ILE A C 1
ATOM 2360 O O . ILE A 1 334 ? -0.639 3.414 4.490 1.00 98.88 334 ILE A O 1
ATOM 2364 N N . GLY A 1 335 ? -2.410 3.587 5.844 1.00 98.75 335 GLY A N 1
ATOM 2365 C CA . GLY A 1 335 ? -3.049 4.692 5.140 1.00 98.75 335 GLY A CA 1
ATOM 2366 C C . GLY A 1 335 ? -3.012 5.987 5.952 1.00 98.75 335 GLY A C 1
ATOM 2367 O O . GLY A 1 335 ? -3.611 6.069 7.023 1.00 98.75 335 GLY A O 1
ATOM 2368 N N . ASN A 1 336 ? -2.333 7.013 5.438 1.00 98.50 336 ASN A N 1
ATOM 2369 C CA . ASN A 1 336 ? -2.240 8.343 6.041 1.00 98.50 336 ASN A CA 1
ATOM 2370 C C . ASN A 1 336 ? -2.926 9.387 5.148 1.00 98.50 336 ASN A C 1
ATOM 2372 O O . ASN A 1 336 ? -2.548 9.552 3.985 1.00 98.50 336 ASN A O 1
ATOM 2376 N N . ALA A 1 337 ? -3.894 10.122 5.699 1.00 97.75 337 ALA A N 1
ATOM 2377 C CA . ALA A 1 337 ? -4.630 11.163 4.980 1.00 97.75 337 ALA A CA 1
ATOM 2378 C C . ALA A 1 337 ? -4.928 12.385 5.855 1.00 97.75 337 ALA A C 1
ATOM 2380 O O . ALA A 1 337 ? -5.573 12.255 6.888 1.00 97.75 337 ALA A O 1
ATOM 2381 N N . GLU A 1 338 ? -4.591 13.600 5.429 1.00 94.94 338 GLU A N 1
ATOM 2382 C CA . GLU A 1 338 ? -5.096 14.804 6.125 1.00 94.94 338 GLU A CA 1
ATOM 2383 C C . GLU A 1 338 ? -6.600 15.052 5.865 1.00 94.94 338 GLU A C 1
ATOM 2385 O O . GLU A 1 338 ? -7.253 15.782 6.610 1.00 94.94 338 GLU A O 1
ATOM 2390 N N . GLY A 1 339 ? -7.161 14.445 4.813 1.00 93.00 339 GLY A N 1
ATOM 2391 C CA . GLY A 1 339 ? -8.564 14.554 4.410 1.00 93.00 339 GLY A CA 1
ATOM 2392 C C . GLY A 1 339 ? -9.480 13.540 5.086 1.00 93.00 339 GLY A C 1
ATOM 2393 O O . GLY A 1 339 ? -9.633 13.585 6.291 1.00 93.00 339 GLY A O 1
ATOM 2394 N N . ASN A 1 340 ? -10.206 12.710 4.332 1.00 95.25 340 ASN A N 1
ATOM 2395 C CA . ASN A 1 340 ? -11.381 12.000 4.849 1.00 95.25 340 ASN A CA 1
ATOM 2396 C C . ASN A 1 340 ? -11.054 10.688 5.576 1.00 95.25 340 ASN A C 1
ATOM 2398 O O . ASN A 1 340 ? -11.486 10.524 6.717 1.00 95.25 340 ASN A O 1
ATOM 2402 N N . GLU A 1 341 ? -10.351 9.752 4.938 1.00 98.06 341 GLU A N 1
ATOM 2403 C CA . GLU A 1 341 ? -10.097 8.425 5.507 1.00 98.06 341 GLU A CA 1
ATOM 2404 C C . GLU A 1 341 ? -8.612 8.058 5.464 1.00 98.06 341 GLU A C 1
ATOM 2406 O O . GLU A 1 341 ? -7.960 8.189 4.431 1.00 98.06 341 GLU A O 1
ATOM 2411 N N . GLY A 1 342 ? -8.070 7.535 6.567 1.00 98.50 342 GLY A N 1
ATOM 2412 C CA . GLY A 1 342 ? -6.719 6.969 6.551 1.00 98.50 342 GLY A CA 1
ATOM 2413 C C . GLY A 1 342 ? -6.690 5.727 5.662 1.00 98.50 342 GLY A C 1
ATOM 2414 O O . GLY A 1 342 ? -6.012 5.691 4.633 1.00 98.50 342 GLY A O 1
ATOM 2415 N N . LEU A 1 343 ? -7.513 4.742 6.022 1.00 98.81 343 LEU A N 1
ATOM 2416 C CA . LEU A 1 343 ? -7.671 3.476 5.315 1.00 98.81 343 LEU A CA 1
ATOM 2417 C C . LEU A 1 343 ? -9.161 3.175 5.107 1.00 98.81 343 LEU A C 1
ATOM 2419 O O . LEU A 1 343 ? -9.921 3.038 6.066 1.00 98.81 343 LEU A O 1
ATOM 2423 N N . LEU A 1 344 ? -9.574 3.056 3.845 1.00 98.81 344 LEU A N 1
ATOM 2424 C CA . LEU A 1 344 ? -10.920 2.663 3.432 1.00 98.81 344 LEU A CA 1
ATOM 2425 C C . LEU A 1 344 ? -10.856 1.289 2.760 1.00 98.81 344 LEU A C 1
ATOM 2427 O O . LEU A 1 344 ? -10.441 1.167 1.607 1.00 98.81 344 LEU A O 1
ATOM 2431 N N . ASN A 1 345 ? -11.275 0.253 3.484 1.00 98.88 345 ASN A N 1
ATOM 2432 C CA . ASN A 1 345 ? -11.254 -1.130 3.025 1.00 98.88 345 ASN A CA 1
ATOM 2433 C C . ASN A 1 345 ? -12.662 -1.640 2.716 1.00 98.88 345 ASN A C 1
ATOM 2435 O O . ASN A 1 345 ? -13.547 -1.632 3.562 1.00 98.88 345 ASN A O 1
ATOM 2439 N N . SER A 1 346 ? -12.848 -2.140 1.505 1.00 98.81 346 SER A N 1
ATOM 2440 C CA . SER A 1 346 ? -14.035 -2.864 1.035 1.00 98.81 346 SER A CA 1
ATOM 2441 C C . SER A 1 346 ? -13.679 -4.203 0.378 1.00 98.81 346 SER A C 1
ATOM 2443 O O . SER A 1 346 ? -14.570 -4.931 -0.054 1.00 98.81 346 SER A O 1
ATOM 2445 N N . GLY A 1 347 ? -12.380 -4.507 0.291 1.00 98.75 347 GLY A N 1
ATOM 2446 C CA . GLY A 1 347 ? -11.830 -5.755 -0.220 1.00 98.75 347 GLY A CA 1
ATOM 2447 C C . GLY A 1 347 ? -11.223 -6.587 0.907 1.00 98.75 347 GLY A C 1
ATOM 2448 O O . GLY A 1 347 ? -11.798 -6.687 1.991 1.00 98.75 347 GLY A O 1
ATOM 2449 N N . THR A 1 348 ? -10.057 -7.170 0.651 1.00 98.94 348 THR A N 1
ATOM 2450 C CA . THR A 1 348 ? -9.293 -7.953 1.628 1.00 98.94 348 THR A CA 1
ATOM 2451 C C . THR A 1 348 ? -7.934 -7.312 1.865 1.00 98.94 348 THR A C 1
ATOM 2453 O O . THR A 1 348 ? -7.246 -6.945 0.910 1.00 98.94 348 THR A O 1
ATOM 2456 N N . ILE A 1 349 ? -7.568 -7.192 3.133 1.00 98.94 349 ILE A N 1
ATOM 2457 C CA . ILE A 1 349 ? -6.205 -6.972 3.606 1.00 98.94 349 ILE A CA 1
ATOM 2458 C C . ILE A 1 349 ? -5.855 -8.222 4.411 1.00 98.94 349 ILE A C 1
ATOM 2460 O O . ILE A 1 349 ? -6.591 -8.543 5.339 1.00 98.94 349 ILE A O 1
ATOM 2464 N N . ASN A 1 350 ? -4.811 -8.933 3.999 1.00 98.88 350 ASN A N 1
ATOM 2465 C CA . ASN A 1 350 ? -4.281 -10.112 4.673 1.00 98.88 350 ASN A CA 1
ATOM 2466 C C . ASN A 1 350 ? -2.794 -9.880 4.947 1.00 98.88 350 ASN A C 1
ATOM 2468 O O . ASN A 1 350 ? -2.060 -9.720 3.971 1.00 98.88 350 ASN A O 1
ATOM 2472 N N . THR A 1 351 ? -2.365 -9.824 6.206 1.00 98.75 351 THR A N 1
ATOM 2473 C CA . THR A 1 351 ? -0.938 -9.629 6.514 1.00 98.75 351 THR A CA 1
ATOM 2474 C C . THR A 1 351 ? -0.200 -10.934 6.788 1.00 98.75 351 THR A C 1
ATOM 2476 O O . THR A 1 351 ? 0.839 -11.139 6.185 1.00 98.75 351 THR A O 1
ATOM 2479 N N . GLY A 1 352 ? -0.851 -11.918 7.412 1.00 98.31 352 GLY A N 1
ATOM 2480 C CA . GLY A 1 352 ? -0.435 -13.320 7.367 1.00 98.31 352 GLY A CA 1
ATOM 2481 C C . GLY A 1 352 ? 0.277 -13.791 8.634 1.00 98.31 352 GLY A C 1
ATOM 2482 O O . GLY A 1 352 ? -0.332 -13.791 9.686 1.00 98.31 352 GLY A O 1
ATOM 2483 N N . ASP A 1 353 ? 1.475 -14.371 8.556 1.00 98.31 353 ASP A N 1
ATOM 2484 C CA . ASP A 1 353 ? 2.178 -14.812 9.780 1.00 98.31 353 ASP A CA 1
ATOM 2485 C C . ASP A 1 353 ? 3.279 -13.798 10.146 1.00 98.31 353 ASP A C 1
ATOM 2487 O O . ASP A 1 353 ? 4.257 -13.690 9.410 1.00 98.31 353 ASP A O 1
ATOM 2491 N N . GLY A 1 354 ? 3.213 -13.181 11.325 1.00 98.62 354 GLY A N 1
ATOM 2492 C CA . GLY A 1 354 ? 4.200 -12.242 11.871 1.00 98.62 354 GLY A CA 1
ATOM 2493 C C . GLY A 1 354 ? 3.552 -11.228 12.813 1.00 98.62 354 GLY A C 1
ATOM 2494 O O . GLY A 1 354 ? 2.348 -11.254 12.981 1.00 98.62 354 GLY A O 1
ATOM 2495 N N . ASP A 1 355 ? 4.335 -10.385 13.498 1.00 98.81 355 ASP A N 1
ATOM 2496 C CA . ASP A 1 355 ? 3.776 -9.323 14.353 1.00 98.81 355 ASP A CA 1
ATOM 2497 C C . ASP A 1 355 ? 3.376 -8.118 13.470 1.00 98.81 355 ASP A C 1
ATOM 2499 O O . ASP A 1 355 ? 4.161 -7.178 13.279 1.00 98.81 355 ASP A O 1
ATOM 2503 N N . ASP A 1 356 ? 2.165 -8.148 12.922 1.00 98.88 356 ASP A N 1
ATOM 2504 C CA . ASP A 1 356 ? 1.737 -7.272 11.835 1.00 98.88 356 ASP A CA 1
ATOM 2505 C C . ASP A 1 356 ? 1.060 -5.980 12.297 1.00 98.88 356 ASP A C 1
ATOM 2507 O O . ASP A 1 356 ? 0.556 -5.827 13.412 1.00 98.88 356 ASP A O 1
ATOM 2511 N N . THR A 1 357 ? 1.018 -4.986 11.409 1.00 98.94 357 THR A N 1
ATOM 2512 C CA . THR A 1 357 ? 0.343 -3.710 11.652 1.00 98.94 357 THR A CA 1
ATOM 2513 C C . THR A 1 357 ? -0.556 -3.289 10.495 1.00 98.94 357 THR A C 1
ATOM 2515 O O . THR A 1 357 ? -0.103 -3.022 9.385 1.00 98.94 357 THR A O 1
ATOM 2518 N N . VAL A 1 358 ? -1.835 -3.051 10.792 1.00 98.94 358 VAL A N 1
ATOM 2519 C CA . VAL A 1 358 ? -2.778 -2.368 9.898 1.00 98.94 358 VAL A CA 1
ATOM 2520 C C . VAL A 1 358 ? -3.205 -1.044 10.523 1.00 98.94 358 VAL A C 1
ATOM 2522 O O . VAL A 1 358 ? -3.869 -1.001 11.560 1.00 98.94 358 VAL A O 1
ATOM 2525 N N . ALA A 1 359 ? -2.844 0.071 9.891 1.00 98.88 359 ALA A N 1
ATOM 2526 C CA . ALA A 1 359 ? -3.064 1.403 10.439 1.00 98.88 359 ALA A CA 1
ATOM 2527 C C . ALA A 1 359 ? -3.769 2.354 9.465 1.00 98.88 359 ALA A C 1
ATOM 2529 O O . ALA A 1 359 ? -3.449 2.446 8.281 1.00 98.88 359 ALA A O 1
ATOM 2530 N N . GLY A 1 360 ? -4.703 3.136 9.998 1.00 98.69 360 GLY A N 1
ATOM 2531 C CA . GLY A 1 360 ? -5.372 4.218 9.291 1.00 98.69 360 GLY A CA 1
ATOM 2532 C C . GLY A 1 360 ? -5.341 5.496 10.120 1.00 98.69 360 GLY A C 1
ATOM 2533 O O . GLY A 1 360 ? -5.954 5.573 11.186 1.00 98.69 360 GLY A O 1
ATOM 2534 N N . ASN A 1 361 ? -4.633 6.513 9.637 1.00 97.88 361 ASN A N 1
ATOM 2535 C CA . ASN A 1 361 ? -4.449 7.780 10.338 1.00 97.88 361 ASN A CA 1
ATOM 2536 C C . ASN A 1 361 ? -5.045 8.920 9.520 1.00 97.88 361 ASN A C 1
ATOM 2538 O O . ASN A 1 361 ? -4.674 9.115 8.359 1.00 97.88 361 ASN A O 1
ATOM 2542 N N . THR A 1 362 ? -5.936 9.706 10.129 1.00 96.94 362 THR A N 1
ATOM 2543 C CA . THR A 1 362 ? -6.479 10.886 9.453 1.00 96.94 362 THR A CA 1
ATOM 2544 C C . THR A 1 362 ? -6.813 12.049 10.367 1.00 96.94 362 THR A C 1
ATOM 2546 O O . THR A 1 362 ? -7.199 11.842 11.507 1.00 96.94 362 THR A O 1
ATOM 2549 N N . GLU A 1 363 ? -6.718 13.279 9.866 1.00 93.62 363 GLU A N 1
ATOM 2550 C CA . GLU A 1 363 ? -7.251 14.456 10.566 1.00 93.62 363 GLU A CA 1
ATOM 2551 C C . GLU A 1 363 ? -8.743 14.716 10.278 1.00 93.62 363 GLU A C 1
ATOM 2553 O O . GLU A 1 363 ? -9.352 15.555 10.949 1.00 93.62 363 GLU A O 1
ATOM 2558 N N . GLY A 1 364 ? -9.358 14.019 9.312 1.00 93.69 364 GLY A N 1
ATOM 2559 C CA . GLY A 1 364 ? -10.776 14.191 8.990 1.00 93.69 364 GLY A CA 1
ATOM 2560 C C . GLY A 1 364 ? -11.690 13.147 9.610 1.00 93.69 364 GLY A C 1
ATOM 2561 O O . GLY A 1 364 ? -11.972 13.201 10.807 1.00 93.69 364 GLY A O 1
ATOM 2562 N N . ASN A 1 365 ? -12.284 12.270 8.796 1.00 95.88 365 ASN A N 1
ATOM 2563 C CA . ASN A 1 365 ? -13.464 11.507 9.206 1.00 95.88 365 ASN A CA 1
ATOM 2564 C C . ASN A 1 365 ? -13.110 10.223 9.950 1.00 95.88 365 ASN A C 1
ATOM 2566 O O . ASN A 1 365 ? -13.470 10.103 11.117 1.00 95.88 365 ASN A O 1
ATOM 2570 N N . VAL A 1 366 ? -12.467 9.252 9.302 1.00 98.00 366 VAL A N 1
ATOM 2571 C CA . VAL A 1 366 ? -12.312 7.899 9.862 1.00 98.00 366 VAL A CA 1
ATOM 2572 C C . VAL A 1 366 ? -10.878 7.414 9.710 1.00 98.00 366 VAL A C 1
ATOM 2574 O O . VAL A 1 366 ? -10.360 7.381 8.598 1.00 98.00 366 VAL A O 1
ATOM 2577 N N . GLY A 1 367 ? -10.246 6.997 10.809 1.00 98.44 367 GLY A N 1
ATOM 2578 C CA . GLY A 1 367 ? -8.936 6.345 10.754 1.00 98.44 367 GLY A CA 1
ATOM 2579 C C . GLY A 1 367 ? -8.988 5.100 9.866 1.00 98.44 367 GLY A C 1
ATOM 2580 O O . GLY A 1 367 ? -8.408 5.093 8.781 1.00 98.44 367 GLY A O 1
ATOM 2581 N N . ILE A 1 368 ? -9.762 4.096 10.289 1.00 98.88 368 ILE A N 1
ATOM 2582 C CA . ILE A 1 368 ? -10.064 2.884 9.512 1.00 98.88 368 ILE A CA 1
ATOM 2583 C C . ILE A 1 368 ? -11.571 2.777 9.272 1.00 98.88 368 ILE A C 1
ATOM 2585 O O . ILE A 1 368 ? -12.349 2.625 10.215 1.00 98.88 368 ILE A O 1
ATOM 2589 N N . SER A 1 369 ? -11.988 2.798 8.009 1.00 98.75 369 SER A N 1
ATOM 2590 C CA . SER A 1 369 ? -13.337 2.425 7.582 1.00 98.75 369 SER A CA 1
ATOM 2591 C C . SER A 1 369 ? -13.279 1.049 6.923 1.00 98.75 369 SER A C 1
ATOM 2593 O O . SER A 1 369 ? -12.762 0.909 5.815 1.00 98.75 369 SER A O 1
ATOM 2595 N N . ASN A 1 370 ? -13.777 0.025 7.616 1.00 98.88 370 ASN A N 1
ATOM 2596 C CA . ASN A 1 370 ? -13.723 -1.359 7.159 1.00 98.88 370 ASN A CA 1
ATOM 2597 C C . ASN A 1 370 ? -15.119 -1.891 6.818 1.00 98.88 370 ASN A C 1
ATOM 2599 O O . ASN A 1 370 ? -15.898 -2.230 7.704 1.00 98.88 370 ASN A O 1
ATOM 2603 N N . GLY A 1 371 ? -15.418 -1.999 5.528 1.00 98.75 371 GLY A N 1
ATOM 2604 C CA . GLY A 1 371 ? -16.547 -2.752 4.976 1.00 98.75 371 GLY A CA 1
ATOM 2605 C C . GLY A 1 371 ? -16.142 -4.084 4.330 1.00 98.75 371 GLY A C 1
ATOM 2606 O O . GLY A 1 371 ? -16.987 -4.723 3.704 1.00 98.75 371 GLY A O 1
ATOM 2607 N N . GLY A 1 372 ? -14.870 -4.482 4.444 1.00 98.69 372 GLY A N 1
ATOM 2608 C CA . GLY A 1 372 ? -14.305 -5.719 3.903 1.00 98.69 372 GLY A CA 1
ATOM 2609 C C . GLY A 1 372 ? -13.717 -6.631 4.986 1.00 98.69 372 GLY A C 1
ATOM 2610 O O . GLY A 1 372 ? -14.240 -6.726 6.095 1.00 98.69 372 GLY A O 1
ATOM 2611 N N . THR A 1 373 ? -12.624 -7.314 4.668 1.00 98.88 373 THR A N 1
ATOM 2612 C CA . THR A 1 373 ? -11.882 -8.147 5.623 1.00 98.88 373 THR A CA 1
ATOM 2613 C C . THR A 1 373 ? -10.512 -7.541 5.875 1.00 98.88 373 THR A C 1
ATOM 2615 O O . THR A 1 373 ? -9.812 -7.190 4.923 1.00 98.88 373 THR A O 1
ATOM 2618 N N . ILE A 1 374 ? -10.161 -7.416 7.148 1.00 98.94 374 ILE A N 1
ATOM 2619 C CA . ILE A 1 374 ? -8.796 -7.240 7.636 1.00 98.94 374 ILE A CA 1
ATOM 2620 C C . ILE A 1 374 ? -8.488 -8.520 8.414 1.00 98.94 374 ILE A C 1
ATOM 2622 O O . ILE A 1 374 ? -9.218 -8.821 9.354 1.00 98.94 374 ILE A O 1
ATOM 2626 N N . ASP A 1 375 ? -7.494 -9.274 7.963 1.00 98.88 375 ASP A N 1
ATOM 2627 C CA . ASP A 1 375 ? -7.002 -10.516 8.565 1.00 98.88 375 ASP A CA 1
ATOM 2628 C C . ASP A 1 375 ? -5.502 -10.336 8.804 1.00 98.88 375 ASP A C 1
ATOM 2630 O O . ASP A 1 375 ? -4.780 -10.066 7.842 1.00 98.88 375 ASP A O 1
ATOM 2634 N N . THR A 1 376 ? -5.047 -10.380 10.054 1.00 98.75 376 THR A N 1
ATOM 2635 C CA . THR A 1 376 ? -3.612 -10.263 10.359 1.00 98.75 376 THR A CA 1
ATOM 2636 C C . THR A 1 376 ? -2.940 -11.589 10.690 1.00 98.75 376 THR A C 1
ATOM 2638 O O . THR A 1 376 ? -1.727 -11.631 10.731 1.00 98.75 376 THR A O 1
ATOM 2641 N N . GLY A 1 377 ? -3.701 -12.687 10.755 1.00 98.31 377 GLY A N 1
ATOM 2642 C CA . GLY A 1 377 ? -3.183 -14.049 10.870 1.00 98.31 377 GLY A CA 1
ATOM 2643 C C . GLY A 1 377 ? -2.541 -14.399 12.220 1.00 98.31 377 GLY A C 1
ATOM 2644 O O . GLY A 1 377 ? -3.245 -14.454 13.217 1.00 98.31 377 GLY A O 1
ATOM 2645 N N . ASN A 1 378 ? -1.293 -14.871 12.270 1.00 98.31 378 ASN A N 1
ATOM 2646 C CA . ASN A 1 378 ? -0.678 -15.281 13.547 1.00 98.31 378 ASN A CA 1
ATOM 2647 C C . ASN A 1 378 ? 0.482 -14.362 13.916 1.00 98.31 378 ASN A C 1
ATOM 2649 O O . ASN A 1 378 ? 1.454 -14.291 13.174 1.00 98.31 378 ASN A O 1
ATOM 2653 N N . GLY A 1 379 ? 0.494 -13.874 15.148 1.00 98.62 379 GLY A N 1
ATOM 2654 C CA . GLY A 1 379 ? 1.527 -12.998 15.685 1.00 98.62 379 GLY A CA 1
ATOM 2655 C C . GLY A 1 379 ? 0.907 -12.033 16.678 1.00 98.62 379 GLY A C 1
ATOM 2656 O O . GLY A 1 379 ? -0.238 -12.203 17.054 1.00 98.62 379 GLY A O 1
ATOM 2657 N N . ASN A 1 380 ? 1.678 -11.090 17.211 1.00 98.81 380 ASN A N 1
ATOM 2658 C CA . ASN A 1 380 ? 1.145 -10.062 18.107 1.00 98.81 380 ASN A CA 1
ATOM 2659 C C . ASN A 1 380 ? 0.770 -8.836 17.279 1.00 98.81 380 ASN A C 1
ATOM 2661 O O . ASN A 1 380 ? 1.563 -7.896 17.140 1.00 98.81 380 ASN A O 1
ATOM 2665 N N . ASP A 1 381 ? -0.436 -8.855 16.739 1.00 98.88 381 ASP A N 1
ATOM 2666 C CA . ASP A 1 381 ? -0.833 -7.944 15.683 1.00 98.88 381 ASP A CA 1
ATOM 2667 C C . ASP A 1 381 ? -1.445 -6.658 16.214 1.00 98.88 381 ASP A C 1
ATOM 2669 O O . ASP A 1 381 ? -1.951 -6.554 17.334 1.00 98.88 381 ASP A O 1
ATOM 2673 N N . THR A 1 382 ? -1.406 -5.616 15.391 1.00 98.94 382 THR A N 1
ATOM 2674 C CA . THR A 1 382 ? -1.961 -4.311 15.731 1.00 98.94 382 THR A CA 1
ATOM 2675 C C . THR A 1 382 ? -2.846 -3.760 14.624 1.00 98.94 382 THR A C 1
ATOM 2677 O O . THR A 1 382 ? -2.384 -3.407 13.542 1.00 98.94 382 THR A O 1
ATOM 2680 N N . VAL A 1 383 ? -4.119 -3.517 14.942 1.00 98.94 383 VAL A N 1
ATOM 2681 C CA . VAL A 1 383 ? -5.054 -2.774 14.086 1.00 98.94 383 VAL A CA 1
ATOM 2682 C C . VAL A 1 383 ? -5.378 -1.429 14.729 1.00 98.94 383 VAL A C 1
ATOM 2684 O O . VAL A 1 383 ? -6.019 -1.367 15.779 1.00 98.94 383 VAL A O 1
ATOM 2687 N N . THR A 1 384 ? -4.951 -0.322 14.116 1.00 98.88 384 THR A N 1
ATOM 2688 C CA . THR A 1 384 ? -5.101 1.025 14.698 1.00 98.88 384 THR A CA 1
ATOM 2689 C C . THR A 1 384 ? -5.759 2.030 13.758 1.00 98.88 384 THR A C 1
ATOM 2691 O O . THR A 1 384 ? -5.216 2.385 12.717 1.00 98.88 384 THR A O 1
ATOM 2694 N N . GLY A 1 385 ? -6.889 2.595 14.180 1.00 98.62 385 GLY A N 1
ATOM 2695 C CA . GLY A 1 385 ? -7.517 3.749 13.537 1.00 98.62 385 GLY A CA 1
ATOM 2696 C C . GLY A 1 385 ? -7.400 5.002 14.405 1.00 98.62 385 GLY A C 1
ATOM 2697 O O . GLY A 1 385 ? -7.832 4.984 15.561 1.00 98.62 385 GLY A O 1
ATOM 2698 N N . SER A 1 386 ? -6.820 6.092 13.889 1.00 96.75 386 SER A N 1
ATOM 2699 C CA . SER A 1 386 ? -6.486 7.265 14.711 1.00 96.75 386 SER A CA 1
ATOM 2700 C C . SER A 1 386 ? -6.818 8.641 14.110 1.00 96.75 386 SER A C 1
ATOM 2702 O O . SER A 1 386 ? -6.968 8.805 12.898 1.00 96.75 386 SER A O 1
ATOM 2704 N N . ASN A 1 387 ? -6.891 9.636 15.006 1.00 92.50 387 ASN A N 1
ATOM 2705 C CA . ASN A 1 387 ? -6.977 11.091 14.789 1.00 92.50 387 ASN A CA 1
ATOM 2706 C C . ASN A 1 387 ? -8.287 11.643 14.187 1.00 92.50 387 ASN A C 1
ATOM 2708 O O . ASN A 1 387 ? -8.589 12.819 14.402 1.00 92.50 387 ASN A O 1
ATOM 2712 N N . GLY A 1 388 ? -9.101 10.815 13.529 1.00 92.06 388 GLY A N 1
ATOM 2713 C CA . GLY A 1 388 ? -10.344 11.252 12.891 1.00 92.06 388 GLY A CA 1
ATOM 2714 C C . GLY A 1 388 ? -11.506 11.551 13.852 1.00 92.06 388 GLY A C 1
ATOM 2715 O O . GLY A 1 388 ? -11.404 11.471 15.086 1.00 92.06 388 GLY A O 1
ATOM 2716 N N . LEU A 1 389 ? -12.671 11.855 13.268 1.00 95.56 389 LEU A N 1
ATOM 2717 C CA . LEU A 1 389 ? -13.962 11.847 13.967 1.00 95.56 389 LEU A CA 1
ATOM 2718 C C . LEU A 1 389 ? -14.304 10.459 14.521 1.00 95.56 389 LEU A C 1
ATOM 2720 O O . LEU A 1 389 ? -14.926 10.365 15.580 1.00 95.56 389 LEU A O 1
ATOM 2724 N N . LEU A 1 390 ? -13.903 9.412 13.808 1.00 97.69 390 LEU A N 1
ATOM 2725 C CA . LEU A 1 390 ? -13.978 8.016 14.204 1.00 97.69 390 LEU A CA 1
ATOM 2726 C C . LEU A 1 390 ? -12.575 7.402 14.158 1.00 97.69 390 LEU A C 1
ATOM 2728 O O . LEU A 1 390 ? -11.823 7.661 13.217 1.00 97.69 390 LEU A O 1
ATOM 2732 N N . GLY A 1 391 ? -12.225 6.583 15.149 1.00 98.19 391 GLY A N 1
ATOM 2733 C CA . GLY A 1 391 ? -10.988 5.803 15.120 1.00 98.19 391 GLY A CA 1
ATOM 2734 C C . GLY A 1 391 ? -11.141 4.645 14.142 1.00 98.19 391 GLY A C 1
ATOM 2735 O O . GLY A 1 391 ? -10.590 4.675 13.043 1.00 98.19 391 GLY A O 1
ATOM 2736 N N . ILE A 1 392 ? -11.964 3.666 14.516 1.00 98.81 392 ILE A N 1
ATOM 2737 C CA . ILE A 1 392 ? -12.327 2.508 13.693 1.00 98.81 392 ILE A CA 1
ATOM 2738 C C . ILE A 1 392 ? -13.843 2.493 13.487 1.00 98.81 392 ILE A C 1
ATOM 2740 O O . ILE A 1 392 ? -14.609 2.605 14.443 1.00 98.81 392 ILE A O 1
ATOM 2744 N N . SER A 1 393 ? -14.274 2.317 12.242 1.00 98.69 393 SER A N 1
ATOM 2745 C CA . SER A 1 393 ? -15.653 2.023 11.854 1.00 98.69 393 SER A CA 1
ATOM 2746 C C . SER A 1 393 ? -15.681 0.681 11.128 1.00 98.69 393 SER A C 1
ATOM 2748 O O . SER A 1 393 ? -15.371 0.616 9.938 1.00 98.69 393 SER A O 1
ATOM 2750 N N . ASN A 1 394 ? -16.038 -0.383 11.843 1.00 98.81 394 ASN A N 1
ATOM 2751 C CA . ASN A 1 394 ? -16.088 -1.748 11.335 1.00 98.81 394 ASN A CA 1
ATOM 2752 C C . ASN A 1 394 ? -17.522 -2.185 11.009 1.00 98.81 394 ASN A C 1
ATOM 2754 O O . ASN A 1 394 ? -18.363 -2.340 11.899 1.00 98.81 394 ASN A O 1
ATOM 2758 N N . GLU A 1 395 ? -17.778 -2.432 9.729 1.00 98.75 395 GLU A N 1
ATOM 2759 C CA . GLU A 1 395 ? -19.037 -2.964 9.205 1.00 98.75 395 GLU A CA 1
ATOM 2760 C C . GLU A 1 395 ? -18.953 -4.434 8.772 1.00 98.75 395 GLU A C 1
ATOM 2762 O O . GLU A 1 395 ? -19.981 -5.041 8.467 1.00 98.75 395 GLU A O 1
ATOM 2767 N N . ALA A 1 396 ? -17.751 -5.011 8.760 1.00 98.62 396 ALA A N 1
ATOM 2768 C CA . ALA A 1 396 ? -17.490 -6.361 8.278 1.00 98.62 396 ALA A CA 1
ATOM 2769 C C . ALA A 1 396 ? -16.541 -7.112 9.227 1.00 98.62 396 ALA A C 1
ATOM 2771 O O . ALA A 1 396 ? -16.935 -7.324 10.368 1.00 98.62 396 ALA A O 1
ATOM 2772 N N . ILE A 1 397 ? -15.362 -7.574 8.798 1.00 98.88 397 ILE A N 1
ATOM 2773 C CA . ILE A 1 397 ? -14.500 -8.440 9.624 1.00 98.88 397 ILE A CA 1
ATOM 2774 C C . ILE A 1 397 ? -13.155 -7.766 9.879 1.00 98.88 397 ILE A C 1
ATOM 2776 O O . ILE A 1 397 ? -12.483 -7.351 8.933 1.00 98.88 397 ILE A O 1
ATOM 2780 N N . ILE A 1 398 ? -12.781 -7.702 11.153 1.00 98.94 398 ILE A N 1
ATOM 2781 C CA . ILE A 1 398 ? -11.404 -7.558 11.622 1.00 98.94 398 ILE A CA 1
ATOM 2782 C C . ILE A 1 398 ? -11.098 -8.848 12.385 1.00 98.94 398 ILE A C 1
ATOM 2784 O O . ILE A 1 398 ? -11.806 -9.149 13.346 1.00 98.94 398 ILE A O 1
ATOM 2788 N N . ASP A 1 399 ? -10.118 -9.612 11.925 1.00 98.88 399 ASP A N 1
ATOM 2789 C CA . ASP A 1 399 ? -9.630 -10.840 12.553 1.00 98.88 399 ASP A CA 1
ATOM 2790 C C . ASP A 1 399 ? -8.125 -10.683 12.770 1.00 98.88 399 ASP A C 1
ATOM 2792 O O . ASP A 1 399 ? -7.408 -10.458 11.797 1.00 98.88 399 ASP A O 1
ATOM 2796 N N . THR A 1 400 ? -7.661 -10.717 14.018 1.00 98.75 400 THR A N 1
ATOM 2797 C CA . THR A 1 400 ? -6.220 -10.684 14.315 1.00 98.75 400 THR A CA 1
ATOM 2798 C C . THR A 1 400 ? -5.628 -12.062 14.599 1.00 98.75 400 THR A C 1
ATOM 2800 O O . THR A 1 400 ? -4.430 -12.197 14.759 1.00 98.75 400 THR A O 1
ATOM 2803 N N . GLY A 1 401 ? -6.462 -13.107 14.559 1.00 98.31 401 GLY A N 1
ATOM 2804 C CA . GLY A 1 401 ? -6.034 -14.500 14.602 1.00 98.31 401 GLY A CA 1
ATOM 2805 C C . GLY A 1 401 ? -5.423 -14.946 15.933 1.00 98.31 401 GLY A C 1
ATOM 2806 O O . GLY A 1 401 ? -6.173 -15.109 16.880 1.00 98.31 401 GLY A O 1
ATOM 2807 N N . ASN A 1 402 ? -4.159 -15.370 16.012 1.00 98.31 402 ASN A N 1
ATOM 2808 C CA . ASN A 1 402 ? -3.596 -15.832 17.299 1.00 98.31 402 ASN A CA 1
ATOM 2809 C C . ASN A 1 402 ? -2.366 -15.023 17.699 1.00 98.31 402 ASN A C 1
ATOM 2811 O O . ASN A 1 402 ? -1.366 -15.058 16.985 1.00 98.31 402 ASN A O 1
ATOM 2815 N N . GLY A 1 403 ? -2.351 -14.537 18.936 1.00 98.50 403 GLY A N 1
ATOM 2816 C CA . GLY A 1 403 ? -1.198 -13.944 19.597 1.00 98.50 403 GLY A CA 1
ATOM 2817 C C . GLY A 1 403 ? -1.628 -12.954 20.669 1.00 98.50 403 GLY A C 1
ATOM 2818 O O . GLY A 1 403 ? -2.634 -13.162 21.324 1.00 98.50 403 GLY A O 1
ATOM 2819 N N . HIS A 1 404 ? -0.801 -11.957 20.976 1.00 98.75 404 HIS A N 1
ATOM 2820 C CA . HIS A 1 404 ? -1.162 -10.891 21.917 1.00 98.75 404 HIS A CA 1
ATOM 2821 C C . HIS A 1 404 ? -1.561 -9.642 21.144 1.00 98.75 404 HIS A C 1
ATOM 2823 O O . HIS A 1 404 ? -0.756 -8.714 20.997 1.00 98.75 404 HIS A O 1
ATOM 2829 N N . ASP A 1 405 ? -2.792 -9.622 20.663 1.00 98.88 405 ASP A N 1
ATOM 2830 C CA . ASP A 1 405 ? -3.222 -8.674 19.652 1.00 98.88 405 ASP A CA 1
ATOM 2831 C C . ASP A 1 405 ? -3.772 -7.387 20.246 1.00 98.88 405 ASP A C 1
ATOM 2833 O O . ASP A 1 405 ? -4.201 -7.291 21.400 1.00 98.88 405 ASP A O 1
ATOM 2837 N N . THR A 1 406 ? -3.748 -6.332 19.440 1.00 98.94 406 THR A N 1
ATOM 2838 C CA . THR A 1 406 ? -4.235 -5.014 19.827 1.00 98.94 406 THR A CA 1
ATOM 2839 C C . THR A 1 406 ? -5.116 -4.395 18.750 1.00 98.94 406 THR A C 1
ATOM 2841 O O . THR A 1 406 ? -4.657 -4.034 17.670 1.00 98.94 406 THR A O 1
ATOM 2844 N N . VAL A 1 407 ? -6.373 -4.110 19.094 1.00 98.94 407 VAL A N 1
ATOM 2845 C CA . VAL A 1 407 ? -7.285 -3.308 18.265 1.00 98.94 407 VAL A CA 1
ATOM 2846 C C . VAL A 1 407 ? -7.551 -1.969 18.944 1.00 98.94 407 VAL A C 1
ATOM 2848 O O . VAL A 1 407 ? -8.171 -1.894 20.005 1.00 98.94 407 VAL A O 1
ATOM 2851 N N . THR A 1 408 ? -7.096 -0.877 18.333 1.00 98.88 408 THR A N 1
ATOM 2852 C CA . THR A 1 408 ? -7.180 0.466 18.917 1.00 98.88 408 THR A CA 1
ATOM 2853 C C . THR A 1 408 ? -7.888 1.464 18.004 1.00 98.88 408 THR A C 1
ATOM 2855 O O . THR A 1 408 ? -7.420 1.797 16.920 1.00 98.88 408 THR A O 1
ATOM 2858 N N . GLY A 1 409 ? -8.990 2.036 18.486 1.00 98.50 409 GLY A N 1
ATOM 2859 C CA . GLY A 1 409 ? -9.671 3.162 17.856 1.00 98.50 409 GLY A CA 1
ATOM 2860 C C . GLY A 1 409 ? -9.535 4.429 18.692 1.00 98.50 409 GLY A C 1
ATOM 2861 O O . GLY A 1 409 ? -10.212 4.578 19.707 1.00 98.50 409 GLY A O 1
ATOM 2862 N N . ASN A 1 410 ? -8.685 5.360 18.258 1.00 96.62 410 ASN A N 1
ATOM 2863 C CA . ASN A 1 410 ? -8.413 6.623 18.950 1.00 96.62 410 ASN A CA 1
ATOM 2864 C C . ASN A 1 410 ? -8.956 7.815 18.155 1.00 96.62 410 ASN A C 1
ATOM 2866 O O . ASN A 1 410 ? -8.282 8.350 17.273 1.00 96.62 410 ASN A O 1
ATOM 2870 N N . ALA A 1 411 ? -10.156 8.274 18.499 1.00 94.50 411 ALA A N 1
ATOM 2871 C CA . ALA A 1 411 ? -10.783 9.423 17.859 1.00 94.50 411 ALA A CA 1
ATOM 2872 C C . ALA A 1 411 ? -10.537 10.724 18.633 1.00 94.50 411 ALA A C 1
ATOM 2874 O O . ALA A 1 411 ? -10.744 10.803 19.846 1.00 94.50 411 ALA A O 1
ATOM 2875 N N . LEU A 1 412 ? -10.218 11.799 17.910 1.00 91.56 412 LEU A N 1
ATOM 2876 C CA . LEU A 1 412 ? -10.300 13.158 18.461 1.00 91.56 412 LEU A CA 1
ATOM 2877 C C . LEU A 1 412 ? -11.746 13.677 18.461 1.00 91.56 412 LEU A C 1
ATOM 2879 O O . LEU A 1 412 ? -12.062 14.649 19.150 1.00 91.56 412 LEU A O 1
ATOM 2883 N N . GLY A 1 413 ? -12.630 13.034 17.693 1.00 90.44 413 GLY A N 1
ATOM 2884 C CA . GLY A 1 413 ? -14.043 13.375 17.606 1.00 90.44 413 GLY A CA 1
ATOM 2885 C C . GLY A 1 413 ? -14.961 12.482 18.439 1.00 90.44 413 GLY A C 1
ATOM 2886 O O . GLY A 1 413 ? -14.967 12.532 19.669 1.00 90.44 413 GLY A O 1
ATOM 2887 N N . MET A 1 414 ? -15.844 11.767 17.744 1.00 94.06 414 MET A N 1
ATOM 2888 C CA . MET A 1 414 ? -17.073 11.175 18.269 1.00 94.06 414 MET A CA 1
ATOM 2889 C C . MET A 1 414 ? -16.889 9.781 18.861 1.00 94.06 414 MET A C 1
ATOM 2891 O O . MET A 1 414 ? -17.347 9.568 19.983 1.00 94.06 414 MET A O 1
ATOM 2895 N N . LEU A 1 415 ? -16.272 8.853 18.128 1.00 96.69 415 LEU A N 1
ATOM 2896 C CA . LEU A 1 415 ? -16.346 7.421 18.430 1.00 96.69 415 LEU A CA 1
ATOM 2897 C C . LEU A 1 415 ? -14.981 6.747 18.268 1.00 96.69 415 LEU A C 1
ATOM 2899 O O . LEU A 1 415 ? -14.403 6.807 17.189 1.00 96.69 415 LEU A O 1
ATOM 2903 N N . GLY A 1 416 ? -14.481 6.096 19.319 1.00 98.19 416 GLY A N 1
ATOM 2904 C CA . GLY A 1 416 ? -13.217 5.360 19.263 1.00 98.19 416 GLY A CA 1
ATOM 2905 C C . GLY A 1 416 ? -13.323 4.159 18.327 1.00 98.19 416 GLY A C 1
ATOM 2906 O O . GLY A 1 416 ? -12.732 4.165 17.249 1.00 98.19 416 GLY A O 1
ATOM 2907 N N . ILE A 1 417 ? -14.136 3.169 18.705 1.00 98.81 417 ILE A N 1
ATOM 2908 C CA . ILE A 1 417 ? -14.447 1.985 17.888 1.00 98.81 417 ILE A CA 1
ATOM 2909 C C . ILE A 1 417 ? -15.960 1.866 17.713 1.00 98.81 417 ILE A C 1
ATOM 2911 O O . ILE A 1 417 ? -16.675 1.630 18.683 1.00 98.81 417 ILE A O 1
ATOM 2915 N N . GLY A 1 418 ? -16.442 1.980 16.479 1.00 98.69 418 GLY A N 1
ATOM 2916 C CA . GLY A 1 418 ? -17.788 1.580 16.081 1.00 98.69 418 GLY A CA 1
ATOM 2917 C C . GLY A 1 418 ? -17.760 0.219 15.407 1.00 98.69 418 GLY A C 1
ATOM 2918 O O . GLY A 1 418 ? -17.114 0.067 14.376 1.00 98.69 418 GLY A O 1
ATOM 2919 N N . ASN A 1 419 ? -18.466 -0.757 15.966 1.00 98.81 419 ASN A N 1
ATOM 2920 C CA . ASN A 1 419 ? -18.536 -2.115 15.447 1.00 98.81 419 ASN A CA 1
ATOM 2921 C C . ASN A 1 419 ? -19.988 -2.533 15.200 1.00 98.81 419 ASN A C 1
ATOM 2923 O O . ASN A 1 419 ? -20.769 -2.690 16.141 1.00 98.81 419 ASN A O 1
ATOM 2927 N N . ILE A 1 420 ? -20.345 -2.757 13.939 1.00 98.75 420 ILE A N 1
ATOM 2928 C CA . ILE A 1 420 ? -21.586 -3.449 13.552 1.00 98.75 420 ILE A CA 1
ATOM 2929 C C . ILE A 1 420 ? -21.309 -4.830 12.936 1.00 98.75 420 ILE A C 1
ATOM 2931 O O . ILE A 1 420 ? -22.246 -5.608 12.763 1.00 98.75 420 ILE A O 1
ATOM 2935 N N . GLY A 1 421 ? -20.044 -5.116 12.612 1.00 98.69 421 GLY A N 1
ATOM 2936 C CA . GLY A 1 421 ? -19.563 -6.397 12.105 1.00 98.69 421 GLY A CA 1
ATOM 2937 C C . GLY A 1 421 ? -18.969 -7.282 13.206 1.00 98.69 421 GLY A C 1
ATOM 2938 O O . GLY A 1 421 ? -19.525 -7.393 14.299 1.00 98.69 421 GLY A O 1
ATOM 2939 N N . THR A 1 422 ? -17.840 -7.914 12.912 1.00 98.88 422 THR A N 1
ATOM 2940 C CA . THR A 1 422 ? -17.078 -8.774 13.819 1.00 98.88 422 THR A CA 1
ATOM 2941 C C . THR A 1 422 ? -15.680 -8.204 14.021 1.00 98.88 422 THR A C 1
ATOM 2943 O O . THR A 1 422 ? -15.003 -7.872 13.048 1.00 98.88 422 THR A O 1
ATOM 2946 N N . ILE A 1 423 ? -15.270 -8.109 15.281 1.00 98.94 423 ILE A N 1
ATOM 2947 C CA . ILE A 1 423 ? -13.873 -7.994 15.695 1.00 98.94 423 ILE A CA 1
ATOM 2948 C C . ILE A 1 423 ? -13.557 -9.294 16.431 1.00 98.94 423 ILE A C 1
ATOM 2950 O O . ILE A 1 423 ? -14.234 -9.594 17.415 1.00 98.94 423 ILE A O 1
ATOM 2954 N N . ASN A 1 424 ? -12.605 -10.063 15.919 1.00 98.88 424 ASN A N 1
ATOM 2955 C CA . ASN A 1 424 ? -12.104 -11.293 16.516 1.00 98.88 424 ASN A CA 1
ATOM 2956 C C . ASN A 1 424 ? -10.607 -11.132 16.778 1.00 98.88 424 ASN A C 1
ATOM 2958 O O . ASN A 1 424 ? -9.897 -10.769 15.844 1.00 98.88 424 ASN A O 1
ATOM 2962 N N . THR A 1 425 ? -10.145 -11.385 17.998 1.00 98.69 425 THR A N 1
ATOM 2963 C CA . THR A 1 425 ? -8.701 -11.418 18.300 1.00 98.69 425 THR A CA 1
ATOM 2964 C C . THR A 1 425 ? -8.162 -12.823 18.580 1.00 98.69 425 THR A C 1
ATOM 2966 O O . THR A 1 425 ? -6.968 -13.014 18.717 1.00 98.69 425 THR A O 1
ATOM 2969 N N . GLY A 1 426 ? -9.044 -13.830 18.539 1.00 98.25 426 GLY A N 1
ATOM 2970 C CA . GLY A 1 426 ? -8.706 -15.249 18.614 1.00 98.25 426 GLY A CA 1
ATOM 2971 C C . GLY A 1 426 ? -8.009 -15.664 19.908 1.00 98.25 426 GLY A C 1
ATOM 2972 O O . GLY A 1 426 ? -8.639 -15.573 20.939 1.00 98.25 426 GLY A O 1
ATOM 2973 N N . ASN A 1 427 ? -6.839 -16.311 19.885 1.00 98.19 427 ASN A N 1
ATOM 2974 C CA . ASN A 1 427 ? -6.239 -16.809 21.139 1.00 98.19 427 ASN A CA 1
ATOM 2975 C C . ASN A 1 427 ? -5.024 -15.992 21.560 1.00 98.19 427 ASN A C 1
ATOM 2977 O O . ASN A 1 427 ? -4.056 -15.901 20.806 1.00 98.19 427 ASN A O 1
ATOM 2981 N N . GLY A 1 428 ? -4.981 -15.657 22.842 1.00 98.44 428 GLY A N 1
ATOM 2982 C CA . GLY A 1 428 ? -3.875 -15.033 23.546 1.00 98.44 428 GLY A CA 1
ATOM 2983 C C . GLY A 1 428 ? -4.374 -13.845 24.359 1.00 98.44 428 GLY A C 1
ATOM 2984 O O . GLY A 1 428 ? -5.558 -13.666 24.534 1.00 98.44 428 GLY A O 1
ATOM 2985 N N . ASN A 1 429 ? -3.465 -13.110 24.998 1.00 98.75 429 ASN A N 1
ATOM 2986 C CA . ASN A 1 429 ? -3.875 -11.990 25.864 1.00 98.75 429 ASN 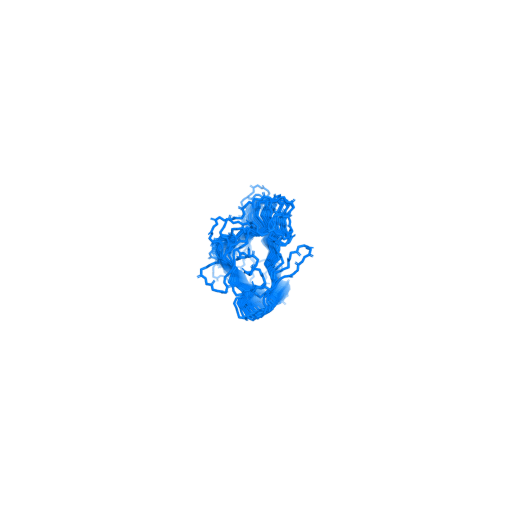A CA 1
ATOM 2987 C C . ASN A 1 429 ? -4.050 -10.725 25.026 1.00 98.75 429 ASN A C 1
ATOM 2989 O O . ASN A 1 429 ? -3.054 -10.029 24.780 1.00 98.75 429 ASN A O 1
ATOM 2993 N N . ASP A 1 430 ? -5.282 -10.425 24.653 1.00 98.88 430 ASP A N 1
ATOM 2994 C CA . ASP A 1 430 ? -5.599 -9.398 23.677 1.00 98.88 430 ASP A CA 1
ATOM 2995 C C . ASP A 1 430 ? -6.067 -8.098 24.320 1.00 98.88 430 ASP A C 1
ATOM 2997 O O . ASP A 1 430 ? -6.463 -8.011 25.488 1.00 98.88 430 ASP A O 1
ATOM 3001 N N . THR A 1 431 ? -5.986 -7.014 23.555 1.00 98.88 431 THR A N 1
ATOM 3002 C CA . THR A 1 431 ? -6.408 -5.689 24.001 1.00 98.88 431 THR A CA 1
ATOM 3003 C C . THR A 1 431 ? -7.243 -4.976 22.949 1.00 98.88 431 THR A C 1
ATOM 3005 O O . THR A 1 431 ? -6.772 -4.624 21.872 1.00 98.88 431 THR A O 1
ATOM 3008 N N . ILE A 1 432 ? -8.470 -4.613 23.315 1.00 98.94 432 ILE A N 1
ATOM 3009 C CA . ILE A 1 432 ? -9.341 -3.755 22.512 1.00 98.94 432 ILE A CA 1
ATOM 3010 C C . ILE A 1 432 ? -9.548 -2.431 23.241 1.00 98.94 432 ILE A C 1
ATOM 3012 O O . ILE A 1 432 ? -10.128 -2.376 24.325 1.00 98.94 432 ILE A O 1
ATOM 3016 N N . THR A 1 433 ? -9.098 -1.331 22.638 1.00 98.81 433 THR A N 1
ATOM 3017 C CA . THR A 1 433 ? -9.220 0.013 23.217 1.00 98.81 433 THR A CA 1
ATOM 3018 C C . THR A 1 433 ? -9.940 0.968 22.276 1.00 98.81 433 THR A C 1
ATOM 3020 O O . THR A 1 433 ? -9.434 1.327 21.217 1.00 98.81 433 THR A O 1
ATOM 3023 N N . GLY A 1 434 ? -11.102 1.460 22.698 1.00 98.44 434 GLY A N 1
ATOM 3024 C CA . GLY A 1 434 ? -11.803 2.557 22.036 1.00 98.44 434 GLY A CA 1
ATOM 3025 C C . GLY A 1 434 ? -11.756 3.822 22.882 1.00 98.44 434 GLY A C 1
ATOM 3026 O O . GLY A 1 434 ? -12.259 3.838 24.006 1.00 98.44 434 GLY A O 1
ATOM 3027 N N . SER A 1 435 ? -11.178 4.896 22.350 1.00 97.44 435 SER A N 1
ATOM 3028 C CA . SER A 1 435 ? -11.068 6.188 23.025 1.00 97.44 435 SER A CA 1
ATOM 3029 C C . SER A 1 435 ? -11.638 7.318 22.172 1.00 97.44 435 SER A C 1
ATOM 3031 O O . SER A 1 435 ? -11.308 7.440 20.992 1.00 97.44 435 SER A O 1
ATOM 3033 N N . ALA A 1 436 ? -12.471 8.171 22.772 1.00 95.44 436 ALA A N 1
ATOM 3034 C CA . ALA A 1 436 ? -12.988 9.376 22.128 1.00 95.44 436 ALA A CA 1
ATOM 3035 C C . ALA A 1 436 ? -13.107 10.559 23.092 1.00 95.44 436 ALA A C 1
ATOM 3037 O O . ALA A 1 436 ? -13.367 10.414 24.286 1.00 95.44 436 ALA A O 1
ATOM 3038 N N . ILE A 1 437 ? -13.013 11.775 22.557 1.00 91.31 437 ILE A N 1
ATOM 3039 C CA . ILE A 1 437 ? -13.253 12.985 23.352 1.00 91.31 437 ILE A CA 1
ATOM 3040 C C . ILE A 1 437 ? -14.762 13.222 23.519 1.00 91.31 437 ILE A C 1
ATOM 3042 O O . ILE A 1 437 ? -15.229 13.539 24.612 1.00 91.31 437 ILE A O 1
ATOM 3046 N N . ALA A 1 438 ? -15.561 13.076 22.457 1.00 88.19 438 ALA A N 1
ATOM 3047 C CA . ALA A 1 438 ? -16.906 13.650 22.446 1.00 88.19 438 ALA A CA 1
ATOM 3048 C C . ALA A 1 438 ? -18.052 12.704 22.834 1.00 88.19 438 ALA A C 1
ATOM 3050 O O . ALA A 1 438 ? -18.955 13.160 23.536 1.00 88.19 438 ALA A O 1
ATOM 3051 N N . GLN A 1 439 ? -18.103 11.451 22.365 1.00 92.25 439 GLN A N 1
ATOM 3052 C CA . GLN A 1 439 ? -19.286 10.603 22.594 1.00 92.25 439 GLN A CA 1
ATOM 3053 C C . GLN A 1 439 ? -18.955 9.240 23.189 1.00 92.25 439 GLN A C 1
ATOM 3055 O O . GLN A 1 439 ? -19.243 9.027 24.365 1.00 92.25 439 GLN A O 1
ATOM 3060 N N . LEU A 1 440 ? -18.401 8.326 22.401 1.00 95.94 440 LEU A N 1
ATOM 3061 C CA . LEU A 1 440 ? -18.385 6.899 22.712 1.00 95.94 440 LEU A CA 1
ATOM 3062 C C . LEU A 1 440 ? -16.958 6.352 22.627 1.00 95.94 440 LEU A C 1
ATOM 3064 O O . LEU A 1 440 ? -16.270 6.591 21.638 1.00 95.94 440 LEU A O 1
ATOM 3068 N N . GLY A 1 441 ? -16.515 5.610 23.640 1.00 97.75 441 GLY A N 1
ATOM 3069 C CA . GLY A 1 441 ? -15.255 4.873 23.552 1.00 97.75 441 GLY A CA 1
ATOM 3070 C C . GLY A 1 441 ? -15.408 3.710 22.578 1.00 97.75 441 GLY A C 1
ATOM 3071 O O . GLY A 1 441 ? -14.801 3.701 21.510 1.00 97.75 441 GLY A O 1
ATOM 3072 N N . ILE A 1 442 ? -16.299 2.778 22.920 1.00 98.69 442 ILE A N 1
ATOM 3073 C CA . ILE A 1 442 ? -16.690 1.639 22.083 1.00 98.69 442 ILE A CA 1
ATOM 3074 C C . ILE A 1 442 ? -18.210 1.644 21.897 1.00 98.69 442 ILE A C 1
ATOM 3076 O O . ILE A 1 442 ? -18.960 1.711 22.872 1.00 98.69 442 ILE A O 1
ATOM 3080 N N . GLU A 1 443 ? -18.670 1.531 20.656 1.00 98.56 443 GLU A N 1
ATOM 3081 C CA . GLU A 1 443 ? -20.055 1.246 20.285 1.00 98.56 443 GLU A CA 1
ATOM 3082 C C . GLU A 1 443 ? -20.107 -0.106 19.575 1.00 98.56 443 GLU A C 1
ATOM 3084 O O . GLU A 1 443 ? -19.653 -0.239 18.443 1.00 98.56 443 GLU A O 1
ATOM 3089 N N . ASN A 1 444 ? -20.673 -1.113 20.234 1.00 98.69 444 ASN A N 1
ATOM 3090 C CA . ASN A 1 444 ? -20.808 -2.458 19.699 1.00 98.69 444 ASN A CA 1
ATOM 3091 C C . ASN A 1 444 ? -22.277 -2.804 19.443 1.00 98.69 444 ASN A C 1
ATOM 3093 O O . ASN A 1 444 ? -23.079 -2.929 20.370 1.00 98.69 444 ASN A O 1
ATOM 3097 N N . SER A 1 445 ? -22.624 -3.003 18.178 1.00 98.50 445 SER A N 1
ATOM 3098 C CA . SER A 1 445 ? -23.899 -3.580 17.732 1.00 98.50 445 SER A CA 1
ATOM 3099 C C . SER A 1 445 ? -23.721 -4.925 17.017 1.00 98.50 445 SER A C 1
ATOM 3101 O O . SER A 1 445 ? -24.718 -5.566 16.688 1.00 98.50 445 SER A O 1
ATOM 3103 N N . GLY A 1 446 ? -22.474 -5.336 16.775 1.00 98.62 446 GLY A N 1
ATOM 3104 C CA . GLY A 1 446 ? -22.101 -6.617 16.186 1.00 98.62 446 GLY A CA 1
ATOM 3105 C C . GLY A 1 446 ? -21.513 -7.575 17.225 1.00 98.62 446 GLY A C 1
ATOM 3106 O O . GLY A 1 446 ? -22.064 -7.734 18.316 1.00 98.62 446 GLY A O 1
ATOM 3107 N N . THR A 1 447 ? -20.394 -8.208 16.884 1.00 98.88 447 THR A N 1
ATOM 3108 C CA . THR A 1 447 ? -19.656 -9.126 17.759 1.00 98.88 447 THR A CA 1
ATOM 3109 C C . THR A 1 447 ? -18.250 -8.602 18.012 1.00 98.88 447 THR A C 1
ATOM 3111 O O . THR A 1 447 ? -17.549 -8.231 17.073 1.00 98.88 447 THR A O 1
ATOM 3114 N N . ILE A 1 448 ? -17.856 -8.594 19.278 1.00 98.88 448 ILE A N 1
ATOM 3115 C CA . ILE A 1 448 ? -16.466 -8.533 19.719 1.00 98.88 448 ILE A CA 1
ATOM 3116 C C . ILE A 1 448 ? -16.195 -9.869 20.412 1.00 98.88 448 ILE A C 1
ATOM 3118 O O . ILE A 1 448 ? -16.951 -10.226 21.317 1.00 98.88 448 ILE A O 1
ATOM 3122 N N . ASP A 1 449 ? -15.191 -10.603 19.950 1.00 98.88 449 ASP A N 1
ATOM 3123 C CA . ASP A 1 449 ? -14.773 -11.901 20.484 1.00 98.88 449 ASP A CA 1
ATOM 3124 C C . ASP A 1 449 ? -13.257 -11.873 20.683 1.00 98.88 449 ASP A C 1
ATOM 3126 O O . ASP A 1 449 ? -12.538 -11.622 19.718 1.00 98.88 449 ASP A O 1
ATOM 3130 N N . THR A 1 450 ? -12.782 -12.055 21.912 1.00 98.62 450 THR A N 1
ATOM 3131 C CA . THR A 1 450 ? -11.337 -12.097 22.197 1.00 98.62 450 THR A CA 1
ATOM 3132 C C . THR A 1 450 ? -10.799 -13.507 22.423 1.00 98.62 450 THR A C 1
ATOM 3134 O O . THR A 1 450 ? -9.617 -13.654 22.661 1.00 98.62 450 THR A O 1
ATOM 3137 N N . GLY A 1 451 ? -11.653 -14.533 22.276 1.00 98.25 451 GLY A N 1
ATOM 3138 C CA . GLY A 1 451 ? -11.295 -15.951 22.398 1.00 98.25 451 GLY A CA 1
ATOM 3139 C C . GLY A 1 451 ? -10.613 -16.317 23.720 1.00 98.25 451 GLY A C 1
ATOM 3140 O O . GLY A 1 451 ? -11.077 -15.881 24.756 1.00 98.25 451 GLY A O 1
ATOM 3141 N N . ASP A 1 452 ? -9.636 -17.231 23.726 1.00 98.25 452 ASP A N 1
ATOM 3142 C CA . ASP A 1 452 ? -9.027 -17.707 24.981 1.00 98.25 452 ASP A CA 1
ATOM 3143 C C . ASP A 1 452 ? -7.804 -16.850 25.362 1.00 98.25 452 ASP A C 1
ATOM 3145 O O . ASP A 1 452 ? -6.827 -16.808 24.610 1.00 98.25 452 ASP A O 1
ATOM 3149 N N . GLY A 1 453 ? -7.755 -16.309 26.582 1.00 98.44 453 GLY A N 1
ATOM 3150 C CA . GLY A 1 453 ? -6.618 -15.534 27.079 1.00 98.44 453 GLY A CA 1
ATOM 3151 C C . GLY A 1 453 ? -6.947 -14.612 28.248 1.00 98.44 453 GLY A C 1
ATOM 3152 O O . GLY A 1 453 ? -7.972 -14.738 28.886 1.00 98.44 453 GLY A O 1
ATOM 3153 N N . HIS A 1 454 ? -6.013 -13.746 28.650 1.00 98.69 454 HIS A N 1
ATOM 3154 C CA . HIS A 1 454 ? -6.272 -12.720 29.670 1.00 98.69 454 HIS A CA 1
ATOM 3155 C C . HIS A 1 454 ? -6.530 -11.375 29.000 1.00 98.69 454 HIS A C 1
ATOM 3157 O O . HIS A 1 454 ? -5.600 -10.569 28.852 1.00 98.69 454 HIS A O 1
ATOM 3163 N N . ASP A 1 455 ? -7.781 -11.132 28.636 1.00 98.81 455 ASP A N 1
ATOM 3164 C CA . ASP A 1 455 ? -8.131 -10.083 27.691 1.00 98.81 455 ASP A CA 1
ATOM 3165 C C . ASP A 1 455 ? -8.553 -8.784 28.352 1.00 98.81 455 ASP A C 1
ATOM 3167 O O . ASP A 1 455 ? -9.039 -8.724 29.488 1.00 98.81 455 ASP A O 1
ATOM 3171 N N . ILE A 1 456 ? -8.358 -7.687 27.624 1.00 98.88 456 ILE A N 1
ATOM 3172 C CA . ILE A 1 456 ? -8.692 -6.348 28.095 1.00 98.88 456 ILE A CA 1
ATOM 3173 C C . ILE A 1 456 ? -9.523 -5.614 27.052 1.00 98.88 456 ILE A C 1
ATOM 3175 O O . ILE A 1 456 ? -9.041 -5.242 25.987 1.00 98.88 456 ILE A O 1
ATOM 3179 N N . ILE A 1 457 ? -10.749 -5.253 27.421 1.00 98.88 457 ILE A N 1
ATOM 3180 C CA . ILE A 1 457 ? -11.609 -4.373 26.630 1.00 98.88 457 ILE A CA 1
ATOM 3181 C C . ILE A 1 457 ? -11.814 -3.067 27.390 1.00 98.88 457 ILE A C 1
ATOM 3183 O O . ILE A 1 457 ? -12.432 -3.031 28.454 1.00 98.88 457 ILE A O 1
ATOM 3187 N N . THR A 1 458 ? -11.326 -1.959 26.837 1.00 98.69 458 THR A N 1
ATOM 3188 C CA . THR A 1 458 ? -11.462 -0.625 27.434 1.00 98.69 458 THR A CA 1
ATOM 3189 C C . THR A 1 458 ? -12.169 0.338 26.491 1.00 98.69 458 THR A C 1
ATOM 3191 O O . THR A 1 458 ? -11.649 0.707 25.441 1.00 98.69 458 THR A O 1
ATOM 3194 N N . GLY A 1 459 ? -13.336 0.828 26.907 1.00 98.19 459 GLY A N 1
ATOM 3195 C CA . GLY A 1 459 ? -14.010 1.952 26.259 1.00 98.19 459 GLY A CA 1
ATOM 3196 C C . GLY A 1 459 ? -13.911 3.208 27.113 1.00 98.19 459 GLY A C 1
ATOM 3197 O O . GLY A 1 459 ? -14.419 3.236 28.233 1.00 98.19 459 GLY A O 1
ATOM 3198 N N . SER A 1 460 ? -13.288 4.262 26.592 1.00 96.31 460 SER A N 1
ATOM 3199 C CA . SER A 1 460 ? -13.111 5.542 27.279 1.00 96.31 460 SER A CA 1
ATOM 3200 C C . SER A 1 460 ? -13.691 6.699 26.471 1.00 96.31 460 SER A C 1
ATOM 3202 O O . SER A 1 460 ? -13.287 6.940 25.336 1.00 96.31 460 SER A O 1
ATOM 3204 N N . ALA A 1 461 ? -14.591 7.474 27.076 1.00 93.94 461 ALA A N 1
ATOM 3205 C CA . ALA A 1 461 ? -15.052 8.735 26.509 1.00 93.94 461 ALA A CA 1
ATOM 3206 C C . ALA A 1 461 ? -15.087 9.862 27.541 1.00 93.94 461 ALA A C 1
ATOM 3208 O O . ALA A 1 461 ? -15.717 9.733 28.593 1.00 93.94 461 ALA A O 1
ATOM 3209 N N . GLU A 1 462 ? -14.499 11.021 27.225 1.00 89.62 462 GLU A N 1
ATOM 3210 C CA . GLU A 1 462 ? -14.652 12.207 28.086 1.00 89.62 462 GLU A CA 1
ATOM 3211 C C . GLU A 1 462 ? -16.098 12.732 28.074 1.00 89.62 462 GLU A C 1
ATOM 3213 O O . GLU A 1 462 ? -16.568 13.305 29.058 1.00 89.62 462 GLU A O 1
ATOM 3218 N N . GLY A 1 463 ? -16.814 12.534 26.966 1.00 82.94 463 GLY A N 1
ATOM 3219 C CA . GLY A 1 463 ? -18.104 13.169 26.738 1.00 82.94 463 GLY A CA 1
ATOM 3220 C C . GLY A 1 463 ? -19.340 12.390 27.188 1.00 82.94 463 GLY A C 1
ATOM 3221 O O . GLY A 1 463 ? -20.160 12.971 27.897 1.00 82.94 463 GLY A O 1
ATOM 3222 N N . PHE A 1 464 ? -19.538 11.125 26.782 1.00 90.12 464 PHE A N 1
ATOM 3223 C CA . PHE A 1 464 ? -20.831 10.443 26.986 1.00 90.12 464 PHE A CA 1
ATOM 3224 C C . PHE A 1 464 ? -20.723 9.035 27.589 1.00 90.12 464 PHE A C 1
ATOM 3226 O O . PHE A 1 464 ? -20.965 8.911 28.791 1.00 90.12 464 PHE A O 1
ATOM 3233 N N . ILE A 1 465 ? -20.388 8.000 26.810 1.00 94.12 465 ILE A N 1
ATOM 3234 C CA . ILE A 1 465 ? -20.405 6.593 27.257 1.00 94.12 465 ILE A CA 1
ATOM 3235 C C . ILE A 1 465 ? -19.052 5.932 27.003 1.00 94.12 465 ILE A C 1
ATOM 3237 O O . ILE A 1 465 ? -18.488 6.083 25.924 1.00 94.12 465 ILE A O 1
ATOM 3241 N N . GLY A 1 466 ? -18.551 5.171 27.977 1.00 96.62 466 GLY A N 1
ATOM 3242 C CA . GLY A 1 466 ? -17.336 4.375 27.798 1.00 96.62 466 GLY A CA 1
ATOM 3243 C C . GLY A 1 466 ? -17.562 3.245 26.796 1.00 96.62 466 GLY A C 1
ATOM 3244 O O . GLY A 1 466 ? -17.005 3.267 25.701 1.00 96.62 466 GLY A O 1
ATOM 3245 N N . ILE A 1 467 ? -18.441 2.302 27.145 1.00 97.81 467 ILE A N 1
ATOM 3246 C CA . ILE A 1 467 ? -18.857 1.184 26.284 1.00 97.81 467 ILE A CA 1
ATOM 3247 C C . ILE A 1 467 ? -20.377 1.208 26.101 1.00 97.81 467 ILE A C 1
ATOM 3249 O O . ILE A 1 467 ? -21.122 1.174 27.080 1.00 97.81 467 ILE A O 1
ATOM 3253 N N . SER A 1 468 ? -20.854 1.233 24.859 1.00 97.19 468 SER A N 1
ATOM 3254 C CA . SER A 1 468 ? -22.257 1.013 24.502 1.00 97.19 468 SER A CA 1
ATOM 3255 C C . SER A 1 468 ? -22.392 -0.313 23.763 1.00 97.19 468 SER A C 1
ATOM 3257 O O . SER A 1 468 ? -21.938 -0.441 22.633 1.00 97.19 468 SER A O 1
ATOM 3259 N N . ASN A 1 469 ? -23.004 -1.306 24.404 1.00 97.75 469 ASN A N 1
ATOM 3260 C CA . ASN A 1 469 ? -23.190 -2.642 23.855 1.00 97.75 469 ASN A CA 1
ATOM 3261 C C . ASN A 1 469 ? -24.673 -2.928 23.591 1.00 97.75 469 ASN A C 1
ATOM 3263 O O . ASN A 1 469 ? -25.512 -2.916 24.498 1.00 97.75 469 ASN A O 1
ATOM 3267 N N . SER A 1 470 ? -24.999 -3.227 22.342 1.00 97.38 470 SER A N 1
ATOM 3268 C CA . SER A 1 470 ? -26.283 -3.784 21.909 1.00 97.38 470 SER A CA 1
ATOM 3269 C C . SER A 1 470 ? -26.138 -5.114 21.161 1.00 97.38 470 SER A C 1
ATOM 3271 O O . SER A 1 470 ? -27.146 -5.777 20.917 1.00 97.38 470 SER A O 1
ATOM 3273 N N . GLY A 1 471 ? -24.901 -5.515 20.853 1.00 98.00 471 GLY A N 1
ATOM 3274 C CA . GLY A 1 471 ? -24.542 -6.805 20.271 1.00 98.00 471 GLY A CA 1
ATOM 3275 C C . GLY A 1 471 ? -24.004 -7.793 21.311 1.00 98.00 471 GLY A C 1
ATOM 3276 O O . GLY A 1 471 ? -24.572 -7.935 22.399 1.00 98.00 471 GLY A O 1
ATOM 3277 N N . THR A 1 472 ? -22.912 -8.473 20.971 1.00 98.62 472 THR A N 1
ATOM 3278 C CA . THR A 1 472 ? -22.210 -9.427 21.842 1.00 98.62 472 THR A CA 1
ATOM 3279 C C . THR A 1 472 ? -20.774 -8.980 22.075 1.00 98.62 472 THR A C 1
ATOM 3281 O O . THR A 1 472 ? -20.082 -8.619 21.125 1.00 98.62 472 THR A O 1
ATOM 3284 N N . ILE A 1 473 ? -20.345 -9.029 23.331 1.00 98.81 473 ILE A N 1
ATOM 3285 C CA . ILE A 1 473 ? -18.942 -9.019 23.744 1.00 98.81 473 ILE A CA 1
ATOM 3286 C C . ILE A 1 473 ? -18.692 -10.371 24.417 1.00 98.81 473 ILE A C 1
ATOM 3288 O O . ILE A 1 473 ? -19.427 -10.699 25.349 1.00 98.81 473 ILE A O 1
ATOM 3292 N N . ASN A 1 474 ? -17.728 -11.137 23.915 1.00 98.81 474 ASN A N 1
ATOM 3293 C CA . ASN A 1 474 ? -17.291 -12.424 24.449 1.00 98.81 474 ASN A CA 1
ATOM 3294 C C . ASN A 1 474 ? -15.785 -12.366 24.718 1.00 98.81 474 ASN A C 1
ATOM 3296 O O . ASN A 1 474 ? -15.059 -11.957 23.813 1.00 98.81 474 ASN A O 1
ATOM 3300 N N . THR A 1 475 ? -15.341 -12.753 25.913 1.00 98.62 475 THR A N 1
ATOM 3301 C CA . THR A 1 475 ? -13.904 -12.823 26.242 1.00 98.62 475 THR A CA 1
ATOM 3302 C C . THR A 1 475 ? -13.371 -14.232 26.481 1.00 98.62 475 THR A C 1
ATOM 3304 O O . THR A 1 475 ? -12.207 -14.375 26.795 1.00 98.62 475 THR A O 1
ATOM 3307 N N . GLY A 1 476 ? -14.203 -15.267 26.289 1.00 98.25 476 GLY A N 1
ATOM 3308 C CA . GLY A 1 476 ? -13.768 -16.668 26.309 1.00 98.25 476 GLY A CA 1
ATOM 3309 C C . GLY A 1 476 ? -13.145 -17.131 27.631 1.00 98.25 476 GLY A C 1
ATOM 3310 O O . GLY A 1 476 ? -13.666 -16.833 28.697 1.00 98.25 476 GLY A O 1
ATOM 3311 N N . ASP A 1 477 ? -12.136 -18.002 27.581 1.00 98.31 477 ASP A N 1
ATOM 3312 C CA . ASP A 1 477 ? -11.511 -18.534 28.798 1.00 98.31 477 ASP A CA 1
ATOM 3313 C C . ASP A 1 477 ? -10.321 -17.659 29.243 1.00 98.31 477 ASP A C 1
ATOM 3315 O O . ASP A 1 477 ? -9.291 -17.625 28.573 1.00 98.31 477 ASP A O 1
ATOM 3319 N N . GLY A 1 478 ? -10.366 -17.112 30.459 1.00 98.38 478 GLY A N 1
ATOM 3320 C CA . GLY A 1 478 ? -9.204 -16.598 31.173 1.00 98.38 478 GLY A CA 1
ATOM 3321 C C . GLY A 1 478 ? -9.524 -15.639 32.315 1.00 98.38 478 GLY A C 1
ATOM 3322 O O . GLY A 1 478 ? -10.183 -16.013 33.262 1.00 98.38 478 GLY A O 1
ATOM 3323 N N . ASN A 1 479 ? -8.865 -14.486 32.398 1.00 98.69 479 ASN A N 1
ATOM 3324 C CA . ASN A 1 479 ? -9.051 -13.585 33.553 1.00 98.69 479 ASN A CA 1
ATOM 3325 C C . ASN A 1 479 ? -9.206 -12.190 32.983 1.00 98.69 479 ASN A C 1
ATOM 3327 O O . ASN A 1 479 ? -8.237 -11.419 32.925 1.00 98.69 479 ASN A O 1
ATOM 3331 N N . ASP A 1 480 ? -10.416 -11.903 32.548 1.00 98.81 480 ASP A N 1
ATOM 3332 C CA . ASP A 1 480 ? -10.647 -10.837 31.597 1.00 98.81 480 ASP A CA 1
ATOM 3333 C C . ASP A 1 480 ? -11.093 -9.566 32.285 1.00 98.81 480 ASP A C 1
ATOM 3335 O O . ASP A 1 480 ? -11.609 -9.545 33.409 1.00 98.81 480 ASP A O 1
ATOM 3339 N N . ILE A 1 481 ? -10.853 -8.446 31.615 1.00 98.81 481 ILE A N 1
ATOM 3340 C CA . ILE A 1 481 ? -11.153 -7.128 32.146 1.00 98.81 481 ILE A CA 1
ATOM 3341 C C . ILE A 1 481 ? -11.911 -6.323 31.104 1.00 98.81 481 ILE A C 1
ATOM 3343 O O . ILE A 1 481 ? -11.353 -5.849 30.119 1.00 98.81 481 ILE A O 1
ATOM 3347 N N . ILE A 1 482 ? -13.172 -6.030 31.405 1.00 98.81 482 ILE A N 1
ATOM 3348 C CA . ILE A 1 482 ? -13.995 -5.111 30.622 1.00 98.81 482 ILE A CA 1
ATOM 3349 C C . ILE A 1 482 ? -14.187 -3.834 31.433 1.00 98.81 482 ILE A C 1
ATOM 3351 O O . ILE A 1 482 ? -14.822 -3.844 32.486 1.00 98.81 482 ILE A O 1
ATOM 3355 N N . THR A 1 483 ? -13.658 -2.712 30.949 1.00 98.38 483 THR A N 1
ATOM 3356 C CA . THR A 1 483 ? -13.727 -1.417 31.636 1.00 98.38 483 THR A CA 1
ATOM 3357 C C . THR A 1 483 ? -14.398 -0.350 30.780 1.00 98.38 483 THR A C 1
ATOM 3359 O O . THR A 1 483 ? -13.943 -0.011 29.688 1.00 98.38 483 THR A O 1
ATOM 3362 N N . GLY A 1 484 ? -15.453 0.257 31.324 1.00 96.44 484 GLY A N 1
ATOM 3363 C CA . GLY A 1 484 ? -16.068 1.457 30.765 1.00 96.44 484 GLY A CA 1
ATOM 3364 C C . GLY A 1 484 ? -15.690 2.702 31.561 1.00 96.44 484 GLY A C 1
ATOM 3365 O O . GLY A 1 484 ? -15.989 2.803 32.754 1.00 96.44 484 GLY A O 1
ATOM 3366 N N . TYR A 1 485 ? -15.104 3.701 30.908 1.00 92.94 485 TYR A N 1
ATOM 3367 C CA . TYR A 1 485 ? -14.848 5.016 31.489 1.00 92.94 485 TYR A CA 1
ATOM 3368 C C . TYR A 1 485 ? -15.634 6.100 30.752 1.00 92.94 485 TYR A C 1
ATOM 3370 O O . TYR A 1 485 ? -15.462 6.314 29.556 1.00 92.94 485 TYR A O 1
ATOM 3378 N N . ALA A 1 486 ? -16.482 6.816 31.487 1.00 89.31 486 ALA A N 1
ATOM 3379 C CA . ALA A 1 486 ? -17.253 7.933 30.962 1.00 89.31 486 ALA A CA 1
ATOM 3380 C C . ALA A 1 486 ? -17.047 9.199 31.795 1.00 89.31 486 ALA A C 1
ATOM 3382 O O . ALA A 1 486 ? -17.083 9.159 33.027 1.00 89.31 486 ALA A O 1
ATOM 3383 N N . GLY A 1 487 ? -16.900 10.338 31.117 1.00 85.25 487 GLY A N 1
ATOM 3384 C CA . GLY A 1 487 ? -16.872 11.659 31.743 1.00 85.25 487 GLY A CA 1
ATOM 3385 C C . GLY A 1 487 ? -18.245 12.337 31.880 1.00 85.25 487 GLY A C 1
ATOM 3386 O O . GLY A 1 487 ? -18.358 13.295 32.648 1.00 85.25 487 GLY A O 1
ATOM 3387 N N . GLY A 1 488 ? -19.294 11.851 31.195 1.00 82.69 488 GLY A N 1
ATOM 3388 C CA . GLY A 1 488 ? -20.584 12.559 31.131 1.00 82.69 488 GLY A CA 1
ATOM 3389 C C . GLY A 1 488 ? -21.856 11.779 31.472 1.00 82.69 488 GLY A C 1
ATOM 3390 O O . GLY A 1 488 ? -22.681 12.325 32.207 1.00 82.69 488 GLY A O 1
ATOM 3391 N N . PHE A 1 489 ? -22.066 10.560 30.953 1.00 86.81 489 PHE A N 1
ATOM 3392 C CA . PHE A 1 489 ? -23.343 9.842 31.113 1.00 86.81 489 PHE A CA 1
ATOM 3393 C C . PHE A 1 489 ? -23.227 8.517 31.862 1.00 86.81 489 PHE A C 1
ATOM 3395 O O . PHE A 1 489 ? -23.615 8.478 33.029 1.00 86.81 489 PHE A O 1
ATOM 3402 N N . THR A 1 490 ? -22.738 7.458 31.213 1.00 90.38 490 THR A N 1
ATOM 3403 C CA . THR A 1 490 ? -22.637 6.126 31.825 1.00 90.38 490 THR A CA 1
ATOM 3404 C C . THR A 1 490 ? -21.381 5.392 31.391 1.00 90.38 490 THR A C 1
ATOM 3406 O O . THR A 1 490 ? -20.978 5.491 30.237 1.00 90.38 490 THR A O 1
ATOM 3409 N N . SER A 1 491 ? -20.760 4.645 32.296 1.00 93.38 491 SER A N 1
ATOM 3410 C CA . SER A 1 491 ? -19.539 3.897 32.010 1.00 93.38 491 SER A CA 1
ATOM 3411 C C . SER A 1 491 ? -19.805 2.766 31.024 1.00 93.38 491 SER A C 1
ATOM 3413 O O . SER A 1 491 ? -19.136 2.691 29.993 1.00 93.38 491 SER A O 1
ATOM 3415 N N . ILE A 1 492 ? -20.807 1.931 31.314 1.00 94.50 492 ILE A N 1
ATOM 3416 C CA . ILE A 1 492 ? -21.225 0.827 30.445 1.00 94.50 492 ILE A CA 1
ATOM 3417 C C . ILE A 1 492 ? -22.739 0.901 30.234 1.00 94.50 492 ILE A C 1
ATOM 3419 O O . ILE A 1 492 ? -23.529 0.724 31.162 1.00 94.50 492 ILE A O 1
ATOM 3423 N N . PHE A 1 493 ? -23.155 1.142 28.993 1.00 93.81 493 PHE A N 1
ATOM 3424 C CA . PHE A 1 493 ? -24.539 0.998 28.558 1.00 93.81 493 PHE A CA 1
ATOM 3425 C C . PHE A 1 493 ? -24.713 -0.373 27.903 1.00 93.81 493 PHE A C 1
ATOM 3427 O O . PHE A 1 493 ? -24.260 -0.569 26.780 1.00 93.81 493 PHE A O 1
ATOM 3434 N N . ASN A 1 494 ? -25.373 -1.319 28.573 1.00 94.38 494 ASN A N 1
ATOM 3435 C CA . ASN A 1 494 ? -25.573 -2.671 28.055 1.00 94.38 494 ASN A CA 1
ATOM 3436 C C . ASN A 1 494 ? -27.055 -2.960 27.778 1.00 94.38 494 ASN A C 1
ATOM 3438 O O . ASN A 1 494 ? -27.929 -2.878 28.645 1.00 94.38 494 ASN A O 1
ATOM 3442 N N . SER A 1 495 ? -27.329 -3.335 26.537 1.00 94.44 495 SER A N 1
ATOM 3443 C CA . SER A 1 495 ? -28.617 -3.826 26.045 1.00 94.44 495 SER A CA 1
ATOM 3444 C C . SER A 1 495 ? -28.492 -5.131 25.255 1.00 94.44 495 SER A C 1
ATOM 3446 O O . SER A 1 495 ? -29.519 -5.688 24.867 1.00 94.44 495 SER A O 1
ATOM 3448 N N . GLY A 1 496 ? -27.257 -5.598 25.047 1.00 96.38 496 GLY A N 1
ATOM 3449 C CA . GLY A 1 496 ? -26.906 -6.865 24.420 1.00 96.38 496 GLY A CA 1
ATOM 3450 C C . GLY A 1 496 ? -26.390 -7.879 25.445 1.00 96.38 496 GLY A C 1
ATOM 3451 O O . GLY A 1 496 ? -26.893 -7.942 26.569 1.00 96.38 496 GLY A O 1
ATOM 3452 N N . THR A 1 497 ? -25.394 -8.672 25.053 1.00 97.81 497 THR A N 1
ATOM 3453 C CA . THR A 1 497 ? -24.734 -9.665 25.917 1.00 97.81 497 THR A CA 1
ATOM 3454 C C . THR A 1 497 ? -23.277 -9.285 26.145 1.00 97.81 497 THR A C 1
ATOM 3456 O O . THR A 1 497 ? -22.582 -8.917 25.199 1.00 97.81 497 THR A O 1
ATOM 3459 N N . ILE A 1 498 ? -22.848 -9.360 27.399 1.00 98.56 498 ILE A N 1
ATOM 3460 C CA . ILE A 1 498 ? -21.447 -9.430 27.810 1.00 98.56 498 ILE A CA 1
ATOM 3461 C C . ILE A 1 498 ? -21.279 -10.820 28.425 1.00 98.56 498 ILE A C 1
ATOM 3463 O O . ILE A 1 498 ? -22.048 -11.155 29.327 1.00 98.56 498 ILE A O 1
ATOM 3467 N N . ASP A 1 499 ? -20.360 -11.616 27.899 1.00 98.69 499 ASP A N 1
ATOM 3468 C CA . ASP A 1 499 ? -20.040 -12.975 28.341 1.00 98.69 499 ASP A CA 1
ATOM 3469 C C . ASP A 1 499 ? -18.533 -13.044 28.591 1.00 98.69 499 ASP A C 1
ATOM 3471 O O . ASP A 1 499 ? -17.769 -12.728 27.679 1.00 98.69 499 ASP A O 1
ATOM 3475 N N . THR A 1 500 ? -18.119 -13.351 29.820 1.00 98.56 500 THR A N 1
ATOM 3476 C CA . THR A 1 500 ? -16.692 -13.438 30.169 1.00 98.56 500 THR A CA 1
ATOM 3477 C C . THR A 1 500 ? -16.171 -14.867 30.263 1.00 98.56 500 THR A C 1
ATOM 3479 O O . THR A 1 500 ? -14.998 -15.053 30.523 1.00 98.56 500 THR A O 1
ATOM 3482 N N . GLY A 1 501 ? -17.017 -15.870 29.997 1.00 98.06 501 GLY A N 1
ATOM 3483 C CA . GLY A 1 501 ? -16.597 -17.267 29.902 1.00 98.06 501 GLY A CA 1
ATOM 3484 C C . GLY A 1 501 ? -16.034 -17.849 31.202 1.00 98.06 501 GLY A C 1
ATOM 3485 O O . GLY A 1 501 ? -16.765 -17.958 32.182 1.00 98.06 501 GLY A O 1
ATOM 3486 N N . SER A 1 502 ? -14.811 -18.379 31.190 1.00 98.12 502 SER A N 1
ATOM 3487 C CA . SER A 1 502 ? -14.251 -19.067 32.364 1.00 98.12 502 SER A CA 1
ATOM 3488 C C . SER A 1 502 ? -13.048 -18.328 32.940 1.00 98.12 502 SER A C 1
ATOM 3490 O O . SER A 1 502 ? -11.997 -18.309 32.314 1.00 98.12 502 SER A O 1
ATOM 3492 N N . GLY A 1 503 ? -13.106 -17.946 34.212 1.00 98.19 503 GLY A N 1
ATOM 3493 C CA . GLY A 1 503 ? -11.951 -17.746 35.079 1.00 98.19 503 GLY A CA 1
ATOM 3494 C C . GLY A 1 503 ? -12.162 -16.680 36.150 1.00 98.19 503 GLY A C 1
ATOM 3495 O O . GLY A 1 503 ? -12.945 -16.896 37.064 1.00 98.19 503 GLY A O 1
ATOM 3496 N N . HIS A 1 504 ? -11.323 -15.654 36.256 1.00 98.56 504 HIS A N 1
ATOM 3497 C CA . HIS A 1 504 ? -11.456 -14.648 37.329 1.00 98.56 504 HIS A CA 1
ATOM 3498 C C . HIS A 1 504 ? -11.633 -13.265 36.733 1.00 98.56 504 HIS A C 1
ATOM 3500 O O . HIS A 1 504 ? -10.703 -12.447 36.722 1.00 98.56 504 HIS A O 1
ATOM 3506 N N . ASP A 1 505 ? -12.852 -13.014 36.285 1.00 98.81 505 ASP A N 1
ATOM 3507 C CA . ASP A 1 505 ? -13.162 -11.910 35.403 1.00 98.81 505 ASP A CA 1
ATOM 3508 C C . ASP A 1 505 ? -13.571 -10.663 36.168 1.00 98.81 505 ASP A C 1
ATOM 3510 O O . ASP A 1 505 ? -13.992 -10.666 37.332 1.00 98.81 505 ASP A O 1
ATOM 3514 N N . THR A 1 506 ? -13.405 -9.523 35.510 1.00 98.69 506 THR A N 1
ATOM 3515 C CA . THR A 1 506 ? -13.799 -8.226 36.036 1.00 98.69 506 THR A CA 1
ATOM 3516 C C . THR A 1 506 ? -14.542 -7.407 34.995 1.00 98.69 506 THR A C 1
ATOM 3518 O O . THR A 1 506 ? -13.962 -6.923 34.027 1.00 98.69 506 THR A O 1
ATOM 3521 N N . VAL A 1 507 ? -15.806 -7.095 35.285 1.00 98.25 507 VAL A N 1
ATOM 3522 C CA . VAL A 1 507 ? -16.571 -6.085 34.542 1.00 98.25 507 VAL A CA 1
ATOM 3523 C C . VAL A 1 507 ? -16.690 -4.821 35.395 1.00 98.25 507 VAL A C 1
ATOM 3525 O O . VAL A 1 507 ? -17.408 -4.775 36.401 1.00 98.25 507 VAL A O 1
ATOM 3528 N N . ASP A 1 508 ? -15.958 -3.775 35.012 1.00 97.00 508 ASP A N 1
ATOM 3529 C CA . ASP A 1 508 ? -15.815 -2.527 35.757 1.00 97.00 508 ASP A CA 1
ATOM 3530 C C . ASP A 1 508 ? -16.512 -1.346 35.063 1.00 97.00 508 ASP A C 1
ATOM 3532 O O . ASP A 1 508 ? -16.013 -0.733 34.116 1.00 97.00 508 ASP A O 1
ATOM 3536 N N . ALA A 1 509 ? -17.674 -0.978 35.599 1.00 94.12 509 ALA A N 1
ATOM 3537 C CA . ALA A 1 509 ? -18.409 0.228 35.246 1.00 94.12 509 ALA A CA 1
ATOM 3538 C C . ALA A 1 509 ? -18.320 1.305 36.343 1.00 94.12 509 ALA A C 1
ATOM 3540 O O . ALA A 1 509 ? -19.196 2.157 36.446 1.00 94.12 509 ALA A O 1
ATOM 3541 N N . SER A 1 510 ? -17.304 1.292 37.214 1.00 89.44 510 SER A N 1
ATOM 3542 C CA . SER A 1 510 ? -17.235 2.170 38.400 1.00 89.44 510 SER A CA 1
ATOM 3543 C C . SER A 1 510 ? -17.087 3.675 38.123 1.00 89.44 510 SER A C 1
ATOM 3545 O O . SER A 1 510 ? -17.112 4.470 39.068 1.00 89.44 510 SER A O 1
ATOM 3547 N N . GLY A 1 511 ? -16.956 4.085 36.859 1.00 84.75 511 GLY A N 1
ATOM 3548 C CA . GLY A 1 511 ? -16.959 5.489 36.452 1.00 84.75 511 GLY A CA 1
ATOM 3549 C C . GLY A 1 511 ? -18.331 6.166 36.575 1.00 84.75 511 GLY A C 1
ATOM 3550 O O . GLY A 1 511 ? -19.243 5.713 37.273 1.00 84.75 511 GLY A O 1
ATOM 3551 N N . ILE A 1 512 ? -18.479 7.329 35.933 1.00 84.44 512 ILE A N 1
ATOM 3552 C CA . ILE A 1 512 ? -19.717 8.113 36.019 1.00 84.44 512 ILE A CA 1
ATOM 3553 C C . ILE A 1 512 ? -20.868 7.308 35.414 1.00 84.44 512 ILE A C 1
ATOM 3555 O O . ILE A 1 512 ? -20.775 6.841 34.290 1.00 84.44 512 ILE A O 1
ATOM 3559 N N . GLY A 1 513 ? -21.962 7.185 36.166 1.00 83.44 513 GLY A N 1
ATOM 3560 C CA . GLY A 1 513 ? -23.206 6.565 35.709 1.00 83.44 513 GLY A CA 1
ATOM 3561 C C . GLY A 1 513 ? -23.308 5.049 35.898 1.00 83.44 513 GLY A C 1
ATOM 3562 O O . GLY A 1 513 ? -24.426 4.540 35.902 1.00 83.44 513 GLY A O 1
ATOM 3563 N N . GLY A 1 514 ? -22.213 4.340 36.182 1.00 88.75 514 GLY A N 1
ATOM 3564 C CA . GLY A 1 514 ? -22.292 2.900 36.438 1.00 88.75 514 GLY A CA 1
ATOM 3565 C C . GLY A 1 514 ? -22.659 2.082 35.195 1.00 88.75 514 GLY A C 1
ATOM 3566 O O . GLY A 1 514 ? -22.328 2.445 34.065 1.00 88.75 514 GLY A O 1
ATOM 3567 N N . PHE A 1 515 ? -23.382 0.986 35.430 1.00 89.06 515 PHE A N 1
ATOM 3568 C CA . PHE A 1 515 ? -24.170 0.278 34.424 1.00 89.06 515 PHE A CA 1
ATOM 3569 C C . PHE A 1 515 ? -25.516 0.966 34.159 1.00 89.06 515 PHE A C 1
ATOM 3571 O O . PHE A 1 515 ? -26.248 1.286 35.098 1.00 89.06 515 PHE A O 1
ATOM 3578 N N . ASP A 1 516 ? -25.886 1.092 32.883 1.00 87.94 516 ASP A N 1
ATOM 3579 C CA . ASP A 1 516 ? -27.228 1.492 32.430 1.00 87.94 516 ASP A CA 1
ATOM 3580 C C . ASP A 1 516 ? -27.678 0.649 31.216 1.00 87.94 516 ASP A C 1
ATOM 3582 O O . ASP A 1 516 ? -26.881 -0.081 30.634 1.00 87.94 516 ASP A O 1
ATOM 3586 N N . GLY A 1 517 ? -28.953 0.681 30.833 1.00 81.00 517 GLY A N 1
ATOM 3587 C CA . GLY A 1 517 ? -29.489 -0.123 29.729 1.00 81.00 517 GLY A CA 1
ATOM 3588 C C . GLY A 1 517 ? -30.959 0.167 29.428 1.00 81.00 517 GLY A C 1
ATOM 3589 O O . GLY A 1 517 ? -31.528 1.104 29.980 1.00 81.00 517 GLY A O 1
ATOM 3590 N N . ASN A 1 518 ? -31.576 -0.656 28.566 1.00 75.56 518 ASN A N 1
ATOM 3591 C CA . ASN A 1 518 ? -32.992 -0.566 28.145 1.00 75.56 518 ASN A CA 1
ATOM 3592 C C . ASN A 1 518 ? -33.860 -1.784 28.554 1.00 75.56 518 ASN A C 1
ATOM 3594 O O . ASN A 1 518 ? -34.915 -2.015 27.959 1.00 75.56 518 ASN A O 1
ATOM 3598 N N . GLY A 1 519 ? -33.448 -2.586 29.541 1.00 69.94 519 GLY A N 1
ATOM 3599 C CA . GLY A 1 519 ? -34.278 -3.670 30.091 1.00 69.94 519 GLY A CA 1
ATOM 3600 C C . GLY A 1 519 ? -33.933 -5.092 29.669 1.00 69.94 519 GLY A C 1
ATOM 3601 O O . GLY A 1 519 ? -34.597 -6.005 30.144 1.00 69.94 519 GLY A O 1
ATOM 3602 N N . ASN A 1 520 ? -32.953 -5.279 28.778 1.00 81.06 520 ASN A N 1
ATOM 3603 C CA . ASN A 1 520 ? -32.645 -6.584 28.173 1.00 81.06 520 ASN A CA 1
ATOM 3604 C C . ASN A 1 520 ? -31.150 -6.953 28.198 1.00 81.06 520 ASN A C 1
ATOM 3606 O O . ASN A 1 520 ? -30.784 -7.986 27.645 1.00 81.06 520 ASN A O 1
ATOM 3610 N N . GLY A 1 521 ? -30.296 -6.109 28.786 1.00 91.25 521 GLY A N 1
ATOM 3611 C CA . GLY A 1 521 ? -28.861 -6.375 28.861 1.00 91.25 521 GLY A CA 1
ATOM 3612 C C . GLY A 1 521 ? -28.572 -7.580 29.754 1.00 91.25 521 GLY A C 1
ATOM 3613 O O . GLY A 1 521 ? -29.119 -7.669 30.858 1.00 91.25 521 GLY A O 1
ATOM 3614 N N . ARG A 1 522 ? -27.726 -8.493 29.275 1.00 95.56 522 ARG A N 1
ATOM 3615 C CA . ARG A 1 522 ? -27.234 -9.656 30.021 1.00 95.56 522 ARG A CA 1
ATOM 3616 C C . ARG A 1 522 ? -25.737 -9.516 30.250 1.00 95.56 522 ARG A C 1
ATOM 3618 O O . ARG A 1 522 ? -25.017 -9.130 29.329 1.00 95.56 522 ARG A O 1
ATOM 3625 N N . ILE A 1 523 ? -25.309 -9.814 31.465 1.00 97.12 523 ILE A N 1
ATOM 3626 C CA . ILE A 1 523 ? -23.909 -9.940 31.856 1.00 97.12 523 ILE A CA 1
ATOM 3627 C C . ILE A 1 523 ? -23.770 -11.342 32.439 1.00 97.12 523 ILE A C 1
ATOM 3629 O O . ILE A 1 523 ? -24.431 -11.648 33.431 1.00 97.12 523 ILE A O 1
ATOM 3633 N N . LEU A 1 524 ? -23.004 -12.192 31.769 1.00 98.38 524 LEU A N 1
ATOM 3634 C CA . LEU A 1 524 ? -22.728 -13.571 32.152 1.00 98.38 524 LEU A CA 1
ATOM 3635 C C . LEU A 1 524 ? -21.258 -13.613 32.560 1.00 98.38 524 LEU A C 1
ATOM 3637 O O . LEU A 1 524 ? -20.407 -13.344 31.719 1.00 98.38 524 LEU A O 1
ATOM 3641 N N . LEU A 1 525 ? -20.993 -13.838 33.846 1.00 98.31 525 LEU A N 1
ATOM 3642 C CA . LEU A 1 525 ? -19.626 -13.888 34.373 1.00 98.31 525 LEU A CA 1
ATOM 3643 C C . LEU A 1 525 ? -19.016 -15.290 34.232 1.00 98.31 525 LEU A C 1
ATOM 3645 O O . LEU A 1 525 ? -17.835 -15.412 33.964 1.00 98.31 525 LEU A O 1
ATOM 3649 N N . GLY A 1 526 ? -19.859 -16.326 34.281 1.00 98.06 526 GLY A N 1
ATOM 3650 C CA . GLY A 1 526 ? -19.476 -17.683 33.910 1.00 98.06 526 GLY A CA 1
ATOM 3651 C C . GLY A 1 526 ? -18.807 -18.461 35.043 1.00 98.06 526 GLY A C 1
ATOM 3652 O O . GLY A 1 526 ? -19.354 -18.527 36.138 1.00 98.06 526 GLY A O 1
ATOM 3653 N N . ASP A 1 527 ? -17.736 -19.201 34.767 1.00 98.12 527 ASP A N 1
ATOM 3654 C CA . ASP A 1 527 ? -17.107 -20.062 35.777 1.00 98.12 527 ASP A CA 1
ATOM 3655 C C . ASP A 1 527 ? -15.969 -19.316 36.492 1.00 98.12 527 ASP A C 1
ATOM 3657 O O . ASP A 1 527 ? -14.936 -19.068 35.887 1.00 98.12 527 ASP A O 1
ATOM 3661 N N . GLY A 1 528 ? -16.051 -19.138 37.810 1.00 98.19 528 GLY A N 1
ATOM 3662 C CA . GLY A 1 528 ? -14.920 -18.798 38.666 1.00 98.19 528 GLY A CA 1
ATOM 3663 C C . GLY A 1 528 ? -15.231 -17.797 39.777 1.00 98.19 528 GLY A C 1
ATOM 3664 O O . GLY A 1 528 ? -16.117 -18.041 40.578 1.00 98.19 528 GLY A O 1
ATOM 3665 N N . ASN A 1 529 ? -14.370 -16.808 40.019 1.00 98.56 529 ASN A N 1
ATOM 3666 C CA . ASN A 1 529 ? -14.531 -15.918 41.186 1.00 98.56 529 ASN A CA 1
ATOM 3667 C C . ASN A 1 529 ? -14.564 -14.480 40.698 1.00 98.56 529 ASN A C 1
ATOM 3669 O O . ASN A 1 529 ? -13.561 -13.756 40.783 1.00 98.56 529 ASN A O 1
ATOM 3673 N N . ASP A 1 530 ? -15.720 -14.086 40.201 1.00 98.75 530 ASP A N 1
ATOM 3674 C CA . ASP A 1 530 ? -15.825 -12.943 39.324 1.00 98.75 530 ASP A CA 1
ATOM 3675 C C . ASP A 1 530 ? -16.219 -11.685 40.076 1.00 98.75 530 ASP A C 1
ATOM 3677 O O . ASP A 1 530 ? -16.745 -11.676 41.201 1.00 98.75 530 ASP A O 1
ATOM 3681 N N . VAL A 1 531 ? -15.894 -10.557 39.457 1.00 98.38 531 VAL A N 1
ATOM 3682 C CA . VAL A 1 531 ? -16.076 -9.246 40.054 1.00 98.38 531 VAL A CA 1
ATOM 3683 C C . VAL A 1 531 ? -16.821 -8.333 39.103 1.00 98.38 531 VAL A C 1
ATOM 3685 O O . VAL A 1 531 ? -16.329 -7.933 38.055 1.00 98.38 531 VAL A O 1
ATOM 3688 N N . ILE A 1 532 ? -17.975 -7.854 39.549 1.00 97.12 532 ILE A N 1
ATOM 3689 C CA . ILE A 1 532 ? -18.728 -6.826 38.834 1.00 97.12 532 ILE A CA 1
ATOM 3690 C C . ILE A 1 532 ? -18.804 -5.545 39.666 1.00 97.12 532 ILE A C 1
ATOM 3692 O O . ILE A 1 532 ? -19.125 -5.565 40.860 1.00 97.12 532 ILE A O 1
ATOM 3696 N N . LYS A 1 533 ? -18.482 -4.397 39.060 1.00 94.19 533 LYS A N 1
ATOM 3697 C CA . LYS A 1 533 ? -18.403 -3.100 39.754 1.00 94.19 533 LYS A CA 1
ATOM 3698 C C . LYS A 1 533 ? -19.178 -2.012 39.035 1.00 94.19 533 LYS A C 1
ATOM 3700 O O . LYS A 1 533 ? -19.143 -1.912 37.818 1.00 94.19 533 LYS A O 1
ATOM 3705 N N . GLY A 1 534 ? -19.731 -1.095 39.826 1.00 84.69 534 GLY A N 1
ATOM 3706 C CA . GLY A 1 534 ? -20.219 0.189 39.331 1.00 84.69 534 GLY A CA 1
ATOM 3707 C C . GLY A 1 534 ? -21.689 0.158 38.965 1.00 84.69 534 GLY A C 1
ATOM 3708 O O . GLY A 1 534 ? -22.059 0.023 37.808 1.00 84.69 534 GLY A O 1
ATOM 3709 N N . PHE A 1 535 ? -22.550 0.353 39.960 1.00 79.06 535 PHE A N 1
ATOM 3710 C CA . PHE A 1 535 ? -23.987 0.399 39.746 1.00 79.06 535 PHE A CA 1
ATOM 3711 C C . PHE A 1 535 ? -24.586 1.690 40.312 1.00 79.06 535 PHE A C 1
ATOM 3713 O O . PHE A 1 535 ? -24.066 2.274 41.263 1.00 79.06 535 PHE A O 1
ATOM 3720 N N . GLY A 1 536 ? -25.710 2.138 39.746 1.00 63.09 536 GLY A N 1
ATOM 3721 C CA . GLY A 1 536 ? -26.500 3.223 40.336 1.00 63.09 536 GLY A CA 1
ATOM 3722 C C . GLY A 1 536 ? -26.078 4.638 39.938 1.00 63.09 536 GLY A C 1
ATOM 3723 O O . GLY A 1 536 ? -26.015 5.529 40.790 1.00 63.09 536 GLY A O 1
ATOM 3724 N N . GLY A 1 537 ? -25.861 4.872 38.643 1.00 57.28 537 GLY A N 1
ATOM 3725 C CA . GLY A 1 537 ? -25.882 6.217 38.076 1.00 57.28 537 GLY A CA 1
ATOM 3726 C C . GLY A 1 537 ? -27.219 6.931 38.251 1.00 57.28 537 GLY A C 1
ATOM 3727 O O . GLY A 1 537 ? -28.224 6.349 38.643 1.00 57.28 537 GLY A O 1
ATOM 3728 N N . TYR A 1 538 ? -27.232 8.225 37.938 1.00 54.44 538 TYR A N 1
ATOM 3729 C CA . TYR A 1 538 ? -28.349 9.176 38.077 1.00 54.44 538 TYR A CA 1
ATOM 3730 C C . TYR A 1 538 ? -29.726 8.723 37.541 1.00 54.44 538 TYR A C 1
ATOM 3732 O O . TYR A 1 538 ? -30.731 9.379 37.834 1.00 54.44 538 TYR A O 1
ATOM 3740 N N . PHE A 1 539 ? -29.789 7.644 36.763 1.00 54.44 539 PHE A N 1
ATOM 3741 C CA . PHE A 1 539 ? -30.988 7.143 36.117 1.00 54.44 539 PHE A CA 1
ATOM 3742 C C . PHE A 1 539 ? -31.291 5.720 36.589 1.00 54.44 539 PHE A C 1
ATOM 3744 O O . PHE A 1 539 ? -30.439 4.847 36.647 1.00 54.44 539 PHE A O 1
ATOM 3751 N N . VAL A 1 540 ? -32.542 5.538 37.004 1.00 50.94 540 VAL A N 1
ATOM 3752 C CA . VAL A 1 540 ? -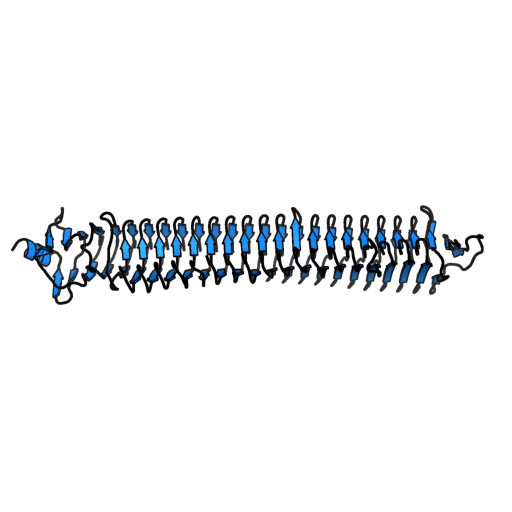33.154 4.284 37.445 1.00 50.94 540 VAL A CA 1
ATOM 3753 C C . VAL A 1 540 ? -32.921 3.186 36.405 1.00 50.94 540 VAL A C 1
ATOM 3755 O O . VAL A 1 540 ? -33.605 3.176 35.383 1.00 50.94 540 VAL A O 1
ATOM 3758 N N . ASN A 1 541 ? -31.963 2.294 36.697 1.00 53.75 541 ASN A N 1
ATOM 3759 C CA . ASN A 1 541 ? -31.547 1.151 35.878 1.00 53.75 541 ASN A CA 1
ATOM 3760 C C . ASN A 1 541 ? -32.767 0.478 35.230 1.00 53.75 541 ASN A C 1
ATOM 3762 O O . ASN A 1 541 ? -33.816 0.340 35.860 1.00 53.75 541 ASN A O 1
ATOM 3766 N N . SER A 1 542 ? -32.682 0.040 33.984 1.00 62.22 542 SER A N 1
ATOM 3767 C CA . SER A 1 542 ? -33.783 -0.699 33.373 1.00 62.22 542 SER A CA 1
ATOM 3768 C C . SER A 1 542 ? -33.339 -2.133 33.093 1.00 62.22 542 SER A C 1
ATOM 3770 O O . SER A 1 542 ? -32.551 -2.391 32.191 1.00 62.22 542 SER A O 1
ATOM 3772 N N . GLY A 1 543 ? -33.802 -3.061 33.941 1.00 73.31 543 GLY A N 1
ATOM 3773 C CA . GLY A 1 543 ? -33.857 -4.512 33.708 1.00 73.31 543 GLY A CA 1
ATOM 3774 C C . GLY A 1 543 ? -32.567 -5.217 33.286 1.00 73.31 543 GLY A C 1
ATOM 3775 O O . GLY A 1 543 ? -32.648 -6.128 32.473 1.00 73.31 543 GLY A O 1
ATOM 3776 N N . GLN A 1 544 ? -31.398 -4.820 33.794 1.00 86.19 544 GLN A N 1
ATOM 3777 C CA . GLN A 1 544 ? -30.179 -5.603 33.559 1.00 86.19 544 GLN A CA 1
ATOM 3778 C C . GLN A 1 544 ? -30.207 -6.916 34.353 1.00 86.19 544 GLN A C 1
ATOM 3780 O O . GLN A 1 544 ? -30.677 -6.946 35.496 1.00 86.19 544 GLN A O 1
ATOM 3785 N N . PHE A 1 545 ? -29.699 -7.979 33.738 1.00 92.44 545 PHE A N 1
ATOM 3786 C CA . PHE A 1 545 ? -29.556 -9.302 34.334 1.00 92.44 545 PHE A CA 1
ATOM 3787 C C . PHE A 1 545 ? -28.075 -9.652 34.450 1.00 92.44 545 PHE A C 1
ATOM 3789 O O . PHE A 1 545 ? -27.362 -9.629 33.447 1.00 92.44 545 PHE A O 1
ATOM 3796 N N . VAL A 1 546 ? -27.646 -9.964 35.667 1.00 95.31 546 VAL A N 1
ATOM 3797 C CA . VAL A 1 546 ? -26.295 -10.422 35.986 1.00 95.31 546 VAL A CA 1
ATOM 3798 C C . VAL A 1 546 ? -26.390 -11.860 36.473 1.00 95.31 546 VAL A C 1
ATOM 3800 O O . VAL A 1 546 ? -27.152 -12.145 37.399 1.00 95.31 546 VAL A O 1
ATOM 3803 N N . ASP A 1 547 ? -25.620 -12.729 35.841 1.00 97.50 547 ASP A N 1
ATOM 3804 C CA . ASP A 1 547 ? -25.436 -14.127 36.207 1.00 97.50 547 ASP A CA 1
ATOM 3805 C C . ASP A 1 547 ? -23.981 -14.305 36.623 1.00 97.50 547 ASP A C 1
ATOM 3807 O O . ASP A 1 547 ? -23.093 -14.119 35.789 1.00 97.50 547 ASP A O 1
ATOM 3811 N N . GLY A 1 548 ? -23.746 -14.558 37.912 1.00 97.31 548 GLY A N 1
ATOM 3812 C CA . GLY A 1 548 ? -22.396 -14.829 38.405 1.00 97.31 548 GLY A CA 1
ATOM 3813 C C . GLY A 1 548 ? -21.878 -16.194 37.964 1.00 97.31 548 GLY A C 1
ATOM 3814 O O . GLY A 1 548 ? -20.682 -16.349 37.805 1.00 97.31 548 GLY A O 1
ATOM 3815 N N . GLY A 1 549 ? -22.772 -17.133 37.638 1.00 97.56 549 GLY A N 1
ATOM 3816 C CA . GLY A 1 549 ? -22.399 -18.469 37.204 1.00 97.56 549 GLY A CA 1
ATOM 3817 C C . GLY A 1 549 ? -21.815 -19.316 38.337 1.00 97.56 549 GLY A C 1
ATOM 3818 O O . GLY A 1 549 ? -22.396 -19.422 39.417 1.00 97.56 549 GLY A O 1
ATOM 3819 N N . ALA A 1 550 ? -20.746 -20.058 38.062 1.00 97.31 550 ALA A N 1
ATOM 3820 C CA . ALA A 1 550 ? -20.212 -21.034 38.999 1.00 97.31 550 ALA A CA 1
ATOM 3821 C C . ALA A 1 550 ? -18.971 -20.519 39.729 1.00 97.31 550 ALA A C 1
ATOM 3823 O O . ALA A 1 550 ? -17.856 -20.689 39.253 1.00 97.31 550 ALA A O 1
ATOM 3824 N N . GLY A 1 551 ? -19.127 -20.121 40.987 1.00 97.19 551 GLY A N 1
ATOM 3825 C CA . GLY A 1 551 ? -18.019 -20.069 41.933 1.00 97.19 551 GLY A CA 1
ATOM 3826 C C . GLY A 1 551 ? -18.277 -19.133 43.101 1.00 97.19 551 GLY A C 1
ATOM 3827 O O . GLY A 1 551 ? -19.142 -19.449 43.916 1.00 97.19 551 GLY A O 1
ATOM 3828 N N . PHE A 1 552 ? -17.435 -18.120 43.312 1.00 97.88 552 PHE A N 1
ATOM 3829 C CA . PHE A 1 552 ? -17.619 -17.169 44.415 1.00 97.88 552 PHE A CA 1
ATOM 3830 C C . PHE A 1 552 ? -17.532 -15.731 43.922 1.00 97.88 552 PHE A C 1
ATOM 3832 O O . PHE A 1 552 ? -16.456 -15.121 43.894 1.00 97.88 552 PHE A O 1
ATOM 3839 N N . ASP A 1 553 ? -18.699 -15.166 43.652 1.00 98.50 553 ASP A N 1
ATOM 3840 C CA . ASP A 1 553 ? -18.834 -13.947 42.877 1.00 98.50 553 ASP A CA 1
ATOM 3841 C C . ASP A 1 553 ? -19.154 -12.747 43.760 1.00 98.50 553 ASP A C 1
ATOM 3843 O O . ASP A 1 553 ? -19.827 -12.811 44.801 1.00 98.50 553 ASP A O 1
ATOM 3847 N N . THR A 1 554 ? -18.599 -11.602 43.368 1.00 98.06 554 THR A N 1
ATOM 3848 C CA . THR A 1 554 ? -18.657 -10.373 44.155 1.00 98.06 554 THR A CA 1
ATOM 3849 C C . THR A 1 554 ? -19.177 -9.197 43.338 1.00 98.06 554 THR A C 1
ATOM 3851 O O . THR A 1 554 ? -18.515 -8.684 42.437 1.00 98.06 554 THR A O 1
ATOM 3854 N N . ALA A 1 555 ? -20.315 -8.648 43.765 1.00 96.56 555 ALA A N 1
ATOM 3855 C CA . ALA A 1 555 ? -20.868 -7.411 43.228 1.00 96.56 555 ALA A CA 1
ATOM 3856 C C . ALA A 1 555 ? -20.532 -6.193 44.107 1.00 96.56 555 ALA A C 1
ATOM 3858 O O . ALA A 1 555 ? -20.952 -6.084 45.263 1.00 96.56 555 ALA A O 1
ATOM 3859 N N . PHE A 1 556 ? -19.827 -5.209 43.548 1.00 94.19 556 PHE A N 1
ATOM 3860 C CA . PHE A 1 556 ? -19.592 -3.899 44.163 1.00 94.19 556 PHE A CA 1
ATOM 3861 C C . PHE A 1 556 ? -20.644 -2.890 43.704 1.00 94.19 556 PHE A C 1
ATOM 3863 O O . PHE A 1 556 ? -20.459 -2.184 42.713 1.00 94.19 556 PHE A O 1
ATOM 3870 N N . VAL A 1 557 ? -21.731 -2.789 44.474 1.00 87.06 557 VAL A N 1
ATOM 3871 C CA . VAL A 1 557 ? -22.964 -2.068 44.113 1.00 87.06 557 VAL A CA 1
ATOM 3872 C C . VAL A 1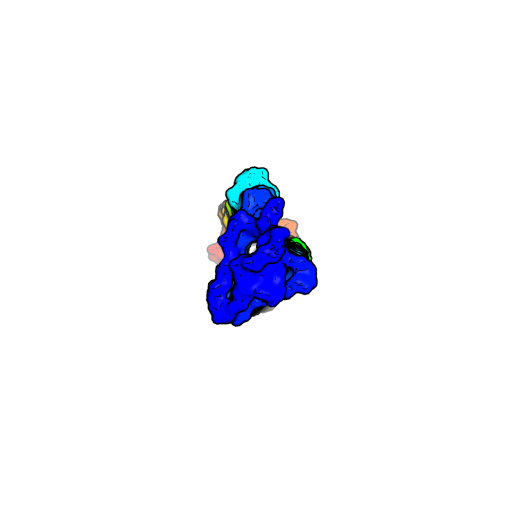 557 ? -22.750 -0.556 43.939 1.00 87.06 557 VAL A C 1
ATOM 3874 O O . VAL A 1 557 ? -23.524 0.103 43.263 1.00 87.06 557 VAL A O 1
ATOM 3877 N N . GLY A 1 558 ? -21.729 0.043 44.555 1.00 82.94 558 GLY A N 1
ATOM 3878 C CA . GLY A 1 558 ? -21.412 1.472 44.372 1.00 82.94 558 GLY A CA 1
ATOM 3879 C C . GLY A 1 558 ? -22.413 2.463 44.996 1.00 82.94 558 GLY A C 1
ATOM 3880 O O . GLY A 1 558 ? -22.194 3.676 44.963 1.00 82.94 558 GLY A O 1
ATOM 3881 N N . ILE A 1 559 ? -23.478 1.971 45.640 1.00 84.06 559 ILE A N 1
ATOM 3882 C CA . ILE A 1 559 ? -24.474 2.767 46.374 1.00 84.06 559 ILE A CA 1
ATOM 3883 C C . ILE A 1 559 ? -24.448 2.465 47.876 1.00 84.06 559 ILE A C 1
ATOM 3885 O O . ILE A 1 559 ? -23.889 1.470 48.342 1.00 84.06 559 ILE A O 1
ATOM 3889 N N . GLY A 1 560 ? -25.070 3.342 48.668 1.00 86.50 560 GLY A N 1
ATOM 3890 C CA . GLY A 1 560 ? -25.339 3.059 50.078 1.00 86.50 560 GLY A CA 1
ATOM 3891 C C . GLY A 1 560 ? -26.432 1.999 50.235 1.00 86.50 560 GLY A C 1
ATOM 3892 O O . GLY A 1 560 ? -27.399 1.994 49.477 1.00 86.50 560 GLY A O 1
ATOM 3893 N N . PHE A 1 561 ? -26.299 1.132 51.242 1.00 89.31 561 PHE A N 1
ATOM 3894 C CA . PHE A 1 561 ? -27.308 0.120 51.556 1.00 89.31 561 PHE A CA 1
ATOM 3895 C C . PHE A 1 561 ? -28.680 0.761 51.824 1.00 89.31 561 PHE A C 1
ATOM 3897 O O . PHE A 1 561 ? -28.807 1.655 52.666 1.00 89.31 561 PHE A O 1
ATOM 3904 N N . ASN A 1 562 ? -29.705 0.292 51.109 1.00 88.75 562 ASN A N 1
ATOM 3905 C CA . ASN A 1 562 ? -31.090 0.701 51.296 1.00 88.75 562 ASN A CA 1
ATOM 3906 C C . ASN A 1 562 ? -32.035 -0.467 50.991 1.00 88.75 562 ASN A C 1
ATOM 3908 O O . ASN A 1 562 ? -32.242 -0.820 49.831 1.00 88.75 562 ASN A O 1
ATOM 3912 N N . VAL A 1 563 ? -32.665 -1.001 52.038 1.00 89.25 563 VAL A N 1
ATOM 3913 C CA . VAL A 1 563 ? -33.615 -2.117 51.943 1.00 89.25 563 VAL A CA 1
ATOM 3914 C C . VAL A 1 563 ? -34.789 -1.838 50.997 1.00 89.25 563 VAL A C 1
ATOM 3916 O O . VAL A 1 563 ? -35.317 -2.764 50.397 1.00 89.25 563 VAL A O 1
ATOM 3919 N N . SER A 1 564 ? -35.178 -0.572 50.781 1.00 89.69 564 SER A N 1
ATOM 3920 C CA . SER A 1 564 ? -36.292 -0.242 49.879 1.00 89.69 564 SER A CA 1
ATOM 3921 C C . SER A 1 564 ? -35.995 -0.517 48.404 1.00 89.69 564 SER A C 1
ATOM 3923 O O . SER A 1 564 ? -36.900 -0.406 47.581 1.00 89.69 564 SER A O 1
ATOM 3925 N N . LEU A 1 565 ? -34.731 -0.764 48.058 1.00 88.06 565 LEU A N 1
ATOM 3926 C CA . LEU A 1 565 ? -34.314 -1.156 46.715 1.00 88.06 565 LEU A CA 1
ATOM 3927 C C . LEU A 1 565 ? -34.296 -2.675 46.550 1.00 88.06 565 LEU A C 1
ATOM 3929 O O . LEU A 1 565 ? -34.175 -3.148 45.431 1.00 88.06 565 LEU A O 1
ATOM 3933 N N . LEU A 1 566 ? -34.404 -3.441 47.632 1.00 91.19 566 LEU A N 1
ATOM 3934 C CA . LEU A 1 566 ? -34.279 -4.886 47.571 1.00 91.19 566 LEU A CA 1
ATOM 3935 C C . LEU A 1 566 ? -35.635 -5.543 47.304 1.00 91.19 566 LEU A C 1
ATOM 3937 O O . LEU A 1 566 ? -36.660 -5.160 47.871 1.00 91.19 566 LEU A O 1
ATOM 3941 N N . SER A 1 567 ? -35.638 -6.575 46.467 1.00 92.44 567 SER A N 1
ATOM 3942 C CA . SER A 1 567 ? -36.745 -7.528 46.380 1.00 92.44 567 SER A CA 1
ATOM 3943 C C . SER A 1 567 ? -36.224 -8.924 46.054 1.00 92.44 567 SER A C 1
ATOM 3945 O O . SER A 1 567 ? -35.151 -9.067 45.474 1.00 92.44 567 SER A O 1
ATOM 3947 N N . LEU A 1 568 ? -36.968 -9.957 46.452 1.00 92.31 568 LEU A N 1
ATOM 3948 C CA . LEU A 1 568 ? -36.633 -11.336 46.095 1.00 92.31 568 LEU A CA 1
ATOM 3949 C C . LEU A 1 568 ? -36.829 -11.544 44.588 1.00 92.31 568 LEU A C 1
ATOM 3951 O O . LEU A 1 568 ? -37.777 -10.995 44.014 1.00 92.31 568 LEU A O 1
ATOM 3955 N N . GLY A 1 569 ? -35.949 -12.330 43.968 1.00 86.44 569 GLY A N 1
ATOM 3956 C CA . GLY A 1 569 ? -36.110 -12.742 42.577 1.00 86.44 569 GLY A CA 1
ATOM 3957 C C . GLY A 1 569 ? -37.027 -13.956 42.414 1.00 86.44 569 GLY A C 1
ATOM 3958 O O . GLY A 1 569 ? -37.902 -14.218 43.247 1.00 86.44 569 GLY A O 1
ATOM 3959 N N . ALA A 1 570 ? -36.886 -14.663 41.293 1.00 86.44 570 ALA A N 1
ATOM 3960 C CA . ALA A 1 570 ? -37.742 -15.795 40.946 1.00 86.44 570 ALA A CA 1
ATOM 3961 C C . ALA A 1 570 ? -37.325 -17.089 41.664 1.00 86.44 570 ALA A C 1
ATOM 3963 O O . ALA A 1 570 ? -38.178 -17.946 41.923 1.00 86.44 570 ALA A O 1
ATOM 3964 N N . SER A 1 571 ? -36.040 -17.218 41.987 1.00 88.56 571 SER A N 1
ATOM 3965 C CA . SER A 1 571 ? -35.423 -18.350 42.672 1.00 88.56 571 SER A CA 1
ATOM 3966 C C . SER A 1 571 ? -34.871 -17.963 44.060 1.00 88.56 571 SER A C 1
ATOM 3968 O O . SER A 1 571 ? -34.950 -16.809 44.481 1.00 88.56 571 SER A O 1
ATOM 3970 N N . SER A 1 572 ? -34.348 -18.946 44.803 1.00 85.12 572 SER A N 1
ATOM 3971 C CA . SER A 1 572 ? -33.616 -18.707 46.059 1.00 85.12 572 SER A CA 1
ATOM 3972 C C . SER A 1 572 ? -32.187 -18.203 45.856 1.00 85.12 572 SER A C 1
ATOM 3974 O O . SER A 1 572 ? -31.596 -17.722 46.816 1.00 85.12 572 SER A O 1
ATOM 3976 N N . GLU A 1 573 ? -31.644 -18.328 44.651 1.00 89.25 573 GLU A N 1
ATOM 3977 C CA . GLU A 1 573 ? -30.325 -17.815 44.252 1.00 89.25 573 GLU A CA 1
ATOM 3978 C C . GLU A 1 573 ? -30.427 -16.368 43.737 1.00 89.25 573 GLU A C 1
ATOM 3980 O O . GLU A 1 573 ? -29.422 -15.686 43.570 1.00 89.25 573 GLU A O 1
ATOM 3985 N N . ASP A 1 574 ? -31.654 -15.852 43.588 1.00 92.81 574 ASP A N 1
ATOM 3986 C CA . ASP A 1 574 ? -31.882 -14.543 42.999 1.00 92.81 574 ASP A CA 1
ATOM 3987 C C . ASP A 1 574 ? -32.055 -13.431 44.048 1.00 92.81 574 ASP A C 1
ATOM 3989 O O . ASP A 1 574 ? -32.742 -13.576 45.075 1.00 92.81 574 ASP A O 1
ATOM 3993 N N . ILE A 1 575 ? -31.569 -12.237 43.714 1.00 93.88 575 ILE A N 1
ATOM 3994 C CA . ILE A 1 575 ? -31.961 -10.991 44.375 1.00 93.88 575 ILE A CA 1
ATOM 3995 C C . ILE A 1 575 ? -32.029 -9.833 43.386 1.00 93.88 575 ILE A C 1
ATOM 3997 O O . ILE A 1 575 ? -31.206 -9.697 42.486 1.00 93.88 575 ILE A O 1
ATOM 4001 N N . ASN A 1 576 ? -33.002 -8.949 43.580 1.00 91.56 576 ASN A N 1
ATOM 4002 C CA . ASN A 1 576 ? -33.096 -7.714 42.819 1.00 91.56 576 ASN A CA 1
ATOM 4003 C C . ASN A 1 576 ? -32.602 -6.541 43.663 1.00 91.56 576 ASN A C 1
ATOM 4005 O O . ASN A 1 576 ? -33.059 -6.357 44.796 1.00 91.56 576 ASN A O 1
ATOM 4009 N N . ILE A 1 577 ? -31.738 -5.707 43.084 1.00 89.19 577 ILE A N 1
ATOM 4010 C CA . ILE A 1 577 ? -31.305 -4.433 43.672 1.00 89.19 577 ILE A CA 1
ATOM 4011 C C . ILE A 1 577 ? -31.738 -3.305 42.736 1.00 89.19 577 ILE A C 1
ATOM 4013 O O . ILE A 1 577 ? -31.167 -3.070 41.671 1.00 89.19 577 ILE A O 1
ATOM 4017 N N . GLY A 1 578 ? -32.797 -2.612 43.143 1.00 86.38 578 GLY A N 1
ATOM 4018 C CA . GLY A 1 578 ? -33.553 -1.687 42.319 1.00 86.38 578 GLY A CA 1
ATOM 4019 C C . GLY A 1 578 ? -34.228 -2.448 41.187 1.00 86.38 578 GLY A C 1
ATOM 4020 O O . GLY A 1 578 ? -35.264 -3.079 41.361 1.00 86.38 578 GLY A O 1
ATOM 4021 N N . SER A 1 579 ? -33.625 -2.361 40.019 1.00 82.38 579 SER A N 1
ATOM 4022 C CA . SER A 1 579 ? -34.138 -2.865 38.744 1.00 82.38 579 SER A CA 1
ATOM 4023 C C . SER A 1 579 ? -33.118 -3.729 38.013 1.00 82.38 579 SER A C 1
ATOM 4025 O O . SER A 1 579 ? -33.320 -4.069 36.850 1.00 82.38 579 SER A O 1
ATOM 4027 N N . MET A 1 580 ? -32.037 -4.081 38.700 1.00 86.69 580 MET A N 1
ATOM 4028 C CA . MET A 1 580 ? -31.111 -5.115 38.274 1.00 86.69 580 MET A CA 1
ATOM 4029 C C . MET A 1 580 ? -31.456 -6.403 38.995 1.00 86.69 580 MET A C 1
ATOM 4031 O O . MET A 1 580 ? -31.796 -6.368 40.182 1.00 86.69 580 MET A O 1
ATOM 4035 N N . SER A 1 581 ? -31.356 -7.503 38.266 1.00 91.50 581 SER A N 1
ATOM 4036 C CA . SER A 1 581 ? -31.553 -8.852 38.782 1.00 91.50 581 SER A CA 1
ATOM 4037 C C . SER A 1 581 ? -30.200 -9.543 38.828 1.00 91.50 581 SER A C 1
ATOM 4039 O O . SER A 1 581 ? -29.461 -9.489 37.847 1.00 91.50 581 SER A O 1
ATOM 4041 N N . PHE A 1 582 ? -29.897 -10.166 39.957 1.00 94.56 582 PHE A N 1
ATOM 4042 C CA . PHE A 1 582 ? -28.701 -10.968 40.164 1.00 94.56 582 PHE A CA 1
ATOM 4043 C C . PHE A 1 582 ? -29.134 -12.406 40.414 1.00 94.56 582 PHE A C 1
ATOM 4045 O O . PHE A 1 582 ? -30.058 -12.611 41.205 1.00 94.56 582 PHE A O 1
ATOM 4052 N N . THR A 1 583 ? -28.472 -13.354 39.765 1.00 96.75 583 THR A N 1
ATOM 4053 C CA . THR A 1 583 ? -28.473 -14.780 40.112 1.00 96.75 583 THR A CA 1
ATOM 4054 C C . THR A 1 583 ? -27.039 -15.204 40.377 1.00 96.75 583 THR A C 1
ATOM 4056 O O . THR A 1 583 ? -26.124 -14.613 39.802 1.00 96.75 583 THR A O 1
ATOM 4059 N N . ASP A 1 584 ? -26.868 -16.179 41.266 1.00 96.69 584 ASP A N 1
ATOM 4060 C CA . ASP A 1 584 ? -25.578 -16.829 41.511 1.00 96.69 584 ASP A CA 1
ATOM 4061 C C . ASP A 1 584 ? -24.463 -15.829 41.871 1.00 96.69 584 ASP A C 1
ATOM 4063 O O . ASP A 1 584 ? -23.384 -15.838 41.310 1.00 96.69 584 ASP A O 1
ATOM 4067 N N . VAL A 1 585 ? -24.757 -14.897 42.789 1.00 97.44 585 VAL A N 1
ATOM 4068 C CA . VAL A 1 585 ? -23.764 -13.959 43.343 1.00 97.44 585 VAL A CA 1
ATOM 4069 C C . VAL A 1 585 ? -23.743 -14.063 44.863 1.00 97.44 585 VAL A C 1
ATOM 4071 O O . VAL A 1 585 ? -24.740 -13.774 45.535 1.00 97.44 585 VAL A O 1
ATOM 4074 N N . GLU A 1 586 ? -22.592 -14.409 45.438 1.00 97.94 586 GLU A N 1
ATOM 4075 C CA . GLU A 1 586 ? -22.467 -14.693 46.870 1.00 97.94 586 GLU A CA 1
ATOM 4076 C C . GLU A 1 586 ? -22.357 -13.433 47.725 1.00 97.94 586 GLU A C 1
ATOM 4078 O O . GLU A 1 586 ? -22.895 -13.401 48.843 1.00 97.94 586 GLU A O 1
ATOM 4083 N N . VAL A 1 587 ? -21.636 -12.410 47.250 1.00 97.62 587 VAL A N 1
ATOM 4084 C CA . VAL A 1 587 ? -21.273 -11.231 48.053 1.00 97.62 587 VAL A CA 1
ATOM 4085 C C . VAL A 1 587 ? -21.655 -9.924 47.380 1.00 97.62 587 VAL A C 1
ATOM 4087 O O . VAL A 1 587 ? -21.300 -9.636 46.242 1.00 97.62 587 VAL A O 1
ATOM 4090 N N . PHE A 1 588 ? -22.279 -9.052 48.168 1.00 96.88 588 PHE A N 1
ATOM 4091 C CA . PHE A 1 588 ? -22.672 -7.713 47.758 1.00 96.88 588 PHE A CA 1
ATOM 4092 C C . PHE A 1 588 ? -22.012 -6.667 48.653 1.00 96.88 588 PHE A C 1
ATOM 4094 O O . PHE A 1 588 ? -22.286 -6.564 49.855 1.00 96.88 588 PHE A O 1
ATOM 4101 N N . ASN A 1 589 ? -21.153 -5.853 48.048 1.00 95.50 589 ASN A N 1
ATOM 4102 C CA . ASN A 1 589 ? -20.432 -4.768 48.694 1.00 95.50 589 ASN A CA 1
ATOM 4103 C C . ASN A 1 589 ? -21.105 -3.426 48.382 1.00 95.50 589 ASN A C 1
ATOM 4105 O O . ASN A 1 589 ? -21.003 -2.893 47.277 1.00 95.50 589 ASN A O 1
ATOM 4109 N N . PHE A 1 590 ? -21.764 -2.852 49.385 1.00 92.12 590 PHE A N 1
ATOM 4110 C CA . PHE A 1 590 ? -22.264 -1.477 49.370 1.00 92.12 590 PHE A CA 1
ATOM 4111 C C . PHE A 1 590 ? -21.194 -0.536 49.933 1.00 92.12 590 PHE A C 1
ATOM 4113 O O . PHE A 1 590 ? -20.324 -0.960 50.693 1.00 92.12 590 PHE A O 1
ATOM 4120 N N . ASN A 1 591 ? -21.300 0.770 49.669 1.00 87.12 591 ASN A N 1
ATOM 4121 C CA . ASN A 1 591 ? -20.265 1.752 50.049 1.00 87.12 591 ASN A CA 1
ATOM 4122 C C . ASN A 1 591 ? -19.882 1.750 51.543 1.00 87.12 591 ASN A C 1
ATOM 4124 O O . ASN A 1 591 ? -18.804 2.216 51.900 1.00 87.12 591 ASN A O 1
ATOM 4128 N N . ASN A 1 592 ? -20.754 1.241 52.420 1.00 85.44 592 ASN A N 1
ATOM 4129 C CA . ASN A 1 592 ? -20.547 1.258 53.868 1.00 85.44 592 ASN A CA 1
ATOM 4130 C C . ASN A 1 592 ? -20.559 -0.136 54.524 1.00 85.44 592 ASN A C 1
ATOM 4132 O O . ASN A 1 592 ? -20.251 -0.225 55.714 1.00 85.44 592 ASN A O 1
ATOM 4136 N N . GLN A 1 593 ? -21.000 -1.187 53.822 1.00 94.19 593 GLN A N 1
ATOM 4137 C CA . GLN A 1 593 ? -21.328 -2.499 54.401 1.00 94.19 593 GLN A CA 1
ATOM 4138 C C . GLN A 1 593 ? -21.253 -3.606 53.342 1.00 94.19 593 GLN A C 1
ATOM 4140 O O . GLN A 1 593 ? -21.539 -3.358 52.174 1.00 94.19 593 GLN A O 1
ATOM 4145 N N . SER A 1 594 ? -20.944 -4.826 53.777 1.00 95.38 594 SER A N 1
ATOM 4146 C CA . SER A 1 594 ? -20.922 -6.029 52.940 1.00 95.38 594 SER A CA 1
ATOM 4147 C C . SER A 1 594 ? -21.928 -7.040 53.464 1.00 95.38 594 SER A C 1
ATOM 4149 O O . SER A 1 594 ? -22.046 -7.208 54.682 1.00 95.38 594 SER A O 1
ATOM 4151 N N . PHE A 1 595 ? -22.613 -7.720 52.554 1.00 96.81 595 PHE A N 1
ATOM 4152 C CA . PHE A 1 595 ? -23.598 -8.744 52.873 1.00 96.81 595 PHE A CA 1
ATOM 4153 C C . PHE A 1 595 ? -23.380 -9.980 52.009 1.00 96.81 595 PHE A C 1
ATOM 4155 O O . PHE A 1 595 ? -22.996 -9.862 50.846 1.00 96.81 595 PHE A O 1
ATOM 4162 N N . THR A 1 596 ? -23.670 -11.151 52.566 1.00 97.31 596 THR A N 1
ATOM 4163 C CA . THR A 1 596 ? -23.915 -12.345 51.750 1.00 97.31 596 THR A CA 1
ATOM 4164 C C . THR A 1 596 ? -25.314 -12.284 51.131 1.00 97.31 596 THR A C 1
ATOM 4166 O O . THR A 1 596 ? -26.189 -11.582 51.656 1.00 97.31 596 THR A O 1
ATOM 4169 N N . LEU A 1 597 ? -25.566 -13.049 50.065 1.00 94.81 597 LEU A N 1
ATOM 4170 C CA . LEU A 1 597 ? -26.905 -13.187 49.475 1.00 94.81 597 LEU A CA 1
ATOM 4171 C C . LEU A 1 597 ? -27.969 -13.537 50.531 1.00 94.81 597 LEU A C 1
ATOM 4173 O O . LEU A 1 597 ? -28.981 -12.847 50.653 1.00 94.81 597 LEU A O 1
ATOM 4177 N N . GLU A 1 598 ? -27.696 -14.547 51.363 1.00 94.44 598 GLU A N 1
ATOM 4178 C CA . GLU A 1 598 ? -28.596 -14.976 52.445 1.00 94.44 598 GLU A CA 1
ATOM 4179 C C . GLU A 1 598 ? -28.921 -13.835 53.423 1.00 94.44 598 GLU A C 1
ATOM 4181 O O . GLU A 1 598 ? -30.060 -13.694 53.878 1.00 94.44 598 GLU A O 1
ATOM 4186 N N . GLN A 1 599 ? -27.925 -13.006 53.758 1.00 96.12 599 GLN A N 1
ATOM 4187 C CA . GLN A 1 599 ? -28.117 -11.860 54.643 1.00 96.12 599 GLN A CA 1
ATOM 4188 C C . GLN A 1 599 ? -28.997 -10.798 53.983 1.00 96.12 599 GLN A C 1
ATOM 4190 O O . GLN A 1 599 ? -29.907 -10.292 54.635 1.00 96.12 599 GLN A O 1
ATOM 4195 N N . LEU A 1 600 ? -28.782 -10.488 52.701 1.00 93.69 600 LEU A N 1
ATOM 4196 C CA . LEU A 1 600 ? -29.634 -9.535 51.989 1.00 93.69 600 LEU A CA 1
ATOM 4197 C C . LEU A 1 600 ? -31.074 -10.025 51.864 1.00 93.69 600 LEU A C 1
ATOM 4199 O O . LEU A 1 600 ? -31.999 -9.256 52.110 1.00 93.69 600 LEU A O 1
ATOM 4203 N N . GLN A 1 601 ? -31.283 -11.296 51.525 1.00 92.25 601 GLN A N 1
ATOM 4204 C CA . GLN A 1 601 ? -32.622 -11.876 51.429 1.00 92.25 601 GLN A CA 1
ATOM 4205 C C . GLN A 1 601 ? -33.348 -11.852 52.782 1.00 92.25 601 GLN A C 1
ATOM 4207 O O . GLN A 1 601 ? -34.549 -11.578 52.833 1.00 92.25 601 GLN A O 1
ATOM 4212 N N . ALA A 1 602 ? -32.630 -12.070 53.890 1.00 93.94 602 ALA A N 1
ATOM 4213 C CA . ALA A 1 602 ? -33.192 -11.944 55.232 1.00 93.94 602 ALA A CA 1
ATOM 4214 C C . ALA A 1 602 ? -33.673 -10.512 55.538 1.00 93.94 602 ALA A C 1
ATOM 4216 O O . ALA A 1 602 ? -34.731 -10.357 56.148 1.00 93.94 602 ALA A O 1
ATOM 4217 N N . GLU A 1 603 ? -32.958 -9.482 55.072 1.00 93.56 603 GLU A N 1
ATOM 4218 C CA . GLU A 1 603 ? -33.364 -8.074 55.221 1.00 93.56 603 GLU A CA 1
ATOM 4219 C C . GLU A 1 603 ? -34.632 -7.728 54.416 1.00 93.56 603 GLU A C 1
ATOM 4221 O O . GLU A 1 603 ? -35.377 -6.841 54.817 1.00 93.56 603 GLU A O 1
ATOM 4226 N N . VAL A 1 604 ? -34.925 -8.430 53.310 1.00 90.69 604 VAL A N 1
ATOM 4227 C CA . VAL A 1 604 ? -36.172 -8.235 52.531 1.00 90.69 604 VAL A CA 1
ATOM 4228 C C . VAL A 1 604 ? -37.396 -8.827 53.239 1.00 90.69 604 VAL A C 1
ATOM 4230 O O . VAL A 1 604 ? -38.519 -8.354 53.056 1.00 90.69 604 VAL A O 1
ATOM 4233 N N . ILE A 1 605 ? -37.197 -9.894 54.015 1.00 88.94 605 ILE A N 1
ATOM 4234 C CA . ILE A 1 605 ? -38.273 -10.646 54.682 1.00 88.94 605 ILE A CA 1
ATOM 4235 C C . ILE A 1 605 ? -38.617 -10.052 56.061 1.00 8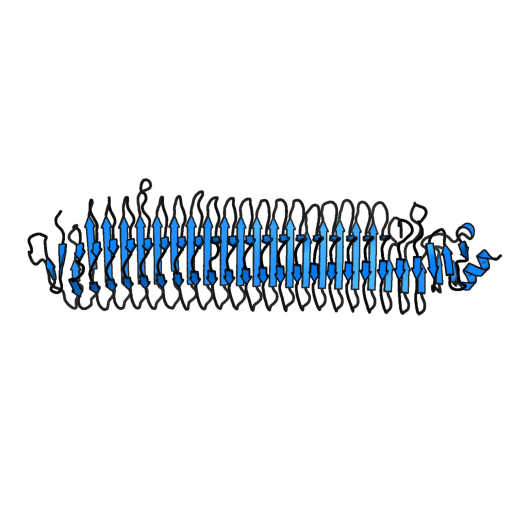8.94 605 ILE A C 1
ATOM 4237 O O . ILE A 1 605 ? -39.733 -10.263 56.551 1.00 88.94 605 ILE A O 1
ATOM 4241 N N . ALA A 1 606 ? -37.665 -9.354 56.688 1.00 82.44 606 ALA A N 1
ATOM 4242 C CA . ALA A 1 606 ? -37.797 -8.723 58.005 1.00 82.44 606 ALA A CA 1
ATOM 4243 C C . ALA A 1 606 ? -38.684 -7.467 57.980 1.00 82.44 606 ALA A C 1
ATOM 4245 O O . ALA A 1 606 ? -39.478 -7.308 58.943 1.00 82.44 606 ALA A O 1
#

Sequence (606 aa):
MMAISLTSTGWFSEEEELLGTWSSQDDIVDLNEDIFVDEFTIVNTFGGNDSLIGNVIFGIGIHNQGLINTGDGNDTVTGMSYFDFSLENSGTIDTGNGNDAVTGISGYASSILNSGTINTGNGDDTVTGRAEIDIGVGIGIFNSGTIDTGNGRDTVTGISYVNLGIHNSGIIDTGNDNDTVTGNSGDTVGIVNSGTVDTGEGNDIVTGIARHNSGGISNRGTINTGNGNDTVTGSAGNAVGIYNFLATIDTGHGDDNVTGIAGYSVGIFNSGTIDTGNGNDTITGIAGYEIGIENSGTINTGDGDDTVAGNTEGNVGILNSGIINTGTGNDTVIGNAEGNEGLLNSGTINTGDGDDTVAGNTEGNVGISNGGTIDTGNGNDTVTGSNGLLGISNEAIIDTGNGHDTVTGNALGMLGIGNIGTINTGNGNDTITGSAIAQLGIENSGTIDTGDGHDIITGSAEGFIGISNSGTINTGDGNDIITGYAGGFTSIFNSGTIDTGSGHDTVDASGIGGFDGNGNGRILLGDGNDVIKGFGGYFVNSGQFVDGGAGFDTAFVGIGFNVSLLSLGASSEDINIGSMSFTDVEVFNFNNQSFTLEQLQAEVIA

Foldseek 3Di:
DWEWEAACFAIAISVRHGPDGADQEAAEDDDQAAYEYDQDGAHENNHYQYEAFQHYADDESYAHNHEAEDADDAYEAWFEYEAEERAEDNYEYADHEYAYEYEFEYAAAEGAHEPEEYEQAYEAYEYWFEHDYPPHQYKRHEYPYEYEDAYYAYEYWAYDAAHKSYEEQYEYEDHEEEYEYWAYYAAEKRYEYQEEYEDAYYQYEYWAEYQACYKRYADNEEYEDHEEAYEYWAAYEAYKRAHAAQYEYEDAYYAYEYWAHHAAEKSEEDQHEYEDAEYAYEYWAEHAEYKRYEDNYEYEDEYYAYEYWAEYQYDKRYHEPYEYEDHAEAYEYWAEYQYAKSEEYQEEYEDAHYAYEYWAEYLEAKSYEYNYEYEDHEYAYEYWADNYLKRYAAPEEYEDHDDAYEYWAYYQHEKRYEDLYEYEDADEAYEYWAEYAAYKSYEDNEEYEDAAYAYEYWAEYLHYERYEDQEEYEDHDDEYEHWFAYNYEWRYEFQYEYADHDDEYEYERQYAAFYAYAARGEYELAYYEYEYEGADHPDQHHNYEYENHDDEYEYEHAAADDLVQWDADPDLQWIGRRRYIYGPYQWYHHPVDIDGSVRSNVSNVD